Protein AF-A0A4Y3WCU3-F1 (afdb_monomer)

Structure (mmCIF, N/CA/C/O backbone):
data_AF-A0A4Y3WCU3-F1
#
_entry.id   AF-A0A4Y3WCU3-F1
#
loop_
_atom_site.group_PDB
_atom_site.id
_atom_site.type_symbol
_atom_site.label_atom_id
_atom_site.label_alt_id
_atom_site.label_comp_id
_atom_site.label_asym_id
_atom_site.label_entity_id
_atom_site.label_seq_id
_atom_site.pdbx_PDB_ins_code
_atom_site.Cartn_x
_atom_site.Cartn_y
_atom_site.Cartn_z
_atom_site.occupancy
_atom_site.B_iso_or_equiv
_atom_site.auth_seq_id
_atom_site.auth_comp_id
_atom_site.auth_asym_id
_atom_site.auth_atom_id
_atom_site.pdbx_PDB_model_num
ATOM 1 N N . MET A 1 1 ? 32.885 -6.978 3.818 1.00 36.19 1 MET A N 1
ATOM 2 C CA . MET A 1 1 ? 31.767 -7.140 2.863 1.00 36.19 1 MET A CA 1
ATOM 3 C C . MET A 1 1 ? 32.339 -7.003 1.463 1.00 36.19 1 MET A C 1
ATOM 5 O O . MET A 1 1 ? 32.889 -5.951 1.172 1.00 36.19 1 MET A O 1
ATOM 9 N N . ASN A 1 2 ? 32.282 -8.049 0.634 1.00 45.94 2 ASN A N 1
ATOM 10 C CA . ASN A 1 2 ? 32.631 -7.925 -0.784 1.00 45.94 2 ASN A CA 1
ATOM 11 C C . ASN A 1 2 ? 31.620 -6.977 -1.430 1.00 45.94 2 ASN A C 1
ATOM 13 O O . ASN A 1 2 ? 30.430 -7.285 -1.441 1.00 45.94 2 ASN A O 1
ATOM 17 N N . ILE A 1 3 ? 32.080 -5.837 -1.942 1.00 50.31 3 ILE A N 1
ATOM 18 C CA . ILE A 1 3 ? 31.280 -5.012 -2.847 1.00 50.31 3 ILE A CA 1
ATOM 19 C C . ILE A 1 3 ? 30.937 -5.924 -4.034 1.00 50.31 3 ILE A C 1
ATOM 21 O O . ILE A 1 3 ? 31.865 -6.448 -4.658 1.00 50.31 3 ILE A O 1
ATOM 25 N N . PRO A 1 4 ? 29.653 -6.198 -4.321 1.00 63.81 4 PRO A N 1
ATOM 26 C CA . PRO A 1 4 ? 29.294 -6.975 -5.493 1.00 63.81 4 PRO A CA 1
ATOM 27 C C . PRO A 1 4 ? 29.847 -6.253 -6.715 1.00 63.81 4 PRO A C 1
ATOM 29 O O . PRO A 1 4 ? 29.564 -5.077 -6.933 1.00 63.81 4 PRO A O 1
ATOM 32 N N . ASP A 1 5 ? 30.663 -6.947 -7.493 1.00 84.75 5 ASP A N 1
ATOM 33 C CA . ASP A 1 5 ? 31.116 -6.433 -8.773 1.00 84.75 5 ASP A CA 1
ATOM 34 C C . ASP A 1 5 ? 29.878 -6.267 -9.667 1.00 84.75 5 ASP A C 1
ATOM 36 O O . ASP A 1 5 ? 29.258 -7.250 -10.084 1.00 84.75 5 ASP A O 1
ATOM 40 N N . ASN A 1 6 ? 29.484 -5.015 -9.912 1.00 87.25 6 ASN A N 1
ATOM 41 C CA . ASN A 1 6 ? 28.321 -4.681 -10.731 1.00 87.25 6 ASN A CA 1
ATOM 42 C C . ASN A 1 6 ? 28.407 -5.324 -12.123 1.00 87.25 6 ASN A C 1
ATOM 44 O O . ASN A 1 6 ? 27.367 -5.663 -12.690 1.00 87.25 6 ASN A O 1
ATOM 48 N N . ALA A 1 7 ? 29.618 -5.521 -12.660 1.00 89.69 7 ALA A N 1
ATOM 49 C CA . ALA A 1 7 ? 29.811 -6.215 -13.926 1.00 89.69 7 ALA A CA 1
ATOM 50 C C . ALA A 1 7 ? 29.473 -7.705 -13.793 1.00 89.69 7 ALA A C 1
ATOM 52 O O . ALA A 1 7 ? 28.730 -8.226 -14.619 1.00 89.69 7 ALA A O 1
ATOM 53 N N . LYS A 1 8 ? 29.906 -8.375 -12.715 1.00 92.69 8 LYS A N 1
ATOM 54 C CA . LYS A 1 8 ? 29.525 -9.776 -12.442 1.00 92.69 8 LYS A CA 1
ATOM 55 C C . LYS A 1 8 ? 28.025 -9.938 -12.217 1.00 92.69 8 LYS A C 1
ATOM 57 O O . LYS A 1 8 ? 27.439 -10.896 -12.711 1.00 92.69 8 LYS A O 1
ATOM 62 N N . ALA A 1 9 ? 27.394 -9.016 -11.491 1.00 92.00 9 ALA A N 1
ATOM 63 C CA . ALA A 1 9 ? 25.949 -9.055 -11.272 1.00 92.00 9 ALA A CA 1
ATOM 64 C C . ALA A 1 9 ? 25.177 -8.872 -12.588 1.00 92.00 9 ALA A C 1
ATOM 66 O O . ALA A 1 9 ? 24.221 -9.599 -12.845 1.00 92.00 9 ALA A O 1
ATOM 67 N N . ARG A 1 10 ? 25.609 -7.935 -13.439 1.00 93.31 10 ARG A N 1
ATOM 68 C CA . ARG A 1 10 ? 25.040 -7.736 -14.776 1.00 93.31 10 ARG A CA 1
ATOM 69 C C . ARG A 1 10 ? 25.215 -8.981 -15.649 1.00 93.31 10 ARG A C 1
ATOM 71 O O . ARG A 1 10 ? 24.216 -9.488 -16.150 1.00 93.31 10 ARG A O 1
ATOM 78 N N . ALA A 1 11 ? 26.440 -9.500 -15.745 1.00 94.75 11 ALA A N 1
ATOM 79 C CA . ALA A 1 11 ? 26.754 -10.703 -16.512 1.00 94.75 11 ALA A CA 1
ATOM 80 C C . ALA A 1 11 ? 25.900 -11.896 -16.065 1.00 94.75 11 ALA A C 1
ATOM 82 O O . ALA A 1 11 ? 25.359 -12.611 -16.895 1.00 94.75 11 ALA A O 1
ATOM 83 N N . PHE A 1 12 ? 25.666 -12.060 -14.757 1.00 95.69 12 PHE A N 1
ATOM 84 C CA . PHE A 1 12 ? 24.760 -13.094 -14.258 1.00 95.69 12 PHE A CA 1
ATOM 85 C C . PHE A 1 12 ? 23.353 -12.998 -14.869 1.00 95.69 12 PHE A C 1
ATOM 87 O O . PHE A 1 12 ? 22.810 -14.018 -15.292 1.00 95.69 12 PHE A O 1
ATOM 94 N N . PHE A 1 13 ? 22.748 -11.806 -14.921 1.00 95.62 13 PHE A N 1
ATOM 95 C CA . PHE A 1 13 ? 21.412 -11.657 -15.503 1.00 95.62 13 PHE A CA 1
ATOM 96 C C . PHE A 1 13 ? 21.420 -11.834 -17.025 1.00 95.62 13 PHE A C 1
ATOM 98 O O . PHE A 1 13 ? 20.516 -12.479 -17.550 1.00 95.62 13 PHE A O 1
ATOM 105 N N . GLU A 1 14 ? 22.439 -11.320 -17.714 1.00 95.00 14 GLU A N 1
ATOM 106 C CA . GLU A 1 14 ? 22.597 -11.458 -19.169 1.00 95.00 14 GLU A CA 1
ATOM 107 C C . GLU A 1 14 ? 22.820 -12.925 -19.591 1.00 95.00 14 GLU A C 1
ATOM 109 O O . GLU A 1 14 ? 22.210 -13.391 -20.552 1.00 95.00 14 GLU A O 1
ATOM 114 N N . ASP A 1 15 ? 23.599 -13.694 -18.825 1.00 95.50 15 ASP A N 1
ATOM 115 C CA . ASP A 1 15 ? 23.931 -15.093 -19.129 1.00 95.50 15 ASP A CA 1
ATOM 116 C C . ASP A 1 15 ? 22.826 -16.087 -18.743 1.00 95.50 15 ASP A C 1
ATOM 118 O O . ASP A 1 15 ? 22.749 -17.200 -19.278 1.00 95.50 15 ASP A O 1
ATOM 122 N N . ARG A 1 16 ? 22.014 -15.756 -17.731 1.00 95.56 16 ARG A N 1
ATOM 123 C CA . ARG A 1 16 ? 21.052 -16.699 -17.128 1.00 95.56 16 ARG A CA 1
ATOM 124 C C . ARG A 1 16 ? 19.605 -16.433 -17.508 1.00 95.56 16 ARG A C 1
ATOM 126 O O . ARG A 1 16 ? 18.771 -17.319 -17.293 1.00 95.56 16 ARG A O 1
ATOM 133 N N . PHE A 1 17 ? 19.301 -15.270 -18.074 1.00 95.50 17 PHE A N 1
ATOM 134 C CA . PHE A 1 17 ? 17.937 -14.873 -18.387 1.00 95.50 17 PHE A CA 1
ATOM 135 C C . PHE A 1 17 ? 17.804 -14.361 -19.817 1.00 95.50 17 PHE A C 1
ATOM 137 O O . PHE A 1 17 ? 18.711 -13.766 -20.388 1.00 95.50 17 PHE A O 1
ATOM 144 N N . ARG A 1 18 ? 16.603 -14.530 -20.362 1.00 93.88 18 ARG A N 1
ATOM 145 C CA . ARG A 1 18 ? 16.161 -13.923 -21.608 1.00 93.88 18 ARG A CA 1
ATOM 146 C C . ARG A 1 18 ? 15.233 -12.755 -21.304 1.00 93.88 18 ARG A C 1
ATOM 148 O O . ARG A 1 18 ? 14.260 -12.894 -20.563 1.00 93.88 18 ARG A O 1
ATOM 155 N N . ALA A 1 19 ? 15.526 -11.614 -21.916 1.00 94.88 19 ALA A N 1
ATOM 156 C CA . ALA A 1 19 ? 14.687 -10.428 -21.856 1.00 94.88 19 ALA A CA 1
ATOM 157 C C . ALA A 1 19 ? 13.432 -10.601 -22.727 1.00 94.88 19 ALA A C 1
ATOM 159 O O . ALA A 1 19 ? 13.526 -10.886 -23.921 1.00 94.88 19 ALA A O 1
ATOM 160 N N . VAL A 1 20 ? 12.257 -10.404 -22.131 1.00 93.44 20 VAL A N 1
ATOM 161 C CA . VAL A 1 20 ? 10.959 -10.444 -22.810 1.00 93.44 20 VAL A CA 1
ATOM 162 C C . VAL A 1 20 ? 10.220 -9.151 -22.510 1.00 93.44 20 VAL A C 1
ATOM 164 O O . VAL A 1 20 ? 9.850 -8.889 -21.366 1.00 93.44 20 VAL A O 1
ATOM 167 N N . ARG A 1 21 ? 9.987 -8.329 -23.534 1.00 94.19 21 ARG A N 1
ATOM 168 C CA . ARG A 1 21 ? 9.143 -7.140 -23.384 1.00 94.19 21 ARG A CA 1
ATOM 169 C C . ARG A 1 21 ? 7.711 -7.577 -23.102 1.00 94.19 21 ARG A C 1
ATOM 171 O O . ARG A 1 21 ? 7.182 -8.441 -23.798 1.00 94.19 21 ARG A O 1
ATOM 178 N N . ILE A 1 22 ? 7.090 -6.966 -22.100 1.00 93.94 22 ILE A N 1
ATOM 179 C CA . ILE A 1 22 ? 5.699 -7.236 -21.749 1.00 93.94 22 ILE A CA 1
ATOM 180 C C . ILE A 1 22 ? 4.880 -5.956 -21.798 1.00 93.94 22 ILE A C 1
ATOM 182 O O . ILE A 1 22 ? 5.324 -4.881 -21.398 1.00 93.94 22 ILE A O 1
ATOM 186 N N . SER A 1 23 ? 3.653 -6.095 -22.273 1.00 93.00 23 SER A N 1
ATOM 187 C CA . SER A 1 23 ? 2.645 -5.050 -22.258 1.00 93.00 23 SER A CA 1
ATOM 188 C C . SER A 1 23 ? 1.264 -5.690 -22.216 1.00 93.00 23 SER A C 1
ATOM 190 O O . SER A 1 23 ? 1.097 -6.908 -22.351 1.00 93.00 23 SER A O 1
ATOM 192 N N . ARG A 1 24 ? 0.247 -4.868 -21.986 1.00 89.88 24 ARG A N 1
ATOM 193 C CA . ARG A 1 24 ? -1.130 -5.280 -22.229 1.00 89.88 24 ARG A CA 1
ATOM 194 C C . ARG A 1 24 ? -1.367 -5.333 -23.743 1.00 89.88 24 ARG A C 1
ATOM 196 O O . ARG A 1 24 ? -0.827 -4.521 -24.486 1.00 89.88 24 ARG A O 1
ATOM 203 N N . LEU A 1 25 ? -2.173 -6.290 -24.208 1.00 85.75 25 LEU A N 1
ATOM 204 C CA . LEU A 1 25 ? -2.491 -6.419 -25.635 1.00 85.75 25 LEU A CA 1
ATOM 205 C C . LEU A 1 25 ? -3.064 -5.106 -26.188 1.00 85.75 25 LEU A C 1
ATOM 207 O O . LEU A 1 25 ? -4.047 -4.591 -25.656 1.00 85.75 25 LEU A O 1
ATOM 211 N N . GLY A 1 26 ? -2.457 -4.605 -27.264 1.00 86.19 26 GLY A N 1
ATOM 212 C CA . GLY A 1 26 ? -2.822 -3.332 -27.892 1.00 86.19 26 GLY A CA 1
ATOM 213 C C . GLY A 1 26 ? -2.169 -2.092 -27.269 1.00 86.19 26 GLY A C 1
ATOM 214 O O . GLY A 1 26 ? -2.410 -0.992 -27.752 1.00 86.19 26 GLY A O 1
ATOM 215 N N . GLU A 1 27 ? -1.338 -2.250 -26.237 1.00 89.62 27 GLU A N 1
ATOM 216 C CA . GLU A 1 27 ? -0.590 -1.169 -25.588 1.00 89.62 27 GLU A CA 1
ATOM 217 C C . GLU A 1 27 ? 0.922 -1.412 -25.743 1.00 89.62 27 GLU A C 1
ATOM 219 O O . GLU A 1 27 ? 1.386 -2.556 -25.757 1.00 89.62 27 GLU A O 1
ATOM 224 N N . THR A 1 28 ? 1.708 -0.342 -25.875 1.00 87.00 28 THR A N 1
ATOM 225 C CA . THR A 1 28 ? 3.183 -0.409 -25.979 1.00 87.00 28 THR A CA 1
ATOM 226 C C . THR A 1 28 ? 3.882 -0.281 -24.629 1.00 87.00 28 THR A C 1
ATOM 228 O O . THR A 1 28 ? 5.028 -0.723 -24.469 1.00 87.00 28 THR A O 1
ATOM 231 N N . ASP A 1 29 ? 3.177 0.318 -23.672 1.00 92.44 29 ASP A N 1
ATOM 232 C CA . ASP A 1 29 ? 3.700 0.737 -22.384 1.00 92.44 29 ASP A CA 1
ATOM 233 C C . ASP A 1 29 ? 2.959 0.005 -21.270 1.00 92.44 29 ASP A C 1
ATOM 235 O O . ASP A 1 29 ? 1.789 -0.359 -21.388 1.00 92.44 29 ASP A O 1
ATOM 239 N N . GLY A 1 30 ? 3.672 -0.217 -20.177 1.00 95.69 30 GLY A N 1
ATOM 240 C CA . GLY A 1 30 ? 3.087 -0.518 -18.888 1.00 95.69 30 GLY A CA 1
ATOM 241 C C . GLY A 1 30 ? 2.844 0.744 -18.075 1.00 95.69 30 GLY A C 1
ATOM 242 O O . GLY A 1 30 ? 3.032 1.868 -18.538 1.00 95.69 30 GLY A O 1
ATOM 243 N N . PHE A 1 31 ? 2.456 0.551 -16.821 1.00 96.88 31 PHE A N 1
ATOM 244 C CA . PHE A 1 31 ? 2.104 1.640 -15.924 1.00 96.88 31 PHE A CA 1
ATOM 245 C C . PHE A 1 31 ? 2.661 1.429 -14.521 1.00 96.88 31 PHE A C 1
ATOM 247 O O . PHE A 1 31 ? 2.491 0.363 -13.914 1.00 96.88 31 PHE A O 1
ATOM 254 N N . VAL A 1 32 ? 3.277 2.475 -13.976 1.00 97.31 32 VAL A N 1
ATOM 255 C CA . VAL A 1 32 ? 3.838 2.469 -12.627 1.00 97.31 32 VAL A CA 1
ATOM 256 C C . VAL A 1 32 ? 3.186 3.493 -11.712 1.00 97.31 32 VAL A C 1
ATOM 258 O O . VAL A 1 32 ? 2.860 4.619 -12.099 1.00 97.31 32 VAL A O 1
ATOM 261 N N . THR A 1 33 ? 3.055 3.086 -10.458 1.00 95.81 33 THR A N 1
ATOM 262 C CA . THR A 1 33 ? 2.801 3.956 -9.306 1.00 95.81 33 THR A CA 1
ATOM 263 C C . THR A 1 33 ? 3.929 3.759 -8.292 1.00 95.81 33 THR A C 1
ATOM 265 O O . THR A 1 33 ? 4.859 2.991 -8.556 1.00 95.81 33 THR A O 1
ATOM 268 N N . GLY A 1 34 ? 3.897 4.473 -7.168 1.00 95.56 34 GLY A N 1
ATOM 269 C CA . GLY A 1 34 ? 4.806 4.219 -6.057 1.00 95.56 34 GLY A CA 1
ATOM 270 C C . GLY A 1 34 ? 4.063 3.990 -4.746 1.00 95.56 34 GLY A C 1
ATOM 271 O O . GLY A 1 34 ? 3.011 4.587 -4.508 1.00 95.56 34 GLY A O 1
ATOM 272 N N . TYR A 1 35 ? 4.696 3.227 -3.858 1.00 96.50 35 TYR A N 1
ATOM 273 C CA . TYR A 1 35 ? 4.263 3.013 -2.480 1.00 96.50 35 TYR A CA 1
ATOM 274 C C . TYR A 1 35 ? 5.455 3.063 -1.512 1.00 96.50 35 TYR A C 1
ATOM 276 O O . TYR A 1 35 ? 6.623 3.057 -1.919 1.00 96.50 35 TYR A O 1
ATOM 284 N N . TYR A 1 36 ? 5.162 3.183 -0.221 1.00 96.81 36 TYR A N 1
ATOM 285 C CA . TYR A 1 36 ? 6.156 3.378 0.832 1.00 96.81 36 TYR A CA 1
ATOM 286 C C . TYR A 1 36 ? 5.628 2.896 2.186 1.00 96.81 36 TYR A C 1
ATOM 288 O O . TYR A 1 36 ? 4.433 2.676 2.355 1.00 96.81 36 TYR A O 1
ATOM 296 N N . GLU A 1 37 ? 6.511 2.770 3.175 1.00 96.31 37 GLU A N 1
ATOM 297 C CA . GLU A 1 37 ? 6.118 2.510 4.561 1.00 96.31 37 GLU A CA 1
ATOM 298 C C . GLU A 1 37 ? 5.968 3.846 5.328 1.00 96.31 37 GLU A C 1
ATOM 300 O O . GLU A 1 37 ? 6.967 4.515 5.621 1.00 96.31 37 GLU A O 1
ATOM 305 N N . PRO A 1 38 ? 4.741 4.292 5.652 1.00 95.75 38 PRO A N 1
ATOM 306 C CA . PRO A 1 38 ? 4.526 5.526 6.390 1.00 95.75 38 PRO A CA 1
ATOM 307 C C . PRO A 1 38 ? 5.018 5.421 7.834 1.00 95.75 38 PRO A C 1
ATOM 309 O O . PRO A 1 38 ? 4.886 4.385 8.485 1.00 95.75 38 PRO A O 1
ATOM 312 N N . ILE A 1 39 ? 5.533 6.541 8.342 1.00 95.31 39 ILE A N 1
ATOM 313 C CA . ILE A 1 39 ? 5.825 6.745 9.762 1.00 95.31 39 ILE A CA 1
ATOM 314 C C . ILE A 1 39 ? 4.730 7.657 10.313 1.00 95.31 39 ILE A C 1
ATOM 316 O O . ILE A 1 39 ? 4.568 8.778 9.828 1.00 95.31 39 ILE A O 1
ATOM 320 N N . ILE A 1 40 ? 3.963 7.164 11.281 1.00 96.00 40 ILE A N 1
ATOM 321 C CA . ILE A 1 40 ? 2.797 7.847 11.858 1.00 96.00 40 ILE A CA 1
ATOM 322 C C . ILE A 1 40 ? 2.864 7.823 13.382 1.00 96.00 40 ILE A C 1
ATOM 324 O O . ILE A 1 40 ? 3.465 6.921 13.954 1.00 96.00 40 ILE A O 1
ATOM 328 N N . ASP A 1 41 ? 2.228 8.786 14.041 1.00 97.50 41 ASP A N 1
ATOM 329 C CA . ASP A 1 41 ? 2.108 8.772 15.501 1.00 97.50 41 ASP A CA 1
ATOM 330 C C . ASP A 1 41 ? 0.937 7.893 15.946 1.00 97.50 41 ASP A C 1
ATOM 332 O O . ASP A 1 41 ? -0.134 7.899 15.327 1.00 97.50 41 ASP A O 1
ATOM 336 N N . GLY A 1 42 ? 1.105 7.206 17.072 1.00 97.69 42 GLY A N 1
ATOM 337 C CA . GLY A 1 42 ? 0.040 6.448 17.711 1.00 97.69 42 GLY A CA 1
ATOM 338 C C . GLY A 1 42 ? 0.246 6.275 19.210 1.00 97.69 42 GLY A C 1
ATOM 339 O O . GLY A 1 42 ? 1.256 6.685 19.774 1.00 97.69 42 GLY A O 1
ATOM 340 N N . SER A 1 43 ? -0.714 5.618 19.852 1.00 97.94 43 SER A N 1
ATOM 341 C CA . SER A 1 43 ? -0.619 5.215 21.255 1.00 97.94 43 SER A CA 1
ATOM 342 C C . SER A 1 43 ? -1.002 3.748 21.437 1.00 97.94 43 SER A C 1
ATOM 344 O O . SER A 1 43 ? -1.801 3.202 20.674 1.00 97.94 43 SER A O 1
ATOM 346 N N . ARG A 1 44 ? -0.432 3.092 22.455 1.00 96.56 44 ARG A N 1
ATOM 347 C CA . ARG A 1 44 ? -0.836 1.743 22.901 1.00 96.56 44 ARG A CA 1
ATOM 348 C C . ARG A 1 44 ? -2.105 1.749 23.744 1.00 96.56 44 ARG A C 1
ATOM 350 O O . ARG A 1 44 ? -2.567 0.680 24.126 1.00 96.56 44 ARG A O 1
ATOM 357 N N . ILE A 1 45 ? -2.649 2.918 24.055 1.00 96.06 45 ILE A N 1
ATOM 358 C CA . ILE A 1 45 ? -3.913 3.065 24.765 1.00 96.06 45 ILE A CA 1
ATOM 359 C C . ILE A 1 45 ? -4.760 4.122 24.067 1.00 96.06 45 ILE A C 1
ATOM 361 O O . ILE A 1 45 ? -4.244 5.056 23.457 1.00 96.06 45 ILE A O 1
ATOM 365 N N . ARG A 1 46 ? -6.082 3.976 24.150 1.00 97.44 46 ARG A N 1
ATOM 366 C CA . ARG A 1 46 ? -6.999 5.006 23.665 1.00 97.44 46 ARG A CA 1
ATOM 367 C C . ARG A 1 46 ? -6.870 6.251 24.541 1.00 97.44 46 ARG A C 1
ATOM 369 O O . ARG A 1 46 ? -6.980 6.141 25.761 1.00 97.44 46 ARG A O 1
ATOM 376 N N . THR A 1 47 ? -6.724 7.415 23.920 1.00 97.00 47 THR A N 1
ATOM 377 C CA . THR A 1 47 ? -6.754 8.720 24.600 1.00 97.00 47 THR A CA 1
ATOM 378 C C . THR A 1 47 ? -7.791 9.638 23.948 1.00 97.00 47 THR A C 1
ATOM 380 O O . THR A 1 47 ? -8.548 9.216 23.070 1.00 97.00 47 THR A O 1
ATOM 383 N N . ASP A 1 48 ? -7.863 10.886 24.400 1.00 96.62 48 ASP A N 1
ATOM 384 C CA . ASP A 1 48 ? -8.617 11.965 23.759 1.00 96.62 48 ASP A CA 1
ATOM 385 C C . ASP A 1 48 ? -8.036 12.358 22.387 1.00 96.62 48 ASP A C 1
ATOM 387 O O . ASP A 1 48 ? -8.788 12.714 21.481 1.00 96.62 48 ASP A O 1
ATOM 391 N N . VAL A 1 49 ? -6.719 12.221 22.210 1.00 96.81 49 VAL A N 1
ATOM 392 C CA . VAL A 1 49 ? -6.005 12.471 20.947 1.00 96.81 49 VAL A CA 1
ATOM 393 C C . VAL A 1 49 ? -5.985 11.232 20.043 1.00 96.81 49 VAL A C 1
ATOM 395 O O . VAL A 1 49 ? -6.277 11.321 18.849 1.00 96.81 49 VAL A O 1
ATOM 398 N N . TYR A 1 50 ? -5.659 10.059 20.590 1.00 97.94 50 TYR A N 1
ATOM 399 C CA . TYR A 1 50 ? -5.544 8.802 19.847 1.00 97.94 50 TYR A CA 1
ATOM 400 C C . TYR A 1 50 ? -6.824 7.985 19.996 1.00 97.94 50 TYR A C 1
ATOM 402 O O . TYR A 1 50 ? -6.973 7.160 20.901 1.00 97.94 50 TYR A O 1
ATOM 410 N N . THR A 1 51 ? -7.768 8.229 19.092 1.00 97.56 51 THR A N 1
ATOM 411 C CA . THR A 1 51 ? -9.128 7.679 19.176 1.00 97.56 51 THR A CA 1
ATOM 412 C C . THR A 1 51 ? -9.413 6.588 18.149 1.00 97.56 51 THR A C 1
ATOM 414 O O . THR A 1 51 ? -10.376 5.842 18.319 1.00 97.56 51 THR A O 1
ATOM 417 N N . VAL A 1 52 ? -8.582 6.456 17.110 1.00 98.25 52 VAL A N 1
ATOM 418 C CA . VAL A 1 52 ? -8.855 5.606 15.945 1.00 98.25 52 VAL A CA 1
ATOM 419 C C . VAL A 1 52 ? -8.137 4.259 16.064 1.00 98.25 52 VAL A C 1
ATOM 421 O O . VAL A 1 52 ? -6.916 4.222 15.934 1.00 98.25 52 VAL A O 1
ATOM 424 N N . PRO A 1 53 ? -8.842 3.139 16.280 1.00 98.38 53 PRO A N 1
ATOM 425 C CA . PRO A 1 53 ? -8.202 1.848 16.514 1.00 98.38 53 PRO A CA 1
ATOM 426 C C . PRO A 1 53 ? -7.617 1.227 15.236 1.00 98.38 53 PRO A C 1
ATOM 428 O O . PRO A 1 53 ? -8.285 1.109 14.207 1.00 98.38 53 PRO A O 1
ATOM 431 N N . VAL A 1 54 ? -6.383 0.731 15.327 1.00 98.62 54 VAL A N 1
ATOM 432 C CA . VAL A 1 54 ? -5.786 -0.179 14.341 1.00 98.62 54 VAL A CA 1
ATOM 433 C C . VAL A 1 54 ? -6.101 -1.606 14.762 1.00 98.62 54 VAL A C 1
ATOM 435 O O . VAL A 1 54 ? -5.655 -2.057 15.814 1.00 98.62 54 VAL A O 1
ATOM 438 N N . TYR A 1 55 ? -6.866 -2.340 13.957 1.00 98.62 55 TYR A N 1
ATOM 439 C CA . TYR A 1 55 ? -7.327 -3.675 14.335 1.00 98.62 55 TYR A CA 1
ATOM 440 C C . TYR A 1 55 ? -6.445 -4.798 13.804 1.00 98.62 55 TYR A C 1
ATOM 442 O O . TYR A 1 55 ? -6.046 -4.804 12.634 1.00 98.62 55 TYR A O 1
ATOM 450 N N . ARG A 1 56 ? -6.252 -5.813 14.650 1.00 97.12 56 ARG A N 1
ATOM 451 C CA . ARG A 1 56 ? -5.766 -7.123 14.225 1.00 97.12 56 ARG A CA 1
ATOM 452 C C . ARG A 1 56 ? -6.864 -7.975 13.603 1.00 97.12 56 ARG A C 1
ATOM 454 O O . ARG A 1 56 ? -8.051 -7.693 13.788 1.00 97.12 56 ARG A O 1
ATOM 461 N N . ARG A 1 57 ? -6.479 -9.036 12.887 1.00 94.94 57 ARG A N 1
ATOM 462 C CA . ARG A 1 57 ? -7.441 -9.964 12.274 1.00 94.94 57 ARG A CA 1
ATOM 463 C C . ARG A 1 57 ? -8.399 -10.542 13.324 1.00 94.94 57 ARG A C 1
ATOM 465 O O . ARG A 1 57 ? -7.955 -11.178 14.283 1.00 94.94 57 ARG A O 1
ATOM 472 N N . PRO A 1 58 ? -9.716 -10.364 13.145 1.00 94.25 58 PRO A N 1
ATOM 473 C CA . PRO A 1 58 ? -10.703 -10.925 14.057 1.00 94.25 58 PRO A CA 1
ATOM 474 C C . PRO A 1 58 ? -10.762 -12.455 13.960 1.00 94.25 58 PRO A C 1
ATOM 476 O O . PRO A 1 58 ? -10.808 -13.009 12.868 1.00 94.25 58 PRO A O 1
ATOM 479 N N . SER A 1 59 ? -10.884 -13.151 15.093 1.00 90.56 59 SER A N 1
ATOM 480 C CA . SER A 1 59 ? -10.977 -14.628 15.146 1.00 90.56 59 SER A CA 1
ATOM 481 C C . SER A 1 59 ? -12.232 -15.224 14.489 1.00 90.56 59 SER A C 1
ATOM 483 O O . SER A 1 59 ? -12.341 -16.435 14.306 1.00 90.56 59 SER A O 1
ATOM 485 N N . ASN A 1 60 ? -13.213 -14.380 14.161 1.00 90.38 60 ASN A N 1
ATOM 486 C CA . ASN A 1 60 ? -14.438 -14.758 13.462 1.00 90.38 60 ASN A CA 1
ATOM 487 C C . ASN A 1 60 ? -14.426 -14.363 11.975 1.00 90.38 60 ASN A C 1
ATOM 489 O O . ASN A 1 60 ? -15.493 -14.371 11.361 1.00 90.38 60 ASN A O 1
ATOM 493 N N . LEU A 1 61 ? -13.268 -13.991 11.421 1.00 92.94 61 LEU A N 1
ATOM 494 C CA . LEU A 1 61 ? -13.068 -13.690 10.005 1.00 92.94 61 LEU A CA 1
ATOM 495 C C . LEU A 1 61 ? -12.691 -14.970 9.261 1.00 92.94 61 LEU A C 1
ATOM 497 O O . LEU A 1 61 ? -11.622 -15.521 9.476 1.00 92.94 61 LEU A O 1
ATOM 501 N N . PHE A 1 62 ? -13.545 -15.445 8.361 1.00 92.25 62 PHE A N 1
ATOM 502 C CA . PHE A 1 62 ? -13.388 -16.718 7.660 1.00 92.25 62 PHE A CA 1
ATOM 503 C C . PHE A 1 62 ? -13.220 -16.525 6.158 1.00 92.25 62 PHE A C 1
ATOM 505 O O . PHE A 1 62 ? -13.983 -15.799 5.525 1.00 92.25 62 PHE A O 1
ATOM 512 N N . VAL A 1 63 ? -12.286 -17.272 5.576 1.00 92.44 63 VAL A N 1
ATOM 513 C CA . VAL A 1 63 ? -12.104 -17.380 4.126 1.00 92.44 63 VAL A CA 1
ATOM 514 C C . VAL A 1 63 ? -12.288 -18.840 3.732 1.00 92.44 63 VAL A C 1
ATOM 516 O O . VAL A 1 63 ? -11.765 -19.737 4.393 1.00 92.44 63 VAL A O 1
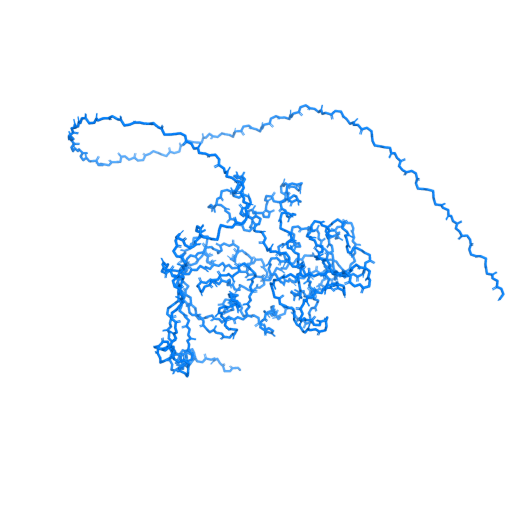ATOM 519 N N . ARG A 1 64 ? -13.076 -19.107 2.686 1.00 89.62 64 ARG A N 1
ATOM 520 C CA . ARG A 1 64 ? -13.325 -20.486 2.235 1.00 89.62 64 ARG A CA 1
ATOM 521 C C . ARG A 1 64 ? -12.021 -21.124 1.756 1.00 89.62 64 ARG A C 1
ATOM 523 O O . ARG A 1 64 ? -11.294 -20.507 0.991 1.00 89.62 64 ARG A O 1
ATOM 530 N N . GLY A 1 65 ? -11.755 -22.353 2.197 1.00 88.44 65 GLY A N 1
ATOM 531 C CA . GLY A 1 65 ? -10.538 -23.092 1.846 1.00 88.44 65 GLY A CA 1
ATOM 532 C C . GLY A 1 65 ? -9.301 -22.739 2.679 1.00 88.44 65 GLY A C 1
ATOM 533 O O . GLY A 1 65 ? -8.267 -23.364 2.491 1.00 88.44 65 GLY A O 1
ATOM 534 N N . PHE A 1 66 ? -9.400 -21.795 3.623 1.00 89.06 66 PHE A N 1
ATOM 535 C CA . PHE A 1 66 ? -8.286 -21.401 4.487 1.00 89.06 66 PHE A CA 1
ATOM 536 C C . PHE A 1 66 ? -8.639 -21.602 5.962 1.00 89.06 66 PHE A C 1
ATOM 538 O O . PHE A 1 66 ? -9.734 -21.256 6.419 1.00 89.06 66 PHE A O 1
ATOM 545 N N . SER A 1 67 ? -7.699 -22.159 6.727 1.00 85.88 67 SER A N 1
ATOM 546 C CA . SER A 1 67 ? -7.813 -22.235 8.183 1.00 85.88 67 SER A CA 1
ATOM 547 C C . SER A 1 67 ? -7.508 -20.875 8.823 1.00 85.88 67 SER A C 1
ATOM 549 O O . SER A 1 67 ? -6.849 -20.019 8.235 1.00 85.88 67 SER A O 1
ATOM 551 N N . GLN A 1 68 ? -7.955 -20.672 10.066 1.00 79.75 68 GLN A N 1
ATOM 552 C CA . GLN A 1 68 ? -7.597 -19.469 10.834 1.00 79.75 68 GLN A CA 1
ATOM 553 C C . GLN A 1 68 ? -6.090 -19.373 11.106 1.00 79.75 68 GLN A C 1
ATOM 555 O O . GLN A 1 68 ? -5.538 -18.277 11.132 1.00 79.75 68 GLN A O 1
ATOM 560 N N . SER A 1 69 ? -5.430 -20.521 11.270 1.00 81.00 69 SER A N 1
ATOM 561 C CA . SER A 1 69 ? -3.992 -20.631 11.519 1.00 81.00 69 SER A CA 1
ATOM 562 C C . SER A 1 69 ? -3.133 -20.516 10.260 1.00 81.00 69 SER A C 1
ATOM 564 O O . SER A 1 69 ? -1.913 -20.612 10.367 1.00 81.00 69 SER A O 1
ATOM 566 N N . ALA A 1 70 ? -3.736 -20.339 9.079 1.00 82.56 70 ALA A N 1
ATOM 567 C CA . ALA A 1 70 ? -2.982 -20.170 7.846 1.00 82.56 70 ALA A CA 1
ATOM 568 C C . ALA A 1 70 ? -1.988 -18.997 7.998 1.00 82.56 70 ALA A C 1
ATOM 570 O O . ALA A 1 70 ? -2.406 -17.922 8.449 1.00 82.56 70 ALA A O 1
ATOM 571 N N . PRO A 1 71 ? -0.702 -19.179 7.625 1.00 75.19 71 PRO A N 1
ATOM 572 C CA . PRO A 1 71 ? 0.315 -18.130 7.737 1.00 75.19 71 PRO A CA 1
ATOM 573 C C . PRO A 1 71 ? -0.032 -16.863 6.951 1.00 75.19 71 PRO A C 1
ATOM 575 O O . PRO A 1 71 ? 0.374 -15.767 7.321 1.00 75.19 71 PRO A O 1
ATOM 578 N N . SER A 1 72 ? -0.788 -17.020 5.864 1.00 77.50 72 SER A N 1
ATOM 579 C CA . SER A 1 72 ? -1.341 -15.928 5.077 1.00 77.50 72 SER A CA 1
ATOM 580 C C . SER A 1 72 ? -2.722 -16.301 4.542 1.00 77.50 72 SER A C 1
ATOM 582 O O . SER A 1 72 ? -3.052 -17.474 4.348 1.00 77.50 72 SER A O 1
ATOM 584 N N . LEU A 1 73 ? -3.546 -15.279 4.327 1.00 84.06 73 LEU A N 1
ATOM 585 C CA . LEU A 1 73 ? -4.831 -15.390 3.644 1.00 84.06 73 LEU A CA 1
ATOM 586 C C . LEU A 1 73 ? -4.685 -14.922 2.188 1.00 84.06 73 LEU A C 1
ATOM 588 O O . LEU A 1 73 ? -3.742 -14.190 1.869 1.00 84.06 73 LEU A O 1
ATOM 592 N N . PRO A 1 74 ? -5.590 -15.332 1.280 1.00 83.81 74 PRO A N 1
ATOM 593 C CA . PRO A 1 74 ? -5.596 -14.777 -0.067 1.00 83.81 74 PRO A CA 1
ATOM 594 C C . PRO A 1 74 ? -5.806 -13.262 0.004 1.00 83.81 74 PRO A C 1
ATOM 596 O O . PRO A 1 74 ? -6.467 -12.764 0.907 1.00 83.81 74 PRO A O 1
ATOM 599 N N . ASN A 1 75 ? -5.266 -12.530 -0.963 1.00 79.56 75 ASN A N 1
ATOM 600 C CA . ASN A 1 75 ? -5.354 -11.067 -1.037 1.00 79.56 75 ASN A CA 1
ATOM 601 C C . ASN A 1 75 ? -6.605 -10.569 -1.792 1.00 79.56 75 ASN A C 1
ATOM 603 O O . ASN A 1 75 ? -6.753 -9.369 -2.023 1.00 79.56 75 ASN A O 1
ATOM 607 N N . SER A 1 76 ? -7.479 -11.483 -2.221 1.00 85.75 76 SER A N 1
ATOM 608 C CA . SER A 1 76 ? -8.711 -11.200 -2.960 1.00 85.75 76 SER A CA 1
ATOM 609 C C . SER A 1 76 ? -9.744 -12.317 -2.777 1.00 85.75 76 SER A C 1
ATOM 611 O O . SER A 1 76 ? -9.409 -13.430 -2.355 1.00 85.75 76 SER A O 1
ATOM 613 N N . GLY A 1 77 ? -11.011 -11.995 -3.048 1.00 89.38 77 GLY A N 1
ATOM 614 C CA . GLY A 1 77 ? -12.145 -12.901 -2.872 1.00 89.38 77 GLY A CA 1
ATOM 615 C C . GLY A 1 77 ? -13.052 -12.575 -1.675 1.00 89.38 77 GLY A C 1
ATOM 616 O O . GLY A 1 77 ? -12.868 -11.577 -0.979 1.00 89.38 77 GLY A O 1
ATOM 617 N N . PRO A 1 78 ? -14.099 -13.387 -1.459 1.00 93.25 78 PRO A N 1
ATOM 618 C CA . PRO A 1 78 ? -15.077 -13.142 -0.411 1.00 93.25 78 PRO A CA 1
ATOM 619 C C . PRO A 1 78 ? -14.570 -13.577 0.969 1.00 93.25 78 PRO A C 1
ATOM 621 O O . PRO A 1 78 ? -13.977 -14.645 1.138 1.00 93.25 78 PRO A O 1
ATOM 624 N N . VAL A 1 79 ? -14.900 -12.771 1.976 1.00 96.00 79 VAL A N 1
ATOM 625 C CA . VAL A 1 79 ? -14.595 -13.017 3.389 1.00 96.00 79 VAL A CA 1
ATOM 626 C C . VAL A 1 79 ? -15.896 -12.998 4.183 1.00 96.00 79 VAL A C 1
ATOM 628 O O . VAL A 1 79 ? -16.803 -12.210 3.910 1.00 96.00 79 VAL A O 1
ATOM 631 N N . TYR A 1 80 ? -16.001 -13.886 5.166 1.00 95.62 80 TYR A N 1
ATOM 632 C CA . TYR A 1 80 ? -17.236 -14.163 5.885 1.00 95.62 80 TYR A CA 1
ATOM 633 C C . TYR A 1 80 ? -17.067 -14.033 7.393 1.00 95.62 80 TYR A C 1
ATOM 635 O O . TYR A 1 80 ? -15.993 -14.259 7.937 1.00 95.62 80 TYR A O 1
ATOM 643 N N . ARG A 1 81 ? -18.165 -13.761 8.092 1.00 94.38 81 ARG A N 1
ATOM 644 C CA . ARG A 1 81 ? -18.295 -13.936 9.541 1.00 94.38 81 ARG A CA 1
ATOM 645 C C . ARG A 1 81 ? -19.359 -14.973 9.858 1.00 94.38 81 ARG A C 1
ATOM 647 O O . ARG A 1 81 ? -20.322 -15.145 9.109 1.00 94.38 81 ARG A O 1
ATOM 654 N N . LYS A 1 82 ? -19.200 -15.651 10.992 1.00 88.69 82 LYS A N 1
ATOM 655 C CA . LYS A 1 82 ? -20.226 -16.557 11.523 1.00 88.69 82 LYS A CA 1
ATOM 656 C C . LYS A 1 82 ? -21.282 -15.772 12.300 1.00 88.69 82 LYS A C 1
ATOM 658 O O . LYS A 1 82 ? -20.941 -14.965 13.160 1.00 88.69 82 LYS A O 1
ATOM 663 N N . ILE A 1 83 ? -22.551 -16.061 12.022 1.00 84.56 83 ILE A N 1
ATOM 664 C CA . ILE A 1 83 ? -23.702 -15.699 12.855 1.00 84.56 83 ILE A CA 1
ATOM 665 C C . ILE A 1 83 ? -24.340 -17.001 13.353 1.00 84.56 83 ILE A C 1
ATOM 667 O O . ILE A 1 83 ? -24.728 -17.867 12.561 1.00 84.56 83 ILE A O 1
ATOM 671 N N . GLY A 1 84 ? -24.436 -17.155 14.675 1.00 82.81 84 GLY A N 1
ATOM 672 C CA . GLY A 1 84 ? -24.884 -18.400 15.301 1.00 82.81 84 GLY A CA 1
ATOM 673 C C . GLY A 1 84 ? -23.935 -19.571 15.018 1.00 82.81 84 GLY A C 1
ATOM 674 O O . GLY A 1 84 ? -22.729 -19.391 14.859 1.00 82.81 84 GLY A O 1
ATOM 675 N N . ARG A 1 85 ? -24.474 -20.796 14.956 1.00 77.62 85 ARG A N 1
ATOM 676 C CA . ARG A 1 85 ? -23.655 -22.018 14.827 1.00 77.62 85 ARG A CA 1
ATOM 677 C C . ARG A 1 85 ? -23.171 -22.328 13.408 1.00 77.62 85 ARG A C 1
ATOM 679 O O . ARG A 1 85 ? -22.134 -22.970 13.269 1.00 77.62 85 ARG A O 1
ATOM 686 N N . ARG A 1 86 ? -23.905 -21.935 12.358 1.00 79.50 86 ARG A N 1
ATOM 687 C CA . ARG A 1 86 ? -23.622 -22.403 10.981 1.00 79.50 86 ARG A CA 1
ATOM 688 C C . ARG A 1 86 ? -23.747 -21.355 9.875 1.00 79.50 86 ARG A C 1
ATOM 690 O O . ARG A 1 86 ? -23.272 -21.611 8.773 1.00 79.50 86 ARG A O 1
ATOM 697 N N . LYS A 1 87 ? -24.358 -20.190 10.117 1.00 90.00 87 LYS A N 1
ATOM 698 C CA . LYS A 1 87 ? -24.600 -19.223 9.039 1.00 90.00 87 LYS A CA 1
ATOM 699 C C . LYS A 1 87 ? -23.350 -18.383 8.794 1.00 90.00 87 LYS A C 1
ATOM 701 O O . LYS A 1 87 ? -22.919 -17.642 9.674 1.00 90.00 87 LYS A O 1
ATOM 706 N N . LEU A 1 88 ? -22.788 -18.497 7.595 1.00 91.81 88 LEU A N 1
ATOM 707 C CA . LEU A 1 88 ? -21.771 -17.579 7.094 1.00 91.81 88 LEU A CA 1
ATOM 708 C C . LEU A 1 88 ? -22.459 -16.444 6.343 1.00 91.81 88 LEU A C 1
ATOM 710 O O . LEU A 1 88 ? -23.265 -16.686 5.448 1.00 91.81 88 LEU A O 1
ATOM 714 N N . VAL A 1 89 ? -22.129 -15.215 6.710 1.00 95.25 89 VAL A N 1
ATOM 715 C CA . VAL A 1 89 ? -22.542 -14.002 5.995 1.00 95.25 89 VAL A CA 1
ATOM 716 C C . VAL A 1 89 ? -21.299 -13.194 5.634 1.00 95.25 89 VAL A C 1
ATOM 718 O O . VAL A 1 89 ? -20.263 -13.421 6.264 1.00 95.25 89 VAL A O 1
ATOM 721 N N . PRO A 1 90 ? -21.355 -12.280 4.650 1.00 96.88 90 PRO A N 1
ATOM 722 C CA . PRO A 1 90 ? -20.239 -11.383 4.364 1.00 96.88 90 PRO A CA 1
ATOM 723 C C . PRO A 1 90 ? -19.708 -10.700 5.629 1.00 96.88 90 PRO A C 1
ATOM 725 O O . PRO A 1 90 ? -20.466 -10.418 6.567 1.00 96.88 90 PRO A O 1
ATOM 728 N N . TYR A 1 91 ? -18.395 -10.479 5.675 1.00 97.69 91 TYR A N 1
ATOM 729 C CA . TYR A 1 91 ? -17.791 -9.716 6.761 1.00 97.69 91 TYR A CA 1
ATOM 730 C C . TYR A 1 91 ? -18.310 -8.268 6.765 1.00 97.69 91 TYR A C 1
ATOM 732 O O . TYR A 1 91 ? -18.925 -7.814 5.797 1.00 97.69 91 TYR A O 1
ATOM 740 N N . TYR A 1 92 ? -18.080 -7.561 7.870 1.00 98.25 92 TYR A N 1
ATOM 741 C CA . TYR A 1 92 ? -18.449 -6.153 7.988 1.00 98.25 92 TYR A CA 1
ATOM 742 C C . TYR A 1 92 ? -17.678 -5.303 6.979 1.00 98.25 92 TYR A C 1
ATOM 744 O O . TYR A 1 92 ? -16.472 -5.505 6.781 1.00 98.25 92 TYR A O 1
ATOM 752 N N . ASP A 1 93 ? -18.362 -4.356 6.347 1.00 98.38 93 ASP A N 1
ATOM 753 C CA . ASP A 1 93 ? -17.691 -3.362 5.526 1.00 98.38 93 ASP A CA 1
ATOM 754 C C . ASP A 1 93 ? -17.028 -2.267 6.372 1.00 98.38 93 ASP A C 1
ATOM 756 O O . ASP A 1 93 ? -17.090 -2.260 7.604 1.00 98.38 93 ASP A O 1
ATOM 760 N N . ARG A 1 94 ? -16.306 -1.370 5.700 1.00 98.38 94 ARG A N 1
ATOM 761 C CA . ARG A 1 94 ? -15.599 -0.272 6.354 1.00 98.38 94 ARG A CA 1
ATOM 762 C C . ARG A 1 94 ? -16.513 0.573 7.248 1.00 98.38 94 ARG A C 1
ATOM 764 O O . ARG A 1 94 ? -16.104 0.886 8.361 1.00 98.38 94 ARG A O 1
ATOM 771 N N . ALA A 1 95 ? -17.700 0.955 6.776 1.00 98.25 95 ALA A N 1
ATOM 772 C CA . ALA A 1 95 ? -18.581 1.841 7.531 1.00 98.25 95 ALA A CA 1
ATOM 773 C C . ALA A 1 95 ? -19.079 1.144 8.802 1.00 98.25 95 ALA A C 1
ATOM 775 O O . ALA A 1 95 ? -18.973 1.711 9.882 1.00 98.25 95 ALA A O 1
ATOM 776 N N . GLU A 1 96 ? -19.498 -0.120 8.691 1.00 98.50 96 GLU A N 1
ATOM 777 C CA . GLU A 1 96 ? -19.913 -0.924 9.847 1.00 98.50 96 GLU A CA 1
ATOM 778 C C . GLU A 1 96 ? -18.783 -1.083 10.883 1.00 98.50 96 GLU A C 1
ATOM 780 O O . GLU A 1 96 ? -19.024 -0.998 12.087 1.00 98.50 96 GLU A O 1
ATOM 785 N N . ILE A 1 97 ? -17.540 -1.308 10.437 1.00 98.44 97 ILE A N 1
ATOM 786 C CA . ILE A 1 97 ? -16.373 -1.420 11.330 1.00 98.44 97 ILE A CA 1
ATOM 787 C C . ILE A 1 97 ? -16.098 -0.094 12.043 1.00 98.44 97 ILE A C 1
ATOM 789 O O . ILE A 1 97 ? -15.848 -0.095 13.246 1.00 98.44 97 ILE A O 1
ATOM 793 N N . GLU A 1 98 ? -16.155 1.021 11.319 1.00 97.75 98 GLU A N 1
ATOM 794 C CA . GLU A 1 98 ? -15.972 2.364 11.880 1.00 97.75 98 GLU A CA 1
ATOM 795 C C . GLU A 1 98 ? -17.090 2.783 12.834 1.00 97.75 98 GLU A C 1
ATOM 797 O O . GLU A 1 98 ? -16.836 3.563 13.744 1.00 97.75 98 GLU A O 1
ATOM 802 N N . ASP A 1 99 ? -18.302 2.264 12.632 1.00 97.88 99 ASP A N 1
ATOM 803 C CA . ASP A 1 99 ? -19.454 2.448 13.522 1.00 97.88 99 ASP A CA 1
ATOM 804 C C . ASP A 1 99 ? -19.421 1.497 14.736 1.00 97.88 99 ASP A C 1
ATOM 806 O O . ASP A 1 99 ? -20.359 1.454 15.533 1.00 97.88 99 ASP A O 1
ATOM 810 N N . GLY A 1 100 ? -18.341 0.725 14.890 1.00 97.44 100 GLY A N 1
ATOM 811 C CA . GLY A 1 100 ? -18.061 -0.055 16.088 1.00 97.44 100 GLY A CA 1
ATOM 812 C C . GLY A 1 100 ? -18.499 -1.519 16.037 1.00 97.44 100 GLY A C 1
ATOM 813 O O . GLY A 1 100 ? -18.512 -2.188 17.070 1.00 97.44 100 GLY A O 1
ATOM 814 N N . ALA A 1 101 ? -18.799 -2.087 14.860 1.00 97.50 101 ALA A N 1
ATOM 815 C CA . ALA A 1 101 ? -19.265 -3.480 14.735 1.00 97.50 101 ALA A CA 1
ATOM 816 C C . ALA A 1 101 ? -18.299 -4.547 15.300 1.00 97.50 101 ALA A C 1
ATOM 818 O O . ALA A 1 101 ? -18.679 -5.714 15.471 1.00 97.50 101 ALA A O 1
ATOM 819 N N . ILE A 1 102 ? -17.042 -4.176 15.563 1.00 97.00 102 ILE A N 1
ATOM 820 C CA . ILE A 1 102 ? -16.022 -5.043 16.166 1.00 97.00 102 ILE A CA 1
ATOM 821 C C . ILE A 1 102 ? -15.363 -4.450 17.422 1.00 97.00 102 ILE A C 1
ATOM 823 O O . ILE A 1 102 ? -14.378 -5.018 17.898 1.00 97.00 102 ILE A O 1
ATOM 827 N N . GLU A 1 103 ? -15.903 -3.361 17.975 1.00 96.56 103 GLU A N 1
ATOM 828 C CA . GLU A 1 103 ? -15.414 -2.747 19.215 1.00 96.56 103 GLU A CA 1
ATOM 829 C C . GLU A 1 103 ? -15.592 -3.657 20.438 1.00 96.56 103 GLU A C 1
ATOM 831 O O . GLU A 1 103 ? -16.434 -4.557 20.467 1.00 96.56 103 GLU A O 1
ATOM 836 N N . GLY A 1 104 ? -14.767 -3.437 21.469 1.00 95.19 104 GLY A N 1
ATOM 837 C CA . GLY A 1 104 ? -14.864 -4.159 22.745 1.00 95.19 104 GLY A CA 1
ATOM 838 C C . GLY A 1 104 ? -14.425 -5.624 22.676 1.00 95.19 104 GLY A C 1
ATOM 839 O O . GLY A 1 104 ? -14.557 -6.366 23.645 1.00 95.19 104 GLY A O 1
ATOM 840 N N . ARG A 1 105 ? -13.875 -6.054 21.537 1.00 95.69 105 ARG A N 1
ATOM 841 C CA . ARG A 1 105 ? -13.335 -7.406 21.328 1.00 95.69 105 ARG A CA 1
ATOM 842 C C . ARG A 1 105 ? -11.846 -7.506 21.662 1.00 95.69 105 ARG A C 1
ATOM 844 O O . ARG A 1 105 ? -11.248 -8.560 21.449 1.00 95.69 105 ARG A O 1
ATOM 851 N N . GLY A 1 106 ? -11.264 -6.402 22.135 1.00 96.69 106 GLY A N 1
ATOM 852 C CA . GLY A 1 106 ? -9.860 -6.283 22.491 1.00 96.69 106 GLY A CA 1
ATOM 853 C C . GLY A 1 106 ? -8.944 -6.540 21.307 1.00 96.69 106 GLY A C 1
ATOM 854 O O . GLY A 1 106 ? -7.931 -7.182 21.528 1.00 96.69 106 GLY A O 1
ATOM 855 N N . LEU A 1 107 ? -9.325 -6.141 20.083 1.00 97.50 107 LEU A N 1
ATOM 856 C CA . LEU A 1 107 ? -8.624 -6.382 18.806 1.00 97.50 107 LEU A CA 1
ATOM 857 C C . LEU A 1 107 ? -7.621 -5.275 18.435 1.00 97.50 107 LEU A C 1
ATOM 859 O O . LEU A 1 107 ? -6.911 -5.390 17.436 1.00 97.50 107 LEU A O 1
ATOM 863 N N . GLU A 1 108 ? -7.576 -4.202 19.206 1.00 98.25 108 GLU A N 1
ATOM 864 C CA . GLU A 1 108 ? -6.787 -3.003 18.959 1.00 98.25 108 GLU A CA 1
ATOM 865 C C . GLU A 1 108 ? -5.286 -3.297 19.141 1.00 98.25 108 GLU A C 1
ATOM 867 O O . GLU A 1 108 ? -4.869 -3.856 20.154 1.00 98.25 108 GLU A O 1
ATOM 872 N N . ILE A 1 109 ? -4.465 -2.987 18.139 1.00 98.00 109 ILE A N 1
ATOM 873 C CA . ILE A 1 109 ? -2.994 -3.052 18.210 1.00 98.00 109 ILE A CA 1
ATOM 874 C C . ILE A 1 109 ? -2.464 -1.748 18.816 1.00 98.00 109 ILE A C 1
ATOM 876 O O . ILE A 1 109 ? -1.623 -1.757 19.711 1.00 98.00 109 ILE A O 1
ATOM 880 N N . CYS A 1 110 ? -2.980 -0.630 18.311 1.00 98.12 110 CYS A N 1
ATOM 881 C CA . CYS A 1 110 ? -2.689 0.730 18.739 1.00 98.12 110 CYS A CA 1
ATOM 882 C C . CYS A 1 110 ? -3.826 1.659 18.284 1.00 98.12 110 CYS A C 1
ATOM 884 O O . CYS A 1 110 ? -4.751 1.228 17.587 1.00 98.12 110 CYS A O 1
ATOM 886 N N . TRP A 1 111 ? -3.753 2.929 18.669 1.00 98.50 111 TRP A N 1
ATOM 887 C CA . TRP A 1 111 ? -4.695 3.974 18.289 1.00 98.50 111 TRP A CA 1
ATOM 888 C C . TRP A 1 111 ? -3.973 5.102 17.555 1.00 98.50 111 TRP A C 1
ATOM 890 O O . TRP A 1 111 ? -2.898 5.526 17.968 1.00 98.50 111 TRP A O 1
ATOM 900 N N . LEU A 1 112 ? -4.571 5.593 16.473 1.00 98.25 112 LEU A N 1
ATOM 901 C CA . LEU A 1 112 ? -4.095 6.708 15.658 1.00 98.25 112 LEU A CA 1
ATOM 902 C C . LEU A 1 112 ? -4.928 7.968 15.927 1.00 98.25 112 LEU A C 1
ATOM 904 O O . LEU A 1 112 ? -6.040 7.901 16.459 1.00 98.25 112 LEU A O 1
ATOM 908 N N . LYS A 1 113 ? -4.395 9.121 15.513 1.00 96.25 113 LYS A N 1
ATOM 909 C CA . LYS A 1 113 ? -5.073 10.426 15.614 1.00 96.25 113 LYS A CA 1
ATOM 910 C C . LYS A 1 113 ? -6.221 10.573 14.618 1.00 96.25 113 LYS A C 1
ATOM 912 O O . LYS A 1 113 ? -7.222 11.217 14.905 1.00 96.25 113 LYS A O 1
ATOM 917 N N . SER A 1 114 ? -6.060 10.001 13.424 1.00 95.31 114 SER A N 1
ATOM 918 C CA . SER A 1 114 ? -6.944 10.264 12.293 1.00 95.31 114 SER A CA 1
ATOM 919 C C . SER A 1 114 ? -7.321 9.001 11.537 1.00 95.31 114 SER A C 1
ATOM 921 O O . SER A 1 114 ? -6.499 8.137 11.229 1.00 95.31 114 SER A O 1
ATOM 923 N N . GLN A 1 115 ? -8.591 8.948 11.156 1.00 96.31 115 GLN A N 1
ATOM 924 C CA . GLN A 1 115 ? -9.126 7.937 10.259 1.00 96.31 115 GLN A CA 1
ATOM 925 C C . GLN A 1 115 ? -8.536 8.026 8.845 1.00 96.31 115 GLN A C 1
ATOM 927 O O . GLN A 1 115 ? -8.460 7.023 8.132 1.00 96.31 115 GLN A O 1
ATOM 932 N N . THR A 1 116 ? -8.104 9.220 8.439 1.00 95.38 116 THR A N 1
ATOM 933 C CA . THR A 1 116 ? -7.395 9.434 7.177 1.00 95.38 116 THR A CA 1
ATOM 934 C C . THR A 1 116 ? -6.044 8.728 7.210 1.00 95.38 116 THR A C 1
ATOM 936 O O . THR A 1 116 ? -5.719 7.998 6.275 1.00 95.38 116 THR A O 1
ATOM 939 N N . ASP A 1 117 ? -5.287 8.856 8.303 1.00 95.50 117 ASP A N 1
ATOM 940 C CA . ASP A 1 117 ? -4.014 8.145 8.454 1.00 95.50 117 ASP A CA 1
ATOM 941 C C . ASP A 1 117 ? -4.211 6.636 8.437 1.00 95.50 117 ASP A C 1
ATOM 943 O O . ASP A 1 117 ? -3.489 5.945 7.721 1.00 95.50 117 ASP A O 1
ATOM 947 N N . LEU A 1 118 ? -5.244 6.130 9.119 1.00 97.88 118 LEU A N 1
ATOM 948 C CA . LEU A 1 118 ? -5.586 4.714 9.052 1.00 97.88 118 LEU A CA 1
ATOM 949 C C . LEU A 1 118 ? -5.897 4.265 7.617 1.00 97.88 118 LEU A C 1
ATOM 951 O O . LEU A 1 118 ? -5.349 3.261 7.168 1.00 97.88 118 LEU A O 1
ATOM 955 N N . LEU A 1 119 ? -6.735 5.001 6.875 1.00 96.88 119 LEU A N 1
ATOM 956 C CA . LEU A 1 119 ? -7.060 4.671 5.483 1.00 96.88 119 LEU A CA 1
ATOM 957 C C . LEU A 1 119 ? -5.797 4.574 4.622 1.00 96.88 119 LEU A C 1
ATOM 959 O O . LEU A 1 119 ? -5.641 3.618 3.865 1.00 96.88 119 LEU A O 1
ATOM 963 N N . PHE A 1 120 ? -4.902 5.553 4.717 1.00 94.75 120 PHE A N 1
ATOM 964 C CA . PHE A 1 120 ? -3.688 5.554 3.909 1.00 94.75 120 PHE A CA 1
ATOM 965 C C . PHE A 1 120 ? -2.704 4.469 4.340 1.00 94.75 120 PHE A C 1
ATOM 967 O O . PHE A 1 120 ? -2.142 3.813 3.473 1.00 94.75 120 PHE A O 1
ATOM 974 N N . THR A 1 121 ? -2.563 4.196 5.634 1.00 96.75 121 THR A N 1
ATOM 975 C CA . THR A 1 121 ? -1.794 3.047 6.133 1.00 96.75 121 THR A CA 1
ATOM 976 C C . THR A 1 121 ? -2.350 1.723 5.605 1.00 96.75 121 THR A C 1
ATOM 978 O O . THR A 1 121 ? -1.594 0.855 5.183 1.00 96.75 121 THR A O 1
ATOM 981 N N . GLN A 1 122 ? -3.675 1.576 5.528 1.00 96.81 122 GLN A N 1
ATOM 982 C CA . GLN A 1 122 ? -4.326 0.411 4.916 1.00 96.81 122 GLN A CA 1
ATOM 983 C C . GLN A 1 122 ? -4.075 0.303 3.408 1.00 96.81 122 GLN A C 1
ATOM 985 O O . GLN A 1 122 ? -3.991 -0.811 2.899 1.00 96.81 122 GLN A O 1
ATOM 990 N N . ILE A 1 123 ? -3.951 1.430 2.700 1.00 93.75 123 ILE A N 1
ATOM 991 C CA . ILE A 1 123 ? -3.588 1.454 1.275 1.00 93.75 123 ILE A CA 1
ATOM 992 C C . ILE A 1 123 ? -2.129 1.027 1.077 1.00 93.75 123 ILE A C 1
ATOM 994 O O . ILE A 1 123 ? -1.856 0.266 0.156 1.00 93.75 123 ILE A O 1
ATOM 998 N N . GLN A 1 124 ? -1.214 1.497 1.931 1.00 94.94 124 GLN A N 1
ATOM 999 C CA . GLN A 1 124 ? 0.210 1.148 1.855 1.00 94.94 124 GLN A CA 1
ATOM 1000 C C . GLN A 1 124 ? 0.488 -0.296 2.305 1.00 94.94 124 GLN A C 1
ATOM 1002 O O . GLN A 1 124 ? 1.414 -0.929 1.813 1.00 94.94 124 GLN A O 1
ATOM 1007 N N . GLY A 1 125 ? -0.318 -0.833 3.227 1.00 94.19 125 GLY A N 1
ATOM 1008 C CA . GLY A 1 125 ? -0.224 -2.219 3.695 1.00 94.19 125 GLY A CA 1
ATOM 1009 C C . GLY A 1 125 ? 0.760 -2.446 4.847 1.00 94.19 125 GLY A C 1
ATOM 1010 O O . GLY A 1 125 ? 0.716 -3.502 5.476 1.00 94.19 125 GLY A O 1
ATOM 1011 N N . SER A 1 126 ? 1.586 -1.465 5.198 1.00 95.50 126 SER A N 1
ATOM 1012 C CA . SER A 1 126 ? 2.423 -1.471 6.403 1.00 95.50 126 SER A CA 1
ATOM 1013 C C . SER A 1 126 ? 2.576 -0.061 6.973 1.00 95.50 126 SER A C 1
ATOM 1015 O O . SER A 1 126 ? 2.201 0.913 6.321 1.00 95.50 126 SER A O 1
ATOM 1017 N N . ALA A 1 127 ? 3.076 0.054 8.206 1.00 97.00 127 ALA A N 1
ATOM 1018 C CA . ALA A 1 127 ? 3.474 1.326 8.809 1.00 97.00 127 ALA A CA 1
ATOM 1019 C C . ALA A 1 127 ? 4.428 1.138 9.995 1.00 97.00 127 ALA A C 1
ATOM 1021 O O . ALA A 1 127 ? 4.426 0.102 10.670 1.00 97.00 127 ALA A O 1
ATOM 1022 N N . ARG A 1 128 ? 5.162 2.210 10.305 1.00 96.44 128 ARG A N 1
ATOM 1023 C CA . ARG A 1 128 ? 5.856 2.410 11.581 1.00 96.44 128 ARG A CA 1
ATOM 1024 C C . ARG A 1 128 ? 5.038 3.370 12.438 1.00 96.44 128 ARG A C 1
ATOM 1026 O O . ARG A 1 128 ? 4.832 4.519 12.053 1.00 96.44 128 ARG A O 1
ATOM 1033 N N . VAL A 1 129 ? 4.558 2.902 13.580 1.00 97.19 129 VAL A N 1
ATOM 1034 C CA . VAL A 1 129 ? 3.787 3.705 14.531 1.00 97.19 129 VAL A CA 1
ATOM 1035 C C . VAL A 1 129 ? 4.716 4.150 15.651 1.00 97.19 129 VAL A C 1
ATOM 1037 O O . VAL A 1 129 ? 5.106 3.337 16.484 1.00 97.19 129 VAL A O 1
ATOM 1040 N N . ARG A 1 130 ? 5.076 5.430 15.662 1.00 96.69 130 ARG A N 1
ATOM 1041 C CA . ARG A 1 130 ? 5.853 6.057 16.730 1.00 96.69 130 ARG A CA 1
ATOM 1042 C C . ARG A 1 130 ? 4.947 6.321 17.928 1.00 96.69 130 ARG A C 1
ATOM 1044 O O . ARG A 1 130 ? 3.901 6.955 17.784 1.00 96.69 130 ARG A O 1
ATOM 1051 N N . LEU A 1 131 ? 5.351 5.821 19.085 1.00 96.38 131 LEU A N 1
ATOM 1052 C CA . LEU A 1 131 ? 4.647 5.986 20.348 1.00 96.38 131 LEU A CA 1
ATOM 1053 C C . LEU A 1 131 ? 5.155 7.210 21.114 1.00 96.38 131 LEU A C 1
ATOM 1055 O O . LEU A 1 131 ? 6.233 7.739 20.843 1.00 96.38 131 LEU A O 1
ATOM 1059 N N . GLU A 1 132 ? 4.369 7.648 22.095 1.00 92.44 132 GLU A N 1
ATOM 1060 C CA . GLU A 1 132 ? 4.694 8.800 22.948 1.00 92.44 132 GLU A CA 1
ATOM 1061 C C . GLU A 1 132 ? 5.938 8.573 23.821 1.00 92.44 132 GLU A C 1
ATOM 1063 O O . GLU A 1 132 ? 6.621 9.532 24.166 1.00 92.44 132 GLU A O 1
ATOM 1068 N N . ASP A 1 133 ? 6.267 7.316 24.134 1.00 91.88 133 ASP A N 1
ATOM 1069 C CA . ASP A 1 133 ? 7.477 6.933 24.875 1.00 91.88 133 ASP A CA 1
ATOM 1070 C C . ASP A 1 133 ? 8.746 6.882 24.000 1.00 91.88 133 ASP A C 1
ATOM 1072 O O . ASP A 1 133 ? 9.823 6.532 24.482 1.00 91.88 133 ASP A O 1
ATOM 1076 N N . GLY A 1 134 ? 8.628 7.226 22.712 1.00 91.62 134 GLY A N 1
ATOM 1077 C CA . GLY A 1 134 ? 9.717 7.209 21.737 1.00 91.62 134 GLY A CA 1
ATOM 1078 C C . GLY A 1 134 ? 9.966 5.849 21.083 1.00 91.62 134 GLY A C 1
ATOM 1079 O O . GLY A 1 134 ? 10.756 5.779 20.143 1.00 91.62 134 GLY A O 1
ATOM 1080 N N . SER A 1 135 ? 9.294 4.782 21.522 1.00 93.19 135 SER A N 1
ATOM 1081 C CA . SER A 1 135 ? 9.395 3.469 20.882 1.00 93.19 135 SER A CA 1
ATOM 1082 C C . SER A 1 135 ? 8.535 3.372 19.614 1.00 93.19 135 SER A C 1
ATOM 1084 O O . SER A 1 135 ? 7.635 4.181 19.372 1.00 93.19 135 SER A O 1
ATOM 1086 N N . THR A 1 136 ? 8.809 2.365 18.781 1.00 94.69 136 THR A N 1
ATOM 1087 C CA . THR A 1 136 ? 8.117 2.147 17.503 1.00 94.69 136 THR A CA 1
ATOM 1088 C C . THR A 1 136 ? 7.407 0.795 17.492 1.00 94.69 136 THR A C 1
ATOM 1090 O O . THR A 1 136 ? 8.003 -0.236 17.801 1.00 94.69 136 THR A O 1
ATOM 1093 N N . ILE A 1 137 ? 6.144 0.774 17.060 1.00 95.19 137 ILE A N 1
ATOM 1094 C CA . ILE A 1 137 ? 5.428 -0.450 16.675 1.00 95.19 137 ILE A CA 1
ATOM 1095 C C . ILE A 1 137 ? 5.487 -0.597 15.157 1.00 95.19 137 ILE A C 1
ATOM 1097 O O . ILE A 1 137 ? 5.121 0.318 14.420 1.00 95.19 137 ILE A O 1
ATOM 1101 N N . ARG A 1 138 ? 5.880 -1.772 14.669 1.00 95.75 138 ARG A N 1
ATOM 1102 C CA . ARG A 1 138 ? 5.828 -2.112 13.242 1.00 95.75 138 ARG A CA 1
ATOM 1103 C C . ARG A 1 138 ? 4.574 -2.928 12.959 1.00 95.75 138 ARG A C 1
ATOM 1105 O O . ARG A 1 138 ? 4.360 -3.969 13.581 1.00 95.75 138 ARG A O 1
ATOM 1112 N N . ILE A 1 139 ? 3.747 -2.465 12.024 1.00 96.75 139 ILE A N 1
ATOM 1113 C CA . ILE A 1 139 ? 2.530 -3.168 11.604 1.00 96.75 139 ILE A CA 1
ATOM 1114 C C . ILE A 1 139 ? 2.591 -3.522 10.120 1.00 96.75 139 ILE A C 1
ATOM 1116 O O . ILE A 1 139 ? 2.897 -2.675 9.286 1.00 96.75 139 ILE A O 1
ATOM 1120 N N . ASN A 1 140 ? 2.242 -4.766 9.791 1.00 94.94 140 ASN A N 1
ATOM 1121 C CA . ASN A 1 140 ? 2.137 -5.255 8.416 1.00 94.94 140 ASN A CA 1
ATOM 1122 C C . ASN A 1 140 ? 0.750 -5.834 8.152 1.00 94.94 140 ASN A C 1
ATOM 1124 O O . ASN A 1 140 ? 0.058 -6.276 9.073 1.00 94.94 140 ASN A O 1
ATOM 1128 N N . TYR A 1 141 ? 0.364 -5.844 6.879 1.00 95.19 141 TYR A N 1
ATOM 1129 C CA . TYR A 1 141 ? -0.837 -6.495 6.382 1.00 95.19 141 TYR A CA 1
ATOM 1130 C C . TYR A 1 141 ? -0.942 -7.926 6.924 1.00 95.19 141 TYR A C 1
ATOM 1132 O O . TYR A 1 141 ? 0.017 -8.705 6.885 1.00 95.19 141 TYR A O 1
ATOM 1140 N N . ASP A 1 142 ? -2.133 -8.271 7.408 1.00 93.81 142 ASP A N 1
ATOM 1141 C CA . ASP A 1 142 ? -2.488 -9.638 7.791 1.00 93.81 142 ASP A CA 1
ATOM 1142 C C . ASP A 1 142 ? -3.663 -10.154 6.955 1.00 93.81 142 ASP A C 1
ATOM 1144 O O . ASP A 1 142 ? -3.627 -11.261 6.419 1.00 93.81 142 ASP A O 1
ATOM 1148 N N . SER A 1 143 ? -4.724 -9.350 6.836 1.00 94.12 143 SER A N 1
ATOM 1149 C CA . SER A 1 143 ? -5.936 -9.741 6.113 1.00 94.12 143 SER A CA 1
ATOM 1150 C C . SER A 1 143 ? -6.814 -8.546 5.739 1.00 94.12 143 SER A C 1
ATOM 1152 O O . SER A 1 143 ? -6.465 -7.389 5.957 1.00 94.12 143 SER A O 1
ATOM 1154 N N . TYR A 1 144 ? -7.979 -8.827 5.161 1.00 95.62 144 TYR A N 1
ATOM 1155 C CA . TYR A 1 144 ? -8.944 -7.845 4.677 1.00 95.62 144 TYR A CA 1
ATOM 1156 C C . TYR A 1 144 ? -10.374 -8.369 4.866 1.00 95.62 144 TYR A C 1
ATOM 1158 O O . TYR A 1 144 ? -10.588 -9.547 5.155 1.00 95.62 144 TYR A O 1
ATOM 1166 N N . ASN A 1 145 ? -11.365 -7.499 4.699 1.00 96.56 145 ASN A N 1
ATOM 1167 C CA . ASN A 1 145 ? -12.777 -7.806 4.941 1.00 96.56 145 ASN A CA 1
ATOM 1168 C C . ASN A 1 145 ? -13.555 -8.363 3.730 1.00 96.56 145 ASN A C 1
ATOM 1170 O O . ASN A 1 145 ? -14.773 -8.505 3.812 1.00 96.56 145 ASN A O 1
ATOM 1174 N N . GLY A 1 146 ? -12.895 -8.681 2.613 1.00 95.31 146 GLY A N 1
ATOM 1175 C CA . GLY A 1 146 ? -13.546 -9.295 1.447 1.00 95.31 146 GLY A CA 1
ATOM 1176 C C . GLY A 1 146 ? -14.150 -8.330 0.428 1.00 95.31 146 GLY A C 1
ATOM 1177 O O . GLY A 1 146 ? -14.618 -8.780 -0.615 1.00 95.31 146 GLY A O 1
ATOM 1178 N N . TYR A 1 147 ? -14.145 -7.021 0.693 1.00 95.69 147 TYR A N 1
ATOM 1179 C CA . TYR A 1 147 ? -14.661 -6.031 -0.254 1.00 95.69 147 TYR A CA 1
ATOM 1180 C C . TYR A 1 147 ? -13.560 -5.490 -1.173 1.00 95.69 147 TYR A C 1
ATOM 1182 O O . TYR A 1 147 ? -12.429 -5.271 -0.715 1.00 95.69 147 TYR A O 1
ATOM 1190 N N . PRO A 1 148 ? -13.879 -5.231 -2.456 1.00 92.25 148 PRO A N 1
ATOM 1191 C CA . PRO A 1 148 ? -12.926 -4.668 -3.400 1.00 92.25 148 PRO A CA 1
ATOM 1192 C C . PRO A 1 148 ? -12.537 -3.244 -3.000 1.00 92.25 148 PRO A C 1
ATOM 1194 O O . PRO A 1 148 ? -13.353 -2.466 -2.496 1.00 92.25 148 PRO A O 1
ATOM 1197 N N . TYR A 1 149 ? -11.279 -2.897 -3.259 1.00 91.81 149 TYR A N 1
ATOM 1198 C CA . TYR A 1 149 ? -10.776 -1.550 -3.036 1.00 91.81 149 TYR A CA 1
ATOM 1199 C C . TYR A 1 149 ? -11.447 -0.551 -3.983 1.00 91.81 149 TYR A C 1
ATOM 1201 O O . TYR A 1 149 ? -11.471 -0.747 -5.200 1.00 91.81 149 TYR A O 1
ATOM 1209 N N . THR A 1 150 ? -11.943 0.553 -3.423 1.00 93.19 150 THR A N 1
ATOM 1210 C CA . THR A 1 150 ? -12.438 1.692 -4.204 1.00 93.19 150 THR A CA 1
ATOM 1211 C C . THR A 1 150 ? -11.515 2.888 -4.010 1.00 93.19 150 THR A C 1
ATOM 1213 O O . THR A 1 150 ? -11.324 3.373 -2.896 1.00 93.19 150 THR A O 1
ATOM 1216 N N . ALA A 1 151 ? -10.939 3.376 -5.110 1.00 91.81 151 ALA A N 1
ATOM 1217 C CA . ALA A 1 151 ? -10.001 4.491 -5.090 1.00 91.81 151 ALA A CA 1
ATOM 1218 C C . ALA A 1 151 ? -10.717 5.821 -4.808 1.00 91.81 151 ALA A C 1
ATOM 1220 O O . ALA A 1 151 ? -11.410 6.351 -5.676 1.00 91.81 151 ALA A O 1
ATOM 1221 N N . VAL A 1 152 ? -10.486 6.401 -3.629 1.00 93.69 152 VAL A N 1
ATOM 1222 C CA . VAL A 1 152 ? -11.079 7.690 -3.219 1.00 93.69 152 VAL A CA 1
ATOM 1223 C C . VAL A 1 152 ? -10.734 8.838 -4.175 1.00 93.69 152 VAL A C 1
ATOM 1225 O O . VAL A 1 152 ? -11.588 9.664 -4.479 1.00 93.69 152 VAL A O 1
ATOM 1228 N N . GLY A 1 153 ? -9.526 8.843 -4.751 1.00 92.75 153 GLY A N 1
ATOM 1229 C CA . GLY A 1 153 ? -9.137 9.834 -5.761 1.00 92.75 153 GLY A CA 1
ATOM 1230 C C . GLY A 1 153 ? -10.004 9.772 -7.024 1.00 92.75 153 GLY A C 1
ATOM 1231 O O . GLY A 1 153 ? -10.342 10.803 -7.594 1.00 92.75 153 GLY A O 1
ATOM 1232 N N . ARG A 1 154 ? -10.449 8.576 -7.439 1.00 93.25 154 ARG A N 1
ATOM 1233 C CA . ARG A 1 154 ? -11.354 8.433 -8.592 1.00 93.25 154 ARG A CA 1
ATOM 1234 C C . ARG A 1 154 ? -12.700 9.102 -8.325 1.00 93.25 154 ARG A C 1
ATOM 1236 O O . ARG A 1 154 ? -13.225 9.756 -9.216 1.00 93.25 154 ARG A O 1
ATOM 1243 N N . ILE A 1 155 ? -13.225 8.958 -7.111 1.00 95.50 155 ILE A N 1
ATOM 1244 C CA . ILE A 1 155 ? -14.498 9.564 -6.705 1.00 95.50 155 ILE A CA 1
ATOM 1245 C C . ILE A 1 155 ? -14.377 11.091 -6.687 1.00 95.50 155 ILE A C 1
ATOM 1247 O O . ILE A 1 155 ? -15.260 11.776 -7.189 1.00 95.50 155 ILE A O 1
ATOM 1251 N N . LEU A 1 156 ? -13.266 11.626 -6.176 1.00 96.56 156 LEU A N 1
ATOM 1252 C CA . LEU A 1 156 ? -13.004 13.069 -6.174 1.00 96.56 156 LEU A CA 1
ATOM 1253 C C . LEU A 1 156 ? -12.929 13.663 -7.590 1.00 96.56 156 LEU A C 1
ATOM 1255 O O . LEU A 1 156 ? -13.450 14.753 -7.805 1.00 96.56 156 LEU A O 1
ATOM 1259 N N . ILE A 1 157 ? -12.353 12.935 -8.554 1.00 95.62 157 ILE A N 1
ATOM 1260 C CA . ILE A 1 157 ? -12.378 13.323 -9.978 1.00 95.62 157 ILE A CA 1
ATOM 1261 C C . ILE A 1 157 ? -13.800 13.266 -10.535 1.00 95.62 157 ILE A C 1
ATOM 1263 O O . ILE A 1 157 ? -14.242 14.198 -11.190 1.00 95.62 157 ILE A O 1
ATOM 1267 N N . GLN A 1 158 ? -14.527 12.175 -10.284 1.00 96.00 158 GLN A N 1
ATOM 1268 C CA . GLN A 1 158 ? -15.889 11.990 -10.802 1.00 96.00 158 GLN A CA 1
ATOM 1269 C C . GLN A 1 158 ? -16.875 13.037 -10.279 1.00 96.00 158 GLN A C 1
ATOM 1271 O O . GLN A 1 158 ? -17.851 13.343 -10.954 1.00 96.00 158 GLN A O 1
ATOM 1276 N N . ARG A 1 159 ? -16.626 13.565 -9.079 1.00 96.31 159 ARG A N 1
ATOM 1277 C CA . ARG A 1 159 ? -17.414 14.636 -8.462 1.00 96.31 159 ARG A CA 1
ATOM 1278 C C . ARG A 1 159 ? -16.927 16.040 -8.822 1.00 96.31 159 ARG A C 1
ATOM 1280 O O . ARG A 1 159 ? -17.456 16.993 -8.268 1.00 96.31 159 ARG A O 1
ATOM 1287 N N . ASP A 1 160 ? -15.921 16.155 -9.689 1.00 96.56 160 ASP A N 1
ATOM 1288 C CA . ASP A 1 160 ? -15.314 17.425 -10.105 1.00 96.56 160 ASP A CA 1
ATOM 1289 C C . ASP A 1 160 ? -14.754 18.265 -8.936 1.00 96.56 160 ASP A C 1
ATOM 1291 O O . ASP A 1 160 ? -14.732 19.490 -8.956 1.00 96.56 160 ASP A O 1
ATOM 1295 N N . ILE A 1 161 ? -14.298 17.593 -7.872 1.00 95.94 161 ILE A N 1
ATOM 1296 C CA . ILE A 1 161 ? -13.742 18.243 -6.672 1.00 95.94 161 ILE A CA 1
ATOM 1297 C C . ILE A 1 161 ? -12.236 18.471 -6.829 1.00 95.94 161 ILE A C 1
ATOM 1299 O O . ILE A 1 161 ? -11.696 19.487 -6.392 1.00 95.94 161 ILE A O 1
ATOM 1303 N N . ILE A 1 162 ? -11.535 17.496 -7.417 1.00 94.06 162 ILE A N 1
ATOM 1304 C CA . ILE A 1 162 ? -10.102 17.587 -7.709 1.00 94.06 162 ILE A CA 1
ATOM 1305 C C . ILE A 1 162 ? -9.878 17.160 -9.162 1.00 94.06 162 ILE A C 1
ATOM 1307 O O . ILE A 1 162 ? -10.124 15.992 -9.489 1.00 94.06 162 ILE A O 1
ATOM 1311 N N . PRO A 1 163 ? -9.352 18.056 -10.013 1.00 93.62 163 PRO A N 1
ATOM 1312 C CA . PRO A 1 163 ? -8.986 17.731 -11.384 1.00 93.62 163 PRO A CA 1
ATOM 1313 C C . PRO A 1 163 ? -7.986 16.567 -11.483 1.00 93.62 163 PRO A C 1
ATOM 1315 O O . PRO A 1 163 ? -7.118 16.370 -10.627 1.00 93.62 163 PRO A O 1
ATOM 1318 N N . LYS A 1 164 ? -8.090 15.766 -12.551 1.00 90.44 164 LYS A N 1
ATOM 1319 C CA . LYS A 1 164 ? -7.284 14.542 -12.743 1.00 90.44 164 LYS A CA 1
ATOM 1320 C C . LYS A 1 164 ? -5.775 14.810 -12.820 1.00 90.44 164 LYS A C 1
ATOM 1322 O O . LYS A 1 164 ? -4.980 13.946 -12.433 1.00 90.44 164 LYS A O 1
ATOM 1327 N N . ASP A 1 165 ? -5.387 15.952 -13.364 1.00 88.69 165 ASP A N 1
ATOM 1328 C CA . ASP A 1 165 ? -4.015 16.453 -13.496 1.00 88.69 165 ASP A CA 1
ATOM 1329 C C . ASP A 1 165 ? -3.423 16.906 -12.153 1.00 88.69 165 ASP A C 1
ATOM 1331 O O . ASP A 1 165 ? -2.230 16.733 -11.927 1.00 88.69 165 ASP A O 1
ATOM 1335 N N . GLN A 1 166 ? -4.261 17.370 -11.224 1.00 88.12 166 GLN A N 1
ATOM 1336 C CA . GLN A 1 166 ? -3.856 17.773 -9.869 1.00 88.12 166 GLN A CA 1
ATOM 1337 C C . GLN A 1 166 ? -3.952 16.635 -8.838 1.00 88.12 166 GLN A C 1
ATOM 1339 O O . GLN A 1 166 ? -3.645 16.819 -7.657 1.00 88.12 166 GLN A O 1
ATOM 1344 N N . MET A 1 167 ? -4.412 15.454 -9.256 1.00 88.94 167 MET A N 1
ATOM 1345 C CA . MET A 1 167 ? -4.667 14.336 -8.356 1.00 88.94 167 MET A CA 1
ATOM 1346 C C . MET A 1 167 ? -3.367 13.729 -7.816 1.00 88.94 167 MET A C 1
ATOM 1348 O O . MET A 1 167 ? -2.635 13.060 -8.545 1.00 88.94 167 MET A O 1
ATOM 1352 N N . SER A 1 168 ? -3.142 13.883 -6.511 1.00 86.38 168 SER A N 1
ATOM 1353 C CA . SER A 1 168 ? -2.030 13.284 -5.769 1.00 86.38 168 SER A CA 1
ATOM 1354 C C . SER A 1 168 ? -2.465 12.849 -4.370 1.00 86.38 168 SER A C 1
ATOM 1356 O O . SER A 1 168 ? -3.478 13.315 -3.840 1.00 86.38 168 SER A O 1
ATOM 1358 N N . MET A 1 169 ? -1.682 11.974 -3.733 1.00 85.69 169 MET A N 1
ATOM 1359 C CA . MET A 1 169 ? -1.939 11.552 -2.351 1.00 85.69 169 MET A CA 1
ATOM 1360 C C . MET A 1 169 ? -1.948 12.744 -1.383 1.00 85.69 169 MET A C 1
ATOM 1362 O O . MET A 1 169 ? -2.800 12.812 -0.497 1.00 85.69 169 MET A O 1
ATOM 1366 N N . GLN A 1 170 ? -1.053 13.713 -1.587 1.00 87.38 170 GLN A N 1
ATOM 1367 C CA . GLN A 1 170 ? -0.987 14.944 -0.802 1.00 87.38 170 GLN A CA 1
ATOM 1368 C C . GLN A 1 170 ? -2.249 15.789 -0.989 1.00 87.38 170 GLN A C 1
ATOM 1370 O O . GLN A 1 170 ? -2.832 16.239 -0.006 1.00 87.38 170 GLN A O 1
ATOM 1375 N N . ARG A 1 171 ? -2.724 15.949 -2.232 1.00 91.38 171 ARG A N 1
ATOM 1376 C CA . ARG A 1 171 ? -3.929 16.736 -2.519 1.00 91.38 171 ARG A CA 1
ATOM 1377 C C . ARG A 1 171 ? -5.183 16.106 -1.911 1.00 91.38 171 ARG A C 1
ATOM 1379 O O . ARG A 1 171 ? -6.012 16.834 -1.370 1.00 91.38 171 ARG A O 1
ATOM 1386 N N . ILE A 1 172 ? -5.297 14.773 -1.947 1.00 93.12 172 ILE A N 1
ATOM 1387 C CA . ILE A 1 172 ? -6.394 14.035 -1.298 1.00 93.12 172 ILE A CA 1
ATOM 1388 C C . ILE A 1 172 ? -6.347 14.235 0.220 1.00 93.12 172 ILE A C 1
ATOM 1390 O O . ILE A 1 172 ? -7.371 14.553 0.819 1.00 93.12 172 ILE A O 1
ATOM 1394 N N . ARG A 1 173 ? -5.170 14.071 0.844 1.00 92.38 173 ARG A N 1
ATOM 1395 C CA . ARG A 1 173 ? -4.996 14.276 2.292 1.00 92.38 173 ARG A CA 1
ATOM 1396 C C . ARG A 1 173 ? -5.366 15.694 2.710 1.00 92.38 173 ARG A C 1
ATOM 1398 O O . ARG A 1 173 ? -6.104 15.846 3.676 1.00 92.38 17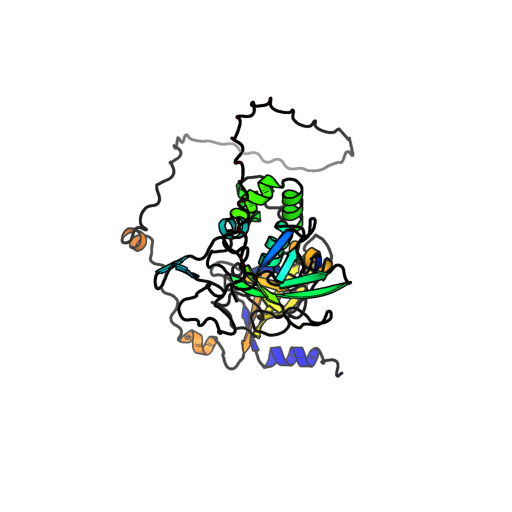3 ARG A O 1
ATOM 1405 N N . GLN A 1 174 ? -4.905 16.694 1.960 1.00 94.31 174 GLN A N 1
ATOM 1406 C CA . GLN A 1 174 ? -5.236 18.094 2.207 1.00 94.31 174 GLN A CA 1
ATOM 1407 C C . GLN A 1 174 ? -6.749 18.315 2.143 1.00 94.31 174 GLN A C 1
ATOM 1409 O O . GLN A 1 174 ? -7.340 18.806 3.094 1.00 94.31 174 GLN A O 1
ATOM 1414 N N . TRP A 1 175 ? -7.401 17.852 1.071 1.00 96.56 175 TRP A N 1
ATOM 1415 C CA . TRP A 1 175 ? -8.851 17.987 0.939 1.00 96.56 175 TRP A CA 1
ATOM 1416 C C . TRP A 1 175 ? -9.613 17.308 2.087 1.00 96.56 175 TRP A C 1
ATOM 1418 O O . TRP A 1 175 ? -10.574 17.880 2.597 1.00 96.56 175 TRP A O 1
ATOM 1428 N N . MET A 1 176 ? -9.178 16.118 2.519 1.00 96.25 176 MET A N 1
ATOM 1429 C CA . MET A 1 176 ? -9.793 15.402 3.641 1.00 96.25 176 MET A CA 1
ATOM 1430 C C . MET A 1 176 ? -9.603 16.122 4.984 1.00 96.25 176 MET A C 1
ATOM 1432 O O . MET A 1 176 ? -10.481 16.040 5.838 1.00 96.25 176 MET A O 1
ATOM 1436 N N . ALA A 1 177 ? -8.474 16.807 5.180 1.00 94.81 177 ALA A N 1
ATOM 1437 C CA . ALA A 1 177 ? -8.234 17.625 6.367 1.00 94.81 177 ALA A CA 1
ATOM 1438 C C . ALA A 1 177 ? -9.128 18.877 6.374 1.00 94.81 177 ALA A C 1
ATOM 1440 O O . ALA A 1 177 ? -9.720 19.198 7.400 1.00 94.81 177 ALA A O 1
ATOM 1441 N N . ASP A 1 178 ? -9.283 19.519 5.214 1.00 96.62 178 ASP A N 1
ATOM 1442 C CA . ASP A 1 178 ? -10.092 20.733 5.054 1.00 96.62 178 ASP A CA 1
ATOM 1443 C C . ASP A 1 178 ? -11.608 20.451 5.080 1.00 96.62 178 ASP A C 1
ATOM 1445 O O . ASP A 1 178 ? -12.404 21.358 5.310 1.00 96.62 178 ASP A O 1
ATOM 1449 N N . ASN A 1 179 ? -12.031 19.200 4.841 1.00 96.62 179 ASN A N 1
ATOM 1450 C CA . ASN A 1 179 ? -13.442 18.806 4.735 1.00 96.62 179 ASN A CA 1
ATOM 1451 C C . ASN A 1 179 ? -13.752 17.539 5.561 1.00 96.62 179 ASN A C 1
ATOM 1453 O O . ASN A 1 179 ? -14.012 16.489 4.969 1.00 96.62 179 ASN A O 1
ATOM 1457 N N . PRO A 1 180 ? -13.770 17.590 6.908 1.00 94.75 180 PRO A N 1
ATOM 1458 C CA . PRO A 1 180 ? -13.882 16.389 7.749 1.00 94.75 180 PRO A CA 1
ATOM 1459 C C . PRO A 1 180 ? -15.135 15.532 7.494 1.00 94.75 180 PRO A C 1
ATOM 1461 O O . PRO A 1 180 ? -15.044 14.305 7.408 1.00 94.75 180 PRO A O 1
ATOM 1464 N N . ASP A 1 181 ? -16.301 16.156 7.307 1.00 95.12 181 ASP A N 1
ATOM 1465 C CA . ASP A 1 181 ? -17.549 15.431 7.021 1.00 95.12 181 ASP A CA 1
ATOM 1466 C C . ASP A 1 181 ? -17.515 14.770 5.637 1.00 95.12 181 ASP A C 1
ATOM 1468 O O . ASP A 1 181 ? -17.879 13.601 5.477 1.00 95.12 181 ASP A O 1
ATOM 1472 N N . GLY A 1 182 ? -16.995 15.493 4.640 1.00 96.00 182 GLY A N 1
ATOM 1473 C CA . GLY A 1 182 ? -16.770 14.966 3.295 1.00 96.00 182 GLY A CA 1
ATOM 1474 C C . GLY A 1 182 ? -15.730 13.846 3.279 1.00 96.00 182 GLY A C 1
ATOM 1475 O O . GLY A 1 182 ? -15.892 12.864 2.560 1.00 96.00 182 GLY A O 1
ATOM 1476 N N . ALA A 1 183 ? -14.690 13.942 4.107 1.00 95.94 183 ALA A N 1
ATOM 1477 C CA . ALA A 1 183 ? -13.677 12.908 4.270 1.00 95.94 183 ALA A CA 1
ATOM 1478 C C . ALA A 1 183 ? -14.269 11.623 4.851 1.00 95.94 183 ALA A C 1
ATOM 1480 O O . ALA A 1 183 ? -13.926 10.533 4.392 1.00 95.94 183 ALA A O 1
ATOM 1481 N N . ASN A 1 184 ? -15.175 11.738 5.825 1.00 95.75 184 ASN A N 1
ATOM 1482 C CA . ASN A 1 184 ? -15.879 10.595 6.398 1.00 95.75 184 ASN A CA 1
ATOM 1483 C C . ASN A 1 184 ? -16.735 9.873 5.357 1.00 95.75 184 ASN A C 1
ATOM 1485 O O . ASN A 1 184 ? -16.611 8.657 5.205 1.00 95.75 184 ASN A O 1
ATOM 1489 N N . GLU A 1 185 ? -17.550 10.612 4.608 1.00 96.56 185 GLU A N 1
ATOM 1490 C CA . GLU A 1 185 ? -18.370 10.047 3.536 1.00 96.56 185 GLU A CA 1
ATOM 1491 C C . GLU A 1 185 ? -17.501 9.415 2.438 1.00 96.56 185 GLU A C 1
ATOM 1493 O O . GLU A 1 185 ? -17.682 8.241 2.108 1.00 96.56 185 GLU A O 1
ATOM 1498 N N . LEU A 1 186 ? -16.498 10.143 1.939 1.00 96.69 186 LEU A N 1
ATOM 1499 C CA . LEU A 1 186 ? -15.612 9.686 0.871 1.00 96.69 186 LEU A CA 1
ATOM 1500 C C . LEU A 1 186 ? -14.854 8.417 1.262 1.00 96.69 186 LEU A C 1
ATOM 1502 O O . LEU A 1 186 ? -14.750 7.476 0.475 1.00 96.69 186 LEU A O 1
ATOM 1506 N N . ARG A 1 187 ? -14.305 8.379 2.478 1.00 96.62 187 ARG A N 1
ATOM 1507 C CA . ARG A 1 187 ? -13.575 7.220 2.997 1.00 96.62 187 ARG A CA 1
ATOM 1508 C C . ARG A 1 187 ? -14.475 5.993 3.071 1.00 96.62 187 ARG A C 1
ATOM 1510 O O . ARG A 1 187 ? -14.036 4.917 2.673 1.00 96.62 187 ARG A O 1
ATOM 1517 N N . ARG A 1 188 ? -15.733 6.152 3.497 1.00 97.31 188 ARG A N 1
ATOM 1518 C CA . ARG A 1 188 ? -16.723 5.064 3.595 1.00 97.31 188 ARG A CA 1
ATOM 1519 C C . ARG A 1 188 ? -17.180 4.513 2.243 1.00 97.31 188 ARG A C 1
ATOM 1521 O O . ARG A 1 188 ? -17.621 3.368 2.194 1.00 97.31 188 ARG A O 1
ATOM 1528 N N . GLN A 1 189 ? -16.980 5.242 1.142 1.00 97.31 189 GLN A N 1
ATOM 1529 C CA . GLN A 1 189 ? -17.148 4.684 -0.209 1.00 97.31 189 GLN A CA 1
ATOM 1530 C C . GLN A 1 189 ? -16.165 3.532 -0.481 1.00 97.31 189 GLN A C 1
ATOM 1532 O O . GLN A 1 189 ? -16.479 2.590 -1.211 1.00 97.31 189 GLN A O 1
ATOM 1537 N N . ASN A 1 190 ? -14.980 3.550 0.141 1.00 96.81 190 ASN A N 1
ATOM 1538 C CA . ASN A 1 190 ? -14.073 2.410 0.122 1.00 96.81 190 ASN A CA 1
ATOM 1539 C C . ASN A 1 190 ? -14.495 1.353 1.147 1.00 96.81 190 ASN A C 1
ATOM 1541 O O . ASN A 1 190 ? -13.944 1.274 2.240 1.00 96.81 190 ASN A O 1
ATOM 1545 N N . ARG A 1 191 ? -15.424 0.474 0.767 1.00 97.62 191 ARG A N 1
ATOM 1546 C CA . ARG A 1 191 ? -15.918 -0.624 1.621 1.00 97.62 191 ARG A CA 1
ATOM 1547 C C . ARG A 1 191 ? -14.826 -1.597 2.088 1.00 97.62 191 ARG A C 1
ATOM 1549 O O . ARG A 1 191 ? -15.025 -2.309 3.073 1.00 97.62 191 ARG A O 1
ATOM 1556 N N . SER A 1 192 ? -13.683 -1.627 1.399 1.00 96.88 192 SER A N 1
ATOM 1557 C CA . SER A 1 192 ? -12.522 -2.443 1.754 1.00 96.88 192 SER A CA 1
ATOM 1558 C C . SER A 1 192 ? -11.872 -1.974 3.056 1.00 96.88 192 SER A C 1
ATOM 1560 O O . SER A 1 192 ? -11.611 -0.782 3.231 1.00 96.88 192 SER A O 1
ATOM 1562 N N . TYR A 1 193 ? -11.564 -2.913 3.949 1.00 97.81 193 TYR A N 1
ATOM 1563 C CA . TYR A 1 193 ? -10.885 -2.673 5.224 1.00 97.81 193 TYR A CA 1
ATOM 1564 C C . TYR A 1 193 ? -9.763 -3.692 5.418 1.00 97.81 193 TYR A C 1
ATOM 1566 O O . TYR A 1 193 ? -9.986 -4.889 5.232 1.00 97.81 193 TYR A O 1
ATOM 1574 N N . VAL A 1 194 ? -8.577 -3.215 5.802 1.00 97.19 194 VAL A N 1
ATOM 1575 C CA . VAL A 1 194 ? -7.380 -4.036 6.040 1.00 97.19 194 VAL A CA 1
ATOM 1576 C C . VAL A 1 194 ? -7.145 -4.185 7.540 1.00 97.19 194 VAL A C 1
ATOM 1578 O O . VAL A 1 194 ? -7.214 -3.207 8.288 1.00 97.19 194 VAL A O 1
ATOM 1581 N N . PHE A 1 195 ? -6.856 -5.414 7.955 1.00 97.44 195 PHE A N 1
ATOM 1582 C CA . PHE A 1 195 ? -6.419 -5.767 9.298 1.00 97.44 195 PHE A CA 1
ATOM 1583 C C . PHE A 1 195 ? -4.916 -6.023 9.301 1.00 97.44 195 PHE A C 1
ATOM 1585 O O . PHE A 1 195 ? -4.363 -6.575 8.345 1.00 97.44 195 PHE A O 1
ATOM 1592 N N . PHE A 1 196 ? -4.278 -5.659 10.405 1.00 97.31 196 PHE A N 1
ATOM 1593 C CA . PHE A 1 196 ? -2.832 -5.726 10.552 1.00 97.31 196 PHE A CA 1
ATOM 1594 C C . PHE A 1 196 ? -2.402 -6.803 11.545 1.00 97.31 196 PHE A C 1
ATOM 1596 O O . PHE A 1 196 ? -3.199 -7.366 12.294 1.00 97.31 196 PHE A O 1
ATOM 1603 N N . ARG A 1 197 ? -1.103 -7.058 11.577 1.00 95.31 197 ARG A N 1
ATOM 1604 C CA . ARG A 1 197 ? -0.412 -7.752 12.660 1.00 95.31 197 ARG A CA 1
ATOM 1605 C C . ARG A 1 197 ? 0.823 -6.95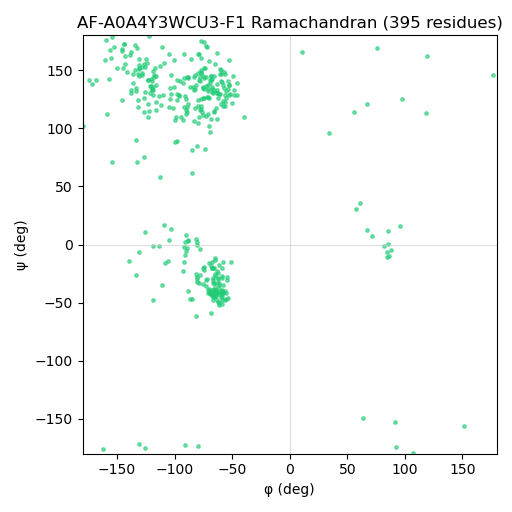3 13.042 1.00 95.31 197 ARG A C 1
ATOM 1607 O O . ARG A 1 197 ? 1.444 -6.326 12.185 1.00 95.31 197 ARG A O 1
ATOM 1614 N N . GLU A 1 198 ? 1.175 -6.994 14.319 1.00 95.38 198 GLU A N 1
ATOM 1615 C CA . GLU A 1 198 ? 2.459 -6.477 14.792 1.00 95.38 198 GLU A CA 1
ATOM 1616 C C . GLU A 1 198 ? 3.577 -7.417 14.324 1.00 95.38 198 GLU A C 1
ATOM 1618 O O . GLU A 1 198 ? 3.431 -8.645 14.353 1.00 95.38 198 GLU A O 1
ATOM 1623 N N . VAL A 1 199 ? 4.679 -6.845 13.850 1.00 93.38 199 VAL A N 1
ATOM 1624 C CA . VAL A 1 199 ? 5.859 -7.590 13.408 1.00 93.38 199 VAL A CA 1
ATOM 1625 C C . VAL A 1 199 ? 7.071 -7.179 14.226 1.00 93.38 199 VAL A C 1
ATOM 1627 O O . VAL A 1 199 ? 7.244 -6.015 14.571 1.00 93.38 199 VAL A O 1
ATOM 1630 N N . LYS A 1 200 ? 7.923 -8.154 14.543 1.00 91.25 200 LYS A N 1
ATOM 1631 C CA . LYS A 1 200 ? 9.180 -7.915 15.255 1.00 91.25 200 LYS A CA 1
ATOM 1632 C C . LYS A 1 200 ? 10.256 -7.535 14.243 1.00 91.25 200 LYS A C 1
ATOM 1634 O O . LYS A 1 200 ? 11.009 -8.393 13.797 1.00 91.25 200 LYS A O 1
ATOM 1639 N N . LEU A 1 201 ? 10.254 -6.270 13.849 1.00 89.06 201 LEU A N 1
ATOM 1640 C CA . LEU A 1 201 ? 11.268 -5.653 12.999 1.00 89.06 201 LEU A CA 1
ATOM 1641 C C . LEU A 1 201 ? 11.909 -4.509 13.781 1.00 89.06 201 LEU A C 1
ATOM 1643 O O . LEU A 1 201 ? 11.210 -3.787 14.493 1.00 89.06 201 LEU A O 1
ATOM 1647 N N . SER A 1 202 ? 13.220 -4.353 13.652 1.00 86.88 202 SER A N 1
ATOM 1648 C CA . SER A 1 202 ? 13.933 -3.190 14.170 1.00 86.88 202 SER A CA 1
ATOM 1649 C C . SER A 1 202 ? 13.623 -1.938 13.341 1.00 86.88 202 SER A C 1
ATOM 1651 O O . SER A 1 202 ? 13.043 -2.004 12.252 1.00 86.88 202 SER A O 1
ATOM 1653 N N . ASP A 1 203 ? 14.045 -0.774 13.831 1.00 79.00 203 ASP A N 1
ATOM 1654 C CA . ASP A 1 203 ? 13.907 0.485 13.093 1.00 79.00 203 ASP A CA 1
ATOM 1655 C C . ASP A 1 203 ? 14.769 0.530 11.820 1.00 79.00 203 ASP A C 1
ATOM 1657 O O . ASP A 1 203 ? 14.462 1.283 10.897 1.00 79.00 203 ASP A O 1
ATOM 1661 N N . ASN A 1 204 ? 15.807 -0.301 11.723 1.00 85.00 204 ASN A N 1
ATOM 1662 C CA . ASN A 1 204 ? 16.666 -0.373 10.539 1.00 85.00 204 ASN A CA 1
ATOM 1663 C C . ASN A 1 204 ? 16.181 -1.403 9.509 1.00 85.00 204 ASN A C 1
ATOM 1665 O O . ASN A 1 204 ? 16.700 -1.439 8.396 1.00 85.00 204 ASN A O 1
ATOM 1669 N N . ASP A 1 205 ? 15.190 -2.227 9.859 1.00 91.06 205 ASP A N 1
ATOM 1670 C CA . ASP A 1 205 ? 14.645 -3.231 8.951 1.00 91.06 205 ASP A CA 1
ATOM 1671 C C . ASP A 1 205 ? 13.607 -2.628 8.000 1.00 91.06 20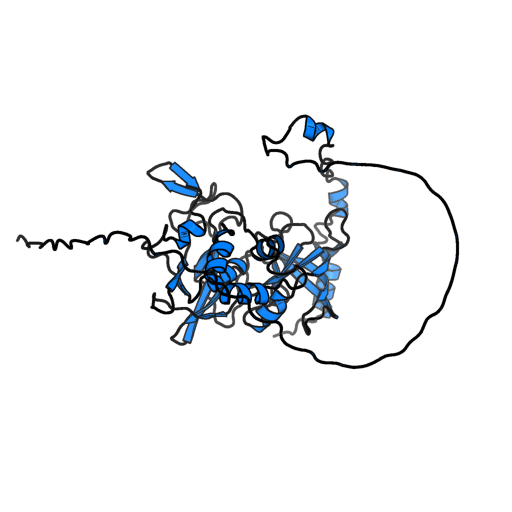5 ASP A C 1
ATOM 1673 O O . ASP A 1 205 ? 12.804 -1.761 8.362 1.00 91.06 205 ASP A O 1
ATOM 1677 N N . GLU A 1 206 ? 13.557 -3.147 6.780 1.00 92.81 206 GLU A N 1
ATOM 1678 C CA . GLU A 1 206 ? 12.546 -2.778 5.791 1.00 92.81 206 GLU A CA 1
ATOM 1679 C C . GLU A 1 206 ? 11.260 -3.594 5.950 1.00 92.81 206 GLU A C 1
ATOM 1681 O O . GLU A 1 206 ? 11.237 -4.662 6.569 1.00 92.81 206 GLU A O 1
ATOM 1686 N N . ALA A 1 207 ? 10.158 -3.079 5.402 1.00 92.31 207 ALA A N 1
ATOM 1687 C CA . ALA A 1 207 ? 8.869 -3.759 5.478 1.00 92.31 207 ALA A CA 1
ATOM 1688 C C . ALA A 1 207 ? 8.929 -5.148 4.818 1.00 92.31 207 ALA A C 1
ATOM 1690 O O . ALA A 1 207 ? 9.524 -5.320 3.758 1.00 92.31 207 ALA A O 1
ATOM 1691 N N . ILE A 1 208 ? 8.269 -6.142 5.417 1.00 93.69 208 ILE A N 1
ATOM 1692 C CA . ILE A 1 208 ? 8.101 -7.464 4.799 1.00 93.69 208 ILE A CA 1
ATOM 1693 C C . ILE A 1 208 ? 7.006 -7.411 3.727 1.00 93.69 208 ILE A C 1
ATOM 1695 O O . ILE A 1 208 ? 5.844 -7.150 4.051 1.00 93.69 208 ILE A O 1
ATOM 1699 N N . GLY A 1 209 ? 7.368 -7.704 2.477 1.00 93.31 209 GLY A N 1
ATOM 1700 C CA . GLY A 1 209 ? 6.433 -7.806 1.355 1.00 93.31 209 GLY A CA 1
ATOM 1701 C C . GLY A 1 209 ? 5.601 -9.086 1.382 1.00 93.31 209 GLY A C 1
ATOM 1702 O O . GLY A 1 209 ? 5.845 -10.000 2.175 1.00 93.31 209 GLY A O 1
ATOM 1703 N N . ALA A 1 210 ? 4.641 -9.207 0.466 1.00 92.06 210 ALA A N 1
ATOM 1704 C CA . ALA A 1 210 ? 3.780 -10.386 0.366 1.00 92.06 210 ALA A CA 1
ATOM 1705 C C . ALA A 1 210 ? 4.521 -11.706 0.057 1.00 92.06 210 ALA A C 1
ATOM 1707 O O . ALA A 1 210 ? 3.971 -12.780 0.310 1.00 92.06 210 ALA A O 1
ATOM 1708 N N . GLN A 1 211 ? 5.764 -11.656 -0.443 1.00 91.94 211 GLN A N 1
ATOM 1709 C CA . GLN A 1 211 ? 6.635 -12.833 -0.569 1.00 91.94 211 GLN A CA 1
ATOM 1710 C C . GLN A 1 211 ? 7.125 -13.371 0.793 1.00 91.94 211 GLN A C 1
ATOM 1712 O O . GLN A 1 211 ? 7.607 -14.498 0.871 1.00 91.94 211 GLN A O 1
ATOM 1717 N N . GLY A 1 212 ? 7.006 -12.590 1.870 1.00 90.94 212 GLY A N 1
ATOM 1718 C CA . GLY A 1 212 ? 7.539 -12.934 3.191 1.00 90.94 212 GLY A CA 1
ATOM 1719 C C . GLY A 1 212 ? 9.006 -12.543 3.391 1.00 90.94 212 GLY A C 1
ATOM 1720 O O . GLY A 1 212 ? 9.606 -12.951 4.381 1.00 90.94 212 GLY A O 1
ATOM 1721 N N . LEU A 1 213 ? 9.575 -11.747 2.480 1.00 92.81 213 LEU A N 1
ATOM 1722 C CA . LEU A 1 213 ? 10.941 -11.223 2.556 1.00 92.81 213 LEU A CA 1
ATOM 1723 C C . LEU A 1 213 ? 10.937 -9.699 2.764 1.00 92.81 213 LEU A C 1
ATOM 1725 O O . LEU A 1 213 ? 9.980 -9.044 2.336 1.00 92.81 213 LEU A O 1
ATOM 1729 N N . PRO A 1 214 ? 11.990 -9.124 3.377 1.00 94.31 214 PRO A N 1
ATOM 1730 C CA . PRO A 1 214 ? 12.172 -7.678 3.425 1.00 94.31 214 PRO A CA 1
ATOM 1731 C C . PRO A 1 214 ? 12.217 -7.071 2.023 1.00 94.31 214 PRO A C 1
ATOM 1733 O O . PRO A 1 214 ? 12.893 -7.580 1.124 1.00 94.31 214 PRO A O 1
ATOM 1736 N N . LEU A 1 215 ? 11.491 -5.973 1.847 1.00 96.69 215 LEU A N 1
ATOM 1737 C CA . LEU A 1 215 ? 11.538 -5.163 0.643 1.00 96.69 215 LEU A CA 1
ATOM 1738 C C . LEU A 1 215 ? 12.845 -4.364 0.601 1.00 96.69 215 LEU A C 1
ATOM 1740 O O . LEU A 1 215 ? 13.441 -4.034 1.617 1.00 96.69 215 LEU A O 1
ATOM 1744 N N . THR A 1 216 ? 13.302 -4.048 -0.600 1.00 97.31 216 THR A N 1
ATOM 1745 C CA . THR A 1 216 ? 14.497 -3.254 -0.865 1.00 97.31 216 THR A CA 1
ATOM 1746 C C . THR A 1 216 ? 14.076 -1.963 -1.572 1.00 97.31 216 THR A C 1
ATOM 1748 O O . THR A 1 216 ? 13.564 -2.024 -2.699 1.00 97.31 216 THR A O 1
ATOM 1751 N N . PRO A 1 217 ? 14.280 -0.786 -0.953 1.00 96.69 217 PRO A N 1
ATOM 1752 C CA . PRO A 1 217 ? 13.927 0.500 -1.545 1.00 96.69 217 PRO A CA 1
ATOM 1753 C C . PRO A 1 217 ? 14.507 0.676 -2.954 1.00 96.69 217 PRO A C 1
ATOM 1755 O O . PRO A 1 217 ? 15.690 0.447 -3.209 1.00 96.69 217 PRO A O 1
ATOM 1758 N N . GLY A 1 218 ? 13.658 1.060 -3.906 1.00 95.62 218 GLY A N 1
ATOM 1759 C CA . GLY A 1 218 ? 14.031 1.275 -5.302 1.00 95.62 218 GLY A CA 1
ATOM 1760 C C . GLY A 1 218 ? 14.445 0.011 -6.063 1.00 95.62 218 GLY A C 1
ATOM 1761 O O . GLY A 1 218 ? 15.012 0.143 -7.154 1.00 95.62 218 GLY A O 1
ATOM 1762 N N . ARG A 1 219 ? 14.189 -1.184 -5.509 1.00 97.50 219 ARG A N 1
ATOM 1763 C CA . ARG A 1 219 ? 14.449 -2.493 -6.133 1.00 97.50 219 ARG A CA 1
ATOM 1764 C C . ARG A 1 219 ? 13.286 -3.470 -6.010 1.00 97.50 219 ARG A C 1
ATOM 1766 O O . ARG A 1 219 ? 13.162 -4.319 -6.881 1.00 97.50 219 ARG A O 1
ATOM 1773 N N . SER A 1 220 ? 12.424 -3.356 -5.007 1.00 98.44 220 SER A N 1
ATOM 1774 C CA . SER A 1 220 ? 11.212 -4.175 -4.922 1.00 98.44 220 SER A CA 1
ATOM 1775 C C . SER A 1 220 ? 10.036 -3.526 -5.639 1.00 98.44 220 SER A C 1
ATOM 1777 O O . SER A 1 220 ? 9.862 -2.305 -5.599 1.00 98.44 220 SER A O 1
ATOM 1779 N N . ILE A 1 221 ? 9.208 -4.362 -6.259 1.00 98.50 221 ILE A N 1
ATOM 1780 C CA . ILE A 1 221 ? 7.927 -3.958 -6.833 1.00 98.50 221 ILE A CA 1
ATOM 1781 C C . ILE A 1 221 ? 6.789 -4.855 -6.352 1.00 98.50 221 ILE A C 1
ATOM 1783 O O . ILE A 1 221 ? 6.967 -6.064 -6.154 1.00 98.50 221 ILE A O 1
ATOM 1787 N N . ALA A 1 222 ? 5.606 -4.256 -6.233 1.00 98.00 222 ALA A N 1
ATOM 1788 C CA . ALA A 1 222 ? 4.349 -4.978 -6.166 1.00 98.00 222 ALA A CA 1
ATOM 1789 C C . ALA A 1 222 ? 3.833 -5.255 -7.580 1.00 98.00 222 ALA A C 1
ATOM 1791 O O . ALA A 1 222 ? 3.840 -4.359 -8.425 1.00 98.00 222 ALA A O 1
ATOM 1792 N N . VAL A 1 223 ? 3.366 -6.479 -7.829 1.00 97.69 223 VAL A N 1
ATOM 1793 C CA . VAL A 1 223 ? 2.855 -6.923 -9.137 1.00 97.69 223 VAL A CA 1
ATOM 1794 C C . VAL A 1 223 ? 1.519 -7.658 -9.003 1.00 97.69 223 VAL A C 1
ATOM 1796 O O . VAL A 1 223 ? 1.092 -8.017 -7.900 1.00 97.69 223 VAL A O 1
ATOM 1799 N N . ASP A 1 224 ? 0.864 -7.908 -10.135 1.00 95.31 224 ASP A N 1
ATOM 1800 C CA . ASP A 1 224 ? -0.317 -8.768 -10.204 1.00 95.31 224 ASP A CA 1
ATOM 1801 C C . ASP A 1 224 ? 0.059 -10.236 -9.935 1.00 95.31 224 ASP A C 1
ATOM 1803 O O . ASP A 1 224 ? 0.664 -10.907 -10.773 1.00 95.31 224 ASP A O 1
ATOM 1807 N N . LYS A 1 225 ? -0.331 -10.750 -8.763 1.00 91.00 225 LYS A N 1
ATOM 1808 C CA . LYS A 1 225 ? -0.039 -12.126 -8.327 1.00 91.00 225 LYS A CA 1
ATOM 1809 C C . LYS A 1 225 ? -0.728 -13.196 -9.184 1.00 91.00 225 LYS A C 1
ATOM 1811 O O . LYS A 1 225 ? -0.320 -14.352 -9.155 1.00 91.00 225 LYS A O 1
ATOM 1816 N N . SER A 1 226 ? -1.791 -12.847 -9.912 1.00 90.31 226 SER A N 1
ATOM 1817 C CA . SER A 1 226 ? -2.469 -13.802 -10.797 1.00 90.31 226 SER A CA 1
ATOM 1818 C C . SER A 1 226 ? -1.692 -14.066 -12.088 1.00 90.31 226 SER A C 1
ATOM 1820 O O . SER A 1 226 ? -1.903 -15.096 -12.724 1.00 90.31 226 SER A O 1
ATOM 1822 N N . LEU A 1 227 ? -0.784 -13.156 -12.456 1.00 92.81 227 LEU A N 1
ATOM 1823 C CA . LEU A 1 227 ? -0.004 -13.217 -13.691 1.00 92.81 227 LEU A CA 1
ATOM 1824 C C . LEU A 1 227 ? 1.479 -13.488 -13.434 1.00 92.81 227 LEU A C 1
ATOM 1826 O O . LEU A 1 227 ? 2.119 -14.177 -14.225 1.00 92.81 227 LEU A O 1
ATOM 1830 N N . HIS A 1 228 ? 2.019 -12.960 -12.334 1.00 94.94 228 HIS A N 1
ATOM 1831 C CA . HIS A 1 228 ? 3.449 -12.983 -12.044 1.00 94.94 228 HIS A CA 1
ATOM 1832 C C . HIS A 1 228 ? 3.778 -13.792 -10.796 1.00 94.94 228 HIS A C 1
ATOM 1834 O O . HIS A 1 228 ? 3.057 -13.772 -9.799 1.00 94.94 228 HIS A O 1
ATOM 1840 N N . VAL A 1 229 ? 4.928 -14.463 -10.835 1.00 93.94 229 VAL A N 1
ATOM 1841 C CA . VAL A 1 229 ? 5.475 -15.216 -9.702 1.00 93.94 229 VAL A CA 1
ATOM 1842 C C . VAL A 1 229 ? 6.423 -14.319 -8.908 1.00 93.94 229 VAL A C 1
ATOM 1844 O O . VAL A 1 229 ? 7.216 -13.573 -9.491 1.00 93.94 229 VAL A O 1
ATOM 1847 N N . TYR A 1 230 ? 6.381 -14.394 -7.577 1.00 96.31 230 TYR A N 1
ATOM 1848 C CA . TYR A 1 230 ? 7.348 -13.675 -6.746 1.00 96.31 230 TYR A CA 1
ATOM 1849 C C . TYR A 1 230 ? 8.791 -14.099 -7.050 1.00 96.31 230 TYR A C 1
ATOM 1851 O O . TYR A 1 230 ? 9.063 -15.249 -7.382 1.00 96.31 230 TYR A O 1
ATOM 1859 N N . GLY A 1 231 ? 9.723 -13.159 -6.924 1.00 96.44 231 GLY A N 1
ATOM 1860 C CA . GLY A 1 231 ? 11.122 -13.308 -7.311 1.00 96.44 231 GLY A CA 1
ATOM 1861 C C . GLY A 1 231 ? 11.398 -13.020 -8.788 1.00 96.44 231 GLY A C 1
ATOM 1862 O O . GLY A 1 231 ? 12.564 -12.890 -9.152 1.00 96.44 231 GLY A O 1
ATOM 1863 N N . THR A 1 232 ? 10.368 -12.877 -9.632 1.00 97.19 232 THR A N 1
ATOM 1864 C CA . THR A 1 232 ? 10.565 -12.562 -11.056 1.00 97.19 232 THR A CA 1
ATOM 1865 C C . THR A 1 232 ? 11.260 -11.200 -11.207 1.00 97.19 232 THR A C 1
ATOM 1867 O O . THR A 1 232 ? 10.764 -10.212 -10.648 1.00 97.19 232 THR A O 1
ATOM 1870 N N . PRO A 1 233 ? 12.388 -11.116 -11.940 1.00 98.06 233 PRO A N 1
ATOM 1871 C CA . PRO A 1 233 ? 13.050 -9.848 -12.209 1.00 98.06 233 PRO A CA 1
ATOM 1872 C C . PRO A 1 233 ? 12.391 -9.095 -13.371 1.00 98.06 233 PRO A C 1
ATOM 1874 O O . PRO A 1 233 ? 12.100 -9.666 -14.423 1.00 98.06 233 PRO A O 1
ATOM 1877 N N . PHE A 1 234 ? 12.218 -7.790 -13.195 1.00 98.38 234 PHE A N 1
ATOM 1878 C CA . PHE A 1 234 ? 11.707 -6.861 -14.196 1.00 98.38 234 PHE A CA 1
ATOM 1879 C C . PHE A 1 234 ? 12.679 -5.707 -14.365 1.00 98.38 234 PHE A C 1
ATOM 1881 O O . PHE A 1 234 ? 13.024 -5.030 -13.401 1.00 98.38 234 PHE A O 1
ATOM 1888 N N . PHE A 1 235 ? 13.103 -5.455 -15.591 1.00 98.19 235 PHE A N 1
ATOM 1889 C CA . PHE A 1 235 ? 13.758 -4.215 -15.949 1.00 98.19 235 PHE A CA 1
ATOM 1890 C C . PHE A 1 235 ? 12.689 -3.205 -16.373 1.00 98.19 235 PHE A C 1
ATOM 1892 O O . PHE A 1 235 ? 11.925 -3.453 -17.307 1.00 98.19 235 PHE A O 1
ATOM 1899 N N . ILE A 1 236 ? 12.599 -2.101 -15.634 1.00 98.00 236 ILE A N 1
ATOM 1900 C CA . ILE A 1 236 ? 11.642 -1.020 -15.883 1.00 98.00 236 ILE A CA 1
ATOM 1901 C C . ILE A 1 236 ? 12.421 0.193 -16.376 1.00 98.00 236 ILE A C 1
ATOM 1903 O O . ILE A 1 236 ? 13.394 0.606 -15.732 1.00 98.00 236 ILE A O 1
ATOM 1907 N N . GLU A 1 237 ? 11.976 0.751 -17.501 1.00 97.06 237 GLU A N 1
ATOM 1908 C CA . GLU A 1 237 ? 12.621 1.892 -18.146 1.00 97.06 237 GLU A CA 1
ATOM 1909 C C . GLU A 1 237 ? 11.660 3.031 -18.511 1.00 97.06 237 GLU A C 1
ATOM 1911 O O . GLU A 1 237 ? 10.501 2.797 -18.862 1.00 97.06 237 GLU A O 1
ATOM 1916 N N . GLY A 1 238 ? 12.151 4.268 -18.398 1.00 96.00 238 GLY A N 1
ATOM 1917 C CA . GLY A 1 238 ? 11.425 5.499 -18.716 1.00 96.00 238 GLY A CA 1
ATOM 1918 C C . GLY A 1 238 ? 11.906 6.682 -17.871 1.00 96.00 238 GLY A C 1
ATOM 1919 O O . GLY A 1 238 ? 13.023 6.669 -17.354 1.00 96.00 238 GLY A O 1
ATOM 1920 N N . GLU A 1 239 ? 11.054 7.689 -17.690 1.00 96.31 239 GLU A N 1
ATOM 1921 C CA . GLU A 1 239 ? 11.354 8.885 -16.893 1.00 96.31 239 GLU A CA 1
ATOM 1922 C C . GLU A 1 239 ? 10.384 9.016 -15.716 1.00 96.31 239 GLU A C 1
ATOM 1924 O O . GLU A 1 239 ? 9.171 8.853 -15.863 1.00 96.31 239 GLU A O 1
ATOM 1929 N N . LEU A 1 240 ? 10.911 9.328 -14.528 1.00 94.94 240 LEU A N 1
ATOM 1930 C CA . LEU A 1 240 ? 10.119 9.468 -13.304 1.00 94.94 240 LEU A CA 1
ATOM 1931 C C . LEU A 1 240 ? 10.395 10.800 -12.588 1.00 94.94 240 LEU A C 1
ATOM 1933 O O . LEU A 1 240 ? 11.495 11.345 -12.685 1.00 94.94 240 LEU A O 1
ATOM 1937 N N . PRO A 1 241 ? 9.427 11.336 -11.820 1.00 92.25 241 PRO A N 1
ATOM 1938 C CA . PRO A 1 241 ? 9.599 12.558 -11.037 1.00 92.25 241 PRO A CA 1
ATOM 1939 C C . PRO A 1 241 ? 10.243 12.252 -9.678 1.00 92.25 241 PRO A C 1
ATOM 1941 O O . PRO A 1 241 ? 9.635 12.439 -8.620 1.00 92.25 241 PRO A O 1
ATOM 1944 N N . ILE A 1 242 ? 11.468 11.720 -9.688 1.00 90.81 242 ILE A N 1
ATOM 1945 C CA . ILE A 1 242 ? 12.180 11.353 -8.455 1.00 90.81 242 ILE A CA 1
ATOM 1946 C C . ILE A 1 242 ? 12.826 12.601 -7.851 1.00 90.81 242 ILE A C 1
ATOM 1948 O O . ILE A 1 242 ? 12.440 13.028 -6.758 1.00 90.81 242 ILE A O 1
ATOM 1952 N N . GLU A 1 243 ? 13.740 13.226 -8.593 1.00 89.31 243 GLU A N 1
ATOM 1953 C CA . GLU A 1 243 ? 14.529 14.377 -8.133 1.00 89.31 243 GLU A CA 1
ATOM 1954 C C . GLU A 1 243 ? 13.705 15.671 -8.107 1.00 89.31 243 GLU A C 1
ATOM 1956 O O . GLU A 1 243 ? 13.855 16.491 -7.206 1.00 89.31 243 GLU A O 1
ATOM 1961 N N . SER A 1 244 ? 12.771 15.828 -9.050 1.00 89.19 244 SER A N 1
ATOM 1962 C CA . SER A 1 244 ? 11.892 16.999 -9.168 1.00 89.19 244 SER A CA 1
ATOM 1963 C C . SER A 1 244 ? 10.439 16.588 -9.411 1.00 89.19 244 SER A C 1
ATOM 1965 O O . SER A 1 244 ? 10.144 15.406 -9.579 1.00 89.19 244 SER A O 1
ATOM 1967 N N . ALA A 1 245 ? 9.501 17.539 -9.374 1.00 84.12 245 ALA A N 1
ATOM 1968 C CA . ALA A 1 245 ? 8.093 17.270 -9.686 1.00 84.12 245 ALA A CA 1
ATOM 1969 C C . ALA A 1 245 ? 7.874 16.907 -11.165 1.00 84.12 245 ALA A C 1
ATOM 1971 O O . ALA A 1 245 ? 6.862 16.300 -11.503 1.00 84.12 245 ALA A O 1
ATOM 1972 N N . GLN A 1 246 ? 8.823 17.261 -12.030 1.00 85.44 246 GLN A N 1
ATOM 1973 C CA . GLN A 1 246 ? 8.814 16.921 -13.441 1.00 85.44 246 GLN A CA 1
ATOM 1974 C C . GLN A 1 246 ? 9.401 15.523 -13.642 1.00 85.44 246 GLN A C 1
ATOM 1976 O O . GLN A 1 246 ? 10.445 15.186 -13.083 1.00 85.44 246 GLN A O 1
ATOM 1981 N N . ALA A 1 247 ? 8.743 14.716 -14.473 1.00 88.38 247 ALA A N 1
ATOM 1982 C CA . ALA A 1 247 ? 9.235 13.402 -14.863 1.00 88.38 247 ALA A CA 1
ATOM 1983 C C . ALA A 1 247 ? 10.395 13.553 -15.853 1.00 88.38 247 ALA A C 1
ATOM 1985 O O . ALA A 1 247 ? 10.186 13.537 -17.054 1.00 88.38 247 ALA A O 1
ATOM 1986 N N . LYS A 1 248 ? 11.598 13.798 -15.327 1.00 92.31 248 LYS A N 1
ATOM 1987 C CA . LYS A 1 248 ? 12.833 13.963 -16.110 1.00 92.31 248 LYS A CA 1
ATOM 1988 C C . LYS A 1 248 ? 13.993 13.127 -15.588 1.00 92.31 248 LYS A C 1
ATOM 1990 O O . LYS A 1 248 ? 15.051 13.128 -16.201 1.00 92.31 248 LYS A O 1
ATOM 1995 N N . THR A 1 249 ? 13.837 12.457 -14.444 1.00 94.56 249 THR A N 1
ATOM 1996 C CA 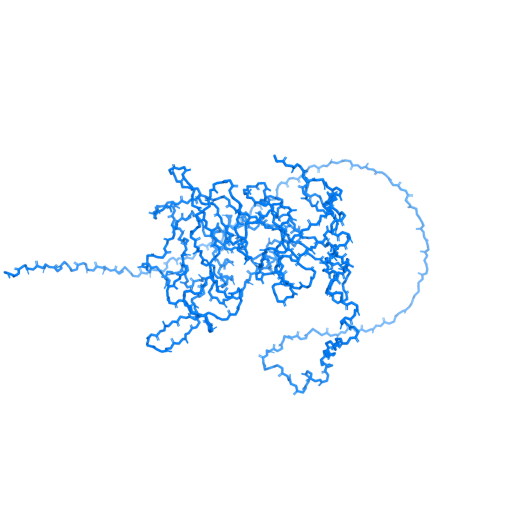. THR A 1 249 ? 14.893 11.594 -13.915 1.00 94.56 249 THR A CA 1
ATOM 1997 C C . THR A 1 249 ? 14.877 10.290 -14.714 1.00 94.56 249 THR A C 1
ATOM 1999 O O . THR A 1 249 ? 13.874 9.567 -14.627 1.00 94.56 249 THR A O 1
ATOM 2002 N N . PRO A 1 250 ? 15.947 9.956 -15.465 1.00 96.19 250 PRO A N 1
ATOM 2003 C CA . PRO A 1 250 ? 16.024 8.691 -16.178 1.00 96.19 250 PRO A CA 1
ATOM 2004 C C . PRO A 1 250 ? 15.972 7.536 -15.184 1.00 96.19 250 PRO A C 1
ATOM 2006 O O . PRO A 1 250 ? 16.708 7.496 -14.192 1.00 96.19 250 PRO A O 1
ATOM 2009 N N . PHE A 1 251 ? 15.093 6.582 -15.442 1.00 96.75 251 PHE A N 1
ATOM 2010 C CA . PHE A 1 251 ? 14.913 5.414 -14.605 1.00 96.75 251 PHE A CA 1
ATOM 2011 C C . PHE A 1 251 ? 15.128 4.176 -15.456 1.00 96.75 251 PHE A C 1
ATOM 2013 O O . PHE A 1 251 ? 14.302 3.864 -16.296 1.00 96.75 251 PHE A O 1
ATOM 2020 N N . HIS A 1 252 ? 16.235 3.474 -15.221 1.00 95.94 252 HIS A N 1
ATOM 2021 C CA . HIS A 1 252 ? 16.579 2.217 -15.882 1.00 95.94 252 HIS A CA 1
ATOM 2022 C C . HIS A 1 252 ? 17.039 1.243 -14.804 1.00 95.94 252 HIS A C 1
ATOM 2024 O O . HIS A 1 252 ? 18.208 1.240 -14.402 1.00 95.94 252 HIS A O 1
ATOM 2030 N N . ARG A 1 253 ? 16.105 0.481 -14.231 1.00 96.50 253 ARG A N 1
ATOM 2031 C CA . ARG A 1 253 ? 16.423 -0.393 -13.097 1.00 96.50 253 ARG A CA 1
ATOM 2032 C C . ARG A 1 253 ? 15.856 -1.780 -13.271 1.00 96.50 253 ARG A C 1
ATOM 2034 O O . ARG A 1 253 ? 14.673 -1.960 -13.531 1.00 96.50 253 ARG A O 1
ATOM 2041 N N . LEU A 1 254 ? 16.718 -2.751 -12.980 1.00 97.81 254 LEU A N 1
ATOM 2042 C CA . LEU A 1 254 ? 16.297 -4.085 -12.598 1.00 97.81 254 LEU A CA 1
ATOM 2043 C C . LEU A 1 254 ? 15.676 -4.044 -11.198 1.00 97.81 254 LEU A C 1
ATOM 2045 O O . LEU A 1 254 ? 16.290 -3.543 -10.246 1.00 97.81 254 LEU A O 1
ATOM 2049 N N . MET A 1 255 ? 14.468 -4.576 -11.106 1.00 98.31 255 MET A N 1
ATOM 2050 C CA . MET A 1 255 ? 13.625 -4.659 -9.925 1.00 98.31 255 MET A CA 1
ATOM 2051 C C . MET A 1 255 ? 13.097 -6.086 -9.764 1.00 98.31 255 MET A C 1
ATOM 2053 O O . MET A 1 255 ? 13.080 -6.851 -10.723 1.00 98.31 255 MET A O 1
ATOM 2057 N N . ILE A 1 256 ? 12.667 -6.459 -8.563 1.00 98.31 256 ILE A N 1
ATOM 2058 C CA . ILE A 1 256 ? 12.221 -7.811 -8.223 1.00 98.31 256 ILE A CA 1
ATOM 2059 C C . ILE A 1 256 ? 10.777 -7.758 -7.728 1.00 98.31 256 ILE A C 1
ATOM 2061 O O . ILE A 1 256 ? 10.441 -6.970 -6.840 1.00 98.31 256 ILE A O 1
ATOM 2065 N N . ALA A 1 257 ? 9.922 -8.619 -8.277 1.00 98.25 257 ALA A N 1
ATOM 2066 C CA . ALA A 1 257 ? 8.558 -8.810 -7.796 1.00 98.25 257 ALA A CA 1
ATOM 2067 C C . ALA A 1 257 ? 8.554 -9.492 -6.424 1.00 98.25 257 ALA A C 1
ATOM 2069 O O . ALA A 1 257 ? 8.642 -10.711 -6.336 1.00 98.25 257 ALA A O 1
ATOM 2070 N N . GLN A 1 258 ? 8.451 -8.720 -5.346 1.00 97.31 258 GLN A N 1
ATOM 2071 C CA . GLN A 1 258 ? 8.489 -9.241 -3.967 1.00 97.31 258 GLN A CA 1
ATOM 2072 C C . GLN A 1 258 ? 7.196 -8.958 -3.200 1.00 97.31 258 GLN A C 1
ATOM 2074 O O . GLN A 1 258 ? 7.043 -9.359 -2.043 1.00 97.31 258 GLN A O 1
ATOM 2079 N N . ASP A 1 259 ? 6.254 -8.279 -3.851 1.00 96.94 259 ASP A N 1
ATOM 2080 C CA . ASP A 1 259 ? 5.024 -7.830 -3.229 1.00 96.94 259 ASP A CA 1
ATOM 2081 C C . ASP A 1 259 ? 3.826 -7.897 -4.183 1.00 96.94 259 ASP A C 1
ATOM 2083 O O . ASP A 1 259 ? 3.954 -8.181 -5.378 1.00 96.94 259 ASP A O 1
ATOM 2087 N N . THR A 1 260 ? 2.630 -7.645 -3.661 1.00 94.50 260 THR A N 1
ATOM 2088 C CA . THR A 1 260 ? 1.407 -7.534 -4.460 1.00 94.50 260 THR A CA 1
ATOM 2089 C C . THR A 1 260 ? 0.418 -6.577 -3.806 1.00 94.50 260 THR A C 1
ATOM 2091 O O . THR A 1 260 ? 0.367 -6.462 -2.586 1.00 94.50 260 THR A O 1
ATOM 2094 N N . GLY A 1 261 ? -0.426 -5.942 -4.613 1.00 89.69 261 GLY A N 1
ATOM 2095 C CA . GLY A 1 261 ? -1.508 -5.089 -4.132 1.00 89.69 261 GLY A CA 1
ATOM 2096 C C . GLY A 1 261 ? -2.792 -5.362 -4.902 1.00 89.69 261 GLY A C 1
ATOM 2097 O O . GLY A 1 261 ? -2.757 -5.644 -6.096 1.00 89.69 261 GLY A O 1
ATOM 2098 N N . SER A 1 262 ? -3.947 -5.247 -4.245 1.00 85.50 262 SER A N 1
ATOM 2099 C CA . SER A 1 262 ? -5.253 -5.513 -4.876 1.00 85.50 262 SER A CA 1
ATOM 2100 C C . SER A 1 262 ? -5.588 -4.555 -6.028 1.00 85.50 262 SER A C 1
ATOM 2102 O O . SER A 1 262 ? -6.384 -4.894 -6.899 1.00 85.50 262 SER A O 1
ATOM 2104 N N . ALA A 1 263 ? -4.974 -3.368 -6.053 1.00 87.12 263 ALA A N 1
ATOM 2105 C CA . ALA A 1 263 ? -5.097 -2.391 -7.135 1.00 87.12 263 ALA A CA 1
ATOM 2106 C C . ALA A 1 263 ? -4.056 -2.578 -8.260 1.00 87.12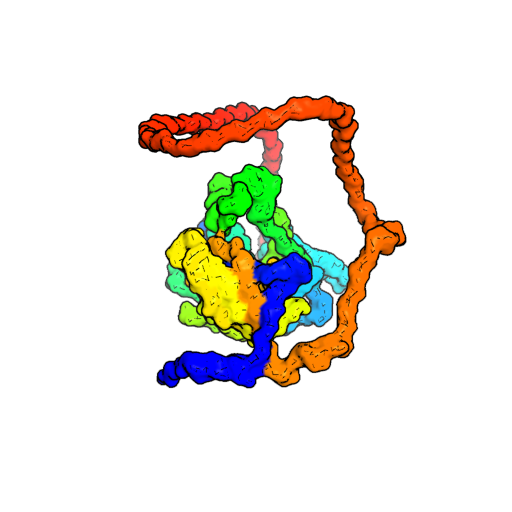 263 ALA A C 1
ATOM 2108 O O . ALA A 1 263 ? -4.074 -1.834 -9.245 1.00 87.12 263 ALA A O 1
ATOM 2109 N N . ILE A 1 264 ? -3.136 -3.535 -8.113 1.00 93.31 264 ILE A N 1
ATOM 2110 C CA . ILE A 1 264 ? -2.047 -3.800 -9.055 1.00 93.31 264 ILE A CA 1
ATOM 2111 C C . ILE A 1 264 ? -2.464 -4.984 -9.923 1.00 93.31 264 ILE A C 1
ATOM 2113 O O . ILE A 1 264 ? -2.228 -6.138 -9.583 1.00 93.31 264 ILE A O 1
ATOM 2117 N N . VAL A 1 265 ? -3.155 -4.674 -11.022 1.00 92.69 265 VAL A N 1
ATOM 2118 C CA . VAL A 1 265 ? -3.756 -5.665 -11.922 1.00 92.69 265 VAL A CA 1
ATOM 2119 C C . VAL A 1 265 ? -3.278 -5.427 -13.349 1.00 92.69 265 VAL A C 1
ATOM 2121 O O . VAL A 1 265 ? -3.359 -4.304 -13.852 1.00 92.69 265 VAL A O 1
ATOM 2124 N N . GLY A 1 266 ? -2.825 -6.489 -14.009 1.00 94.19 266 GLY A N 1
ATOM 2125 C CA . GLY A 1 266 ? -2.387 -6.478 -15.401 1.00 94.19 266 GLY A CA 1
ATOM 2126 C C . GLY A 1 266 ? -0.920 -6.876 -15.609 1.00 94.19 266 GLY A C 1
ATOM 2127 O O . GLY A 1 266 ? -0.119 -6.863 -14.674 1.00 94.19 266 GLY A O 1
ATOM 2128 N N . PRO A 1 267 ? -0.553 -7.233 -16.855 1.00 94.44 267 PRO A N 1
ATOM 2129 C CA . PRO A 1 267 ? 0.749 -7.821 -17.160 1.00 94.44 267 PRO A CA 1
ATOM 2130 C C . PRO A 1 267 ? 1.902 -6.822 -17.010 1.00 94.44 267 PRO A C 1
ATOM 2132 O O . PRO A 1 267 ? 2.933 -7.175 -16.457 1.00 94.44 267 PRO A O 1
ATOM 2135 N N . ALA A 1 268 ? 1.733 -5.570 -17.436 1.00 96.94 268 ALA A N 1
ATOM 2136 C CA . ALA A 1 268 ? 2.748 -4.520 -17.320 1.00 96.94 268 ALA A CA 1
ATOM 2137 C C . ALA A 1 268 ? 2.286 -3.430 -16.341 1.00 96.94 268 ALA A C 1
ATOM 2139 O O . ALA A 1 268 ? 2.114 -2.267 -16.696 1.00 96.94 268 ALA A O 1
ATOM 2140 N N . ARG A 1 269 ? 2.003 -3.830 -15.098 1.00 97.69 269 ARG A N 1
ATOM 2141 C CA . ARG A 1 269 ? 1.556 -2.946 -14.017 1.00 97.69 269 ARG A CA 1
ATOM 2142 C C . ARG A 1 269 ? 2.386 -3.228 -12.769 1.00 97.69 269 ARG A C 1
ATOM 2144 O O . ARG A 1 269 ? 2.397 -4.361 -12.299 1.00 97.69 269 ARG A O 1
ATOM 2151 N N . ALA A 1 270 ? 3.036 -2.203 -12.217 1.00 98.06 270 ALA A N 1
ATOM 2152 C CA . ALA A 1 270 ? 3.807 -2.345 -10.980 1.00 98.06 270 ALA A CA 1
ATOM 2153 C C . ALA A 1 270 ? 3.683 -1.146 -10.040 1.00 98.06 270 ALA A C 1
ATOM 2155 O O . ALA A 1 270 ? 3.547 -0.007 -10.485 1.00 98.06 270 ALA A O 1
ATOM 2156 N N . ASP A 1 271 ? 3.759 -1.406 -8.739 1.00 97.75 271 ASP A N 1
ATOM 2157 C CA . ASP A 1 271 ? 3.944 -0.375 -7.717 1.00 97.75 271 ASP A CA 1
ATOM 2158 C C . ASP A 1 271 ? 5.387 -0.413 -7.219 1.00 97.75 271 ASP A C 1
ATOM 2160 O O . ASP A 1 271 ? 5.870 -1.471 -6.820 1.00 97.75 271 ASP A O 1
ATOM 2164 N N . LEU A 1 272 ? 6.098 0.710 -7.277 1.00 98.25 272 LEU A N 1
ATOM 2165 C CA . LEU A 1 272 ? 7.516 0.783 -6.924 1.00 98.25 272 LEU A CA 1
ATOM 2166 C C . LEU A 1 272 ? 7.670 1.102 -5.440 1.00 98.25 272 LEU A C 1
ATOM 2168 O O . LEU A 1 272 ? 7.150 2.117 -4.973 1.00 98.25 272 LEU A O 1
ATOM 2172 N N . TYR A 1 273 ? 8.414 0.270 -4.711 1.00 98.12 273 TYR A N 1
ATOM 2173 C CA . TYR A 1 273 ? 8.682 0.506 -3.296 1.00 98.12 273 TYR A CA 1
ATOM 2174 C C . TYR A 1 273 ? 9.802 1.533 -3.115 1.00 98.12 273 TYR A C 1
ATOM 2176 O O . TYR A 1 273 ? 10.908 1.329 -3.618 1.00 98.12 273 TYR A O 1
ATOM 2184 N N . PHE A 1 274 ? 9.551 2.612 -2.369 1.00 96.62 274 PHE A N 1
ATOM 2185 C CA . PHE A 1 274 ? 10.540 3.676 -2.120 1.00 96.62 274 PHE A CA 1
ATOM 2186 C C . PHE A 1 274 ? 11.171 3.658 -0.721 1.00 96.62 274 PHE A C 1
ATOM 2188 O O . PHE A 1 274 ? 11.977 4.536 -0.419 1.00 96.62 274 PHE A O 1
ATOM 2195 N N . GLY A 1 275 ? 10.858 2.664 0.113 1.00 95.94 275 GLY A N 1
ATOM 2196 C CA . GLY A 1 275 ? 11.330 2.600 1.499 1.00 95.94 275 GLY A CA 1
ATOM 2197 C C . GLY A 1 275 ? 10.360 3.248 2.477 1.00 95.94 275 GLY A C 1
ATOM 2198 O O . GLY A 1 275 ? 9.154 3.294 2.227 1.00 95.94 275 GLY A O 1
ATOM 2199 N N . ALA A 1 276 ? 10.880 3.736 3.599 1.00 94.12 276 ALA A N 1
ATOM 2200 C CA . ALA A 1 276 ? 10.083 4.296 4.685 1.00 94.12 276 ALA A CA 1
ATOM 2201 C C . ALA A 1 276 ? 10.209 5.823 4.814 1.00 94.12 276 ALA A C 1
ATOM 2203 O O . ALA A 1 276 ? 11.210 6.430 4.434 1.00 94.12 276 ALA A O 1
ATOM 2204 N N . GLY A 1 277 ? 9.192 6.447 5.414 1.00 92.50 277 GLY A N 1
ATOM 2205 C CA . GLY A 1 277 ? 9.243 7.846 5.846 1.00 92.50 277 GLY A CA 1
ATOM 2206 C C . GLY A 1 277 ? 8.733 8.878 4.837 1.00 92.50 277 GLY A C 1
ATOM 2207 O O . GLY A 1 277 ? 8.148 8.560 3.800 1.00 92.50 277 GLY A O 1
ATOM 2208 N N . SER A 1 278 ? 8.899 10.155 5.191 1.00 91.50 278 SER A N 1
ATOM 2209 C CA . SER A 1 278 ? 8.301 11.293 4.480 1.00 91.50 278 SER A CA 1
ATOM 2210 C C . SER A 1 278 ? 8.831 11.458 3.058 1.00 91.50 278 SER A C 1
ATOM 2212 O O . SER A 1 278 ? 8.034 11.668 2.146 1.00 91.50 278 SER A O 1
ATOM 2214 N N . GLU A 1 279 ? 10.141 11.313 2.846 1.00 92.12 279 GLU A N 1
ATOM 2215 C CA . GLU A 1 279 ? 10.742 11.443 1.513 1.00 92.12 279 GLU A CA 1
ATOM 2216 C C . GLU A 1 279 ? 10.289 10.327 0.572 1.00 92.12 279 GLU A C 1
ATOM 2218 O O . GLU A 1 279 ? 9.889 10.601 -0.563 1.00 92.12 279 GLU A O 1
ATOM 2223 N N . ALA A 1 280 ? 10.241 9.084 1.063 1.00 94.19 280 ALA A N 1
ATOM 2224 C CA . ALA A 1 280 ? 9.679 7.967 0.313 1.00 94.19 280 ALA A CA 1
ATOM 2225 C C . ALA A 1 280 ? 8.211 8.237 -0.059 1.00 94.19 280 ALA A C 1
ATOM 2227 O O . ALA A 1 280 ? 7.821 8.041 -1.211 1.00 94.19 280 ALA A O 1
ATOM 2228 N N . GLY A 1 281 ? 7.415 8.779 0.870 1.00 92.69 281 GLY A N 1
ATOM 2229 C CA . GLY A 1 281 ? 6.030 9.196 0.625 1.00 92.69 281 GLY A CA 1
ATOM 2230 C C . GLY A 1 281 ? 5.889 10.339 -0.386 1.00 92.69 281 GLY A C 1
ATOM 2231 O O . GLY A 1 281 ? 4.989 10.333 -1.230 1.00 92.69 281 GLY A O 1
ATOM 2232 N N . ARG A 1 282 ? 6.798 11.318 -0.351 1.00 91.06 282 ARG A N 1
ATOM 2233 C CA . ARG A 1 282 ? 6.827 12.449 -1.287 1.00 91.06 282 ARG A CA 1
ATOM 2234 C C . ARG A 1 282 ? 7.149 11.993 -2.704 1.00 91.06 282 ARG A C 1
ATOM 2236 O O . ARG A 1 282 ? 6.525 12.470 -3.650 1.00 91.06 282 ARG A O 1
ATOM 2243 N N . VAL A 1 283 ? 8.118 11.093 -2.873 1.00 92.44 283 VAL A N 1
ATOM 2244 C CA . VAL A 1 283 ? 8.462 10.526 -4.184 1.00 92.44 283 VAL A CA 1
ATOM 2245 C C . VAL A 1 283 ? 7.336 9.632 -4.687 1.00 92.44 283 VAL A C 1
ATOM 2247 O O . VAL A 1 283 ? 6.743 9.946 -5.716 1.00 92.44 283 VAL A O 1
ATOM 2250 N N . SER A 1 284 ? 6.978 8.590 -3.936 1.00 93.31 284 SER A N 1
ATOM 2251 C CA . SER A 1 284 ? 5.954 7.613 -4.331 1.00 93.31 284 SER A CA 1
ATOM 2252 C C . SER A 1 284 ? 4.601 8.251 -4.671 1.00 93.31 284 SER A C 1
ATOM 2254 O O . SER A 1 284 ? 4.008 7.915 -5.693 1.00 93.31 284 SER A O 1
ATOM 2256 N N . GLY A 1 285 ? 4.151 9.242 -3.893 1.00 89.81 285 GLY A N 1
ATOM 2257 C CA . GLY A 1 285 ? 2.867 9.920 -4.103 1.00 89.81 285 GLY A CA 1
ATOM 2258 C C . GLY A 1 285 ? 2.749 10.721 -5.408 1.00 89.81 285 GLY A C 1
ATOM 2259 O O . GLY A 1 285 ? 1.636 11.098 -5.780 1.00 89.81 285 GLY A O 1
ATOM 2260 N N . ARG A 1 286 ? 3.866 10.974 -6.106 1.00 89.06 286 ARG A N 1
ATOM 2261 C CA . ARG A 1 286 ? 3.904 11.641 -7.419 1.00 89.06 286 ARG A CA 1
ATOM 2262 C C . ARG A 1 286 ? 3.859 10.657 -8.588 1.00 89.06 286 ARG A C 1
ATOM 2264 O O . ARG A 1 286 ? 3.642 11.077 -9.721 1.00 89.06 286 ARG A O 1
ATOM 2271 N N . LEU A 1 287 ? 4.088 9.365 -8.355 1.00 92.00 287 LEU A N 1
ATOM 2272 C CA . LEU A 1 287 ? 4.218 8.396 -9.437 1.00 92.00 287 LEU A CA 1
ATOM 2273 C C . LEU A 1 287 ? 2.856 8.007 -10.017 1.00 92.00 287 LEU A C 1
ATOM 2275 O O . LEU A 1 287 ? 2.033 7.367 -9.364 1.00 92.00 287 LEU A O 1
ATOM 2279 N N . ARG A 1 288 ? 2.665 8.346 -11.293 1.00 91.44 288 ARG A N 1
ATOM 2280 C CA . ARG A 1 288 ? 1.569 7.891 -12.145 1.00 91.44 288 ARG A CA 1
ATOM 2281 C C . ARG A 1 288 ? 2.004 7.938 -13.616 1.00 91.44 288 ARG A C 1
ATOM 2283 O O . ARG A 1 288 ? 1.576 8.828 -14.347 1.00 91.44 288 ARG A O 1
ATOM 2290 N N . HIS A 1 289 ? 2.895 7.035 -14.022 1.00 94.62 289 HIS A N 1
ATOM 2291 C CA . HIS A 1 289 ? 3.633 7.164 -15.287 1.00 94.62 289 HIS A CA 1
ATOM 2292 C C . HIS A 1 289 ? 3.543 5.907 -16.145 1.00 94.62 289 HIS A C 1
ATOM 2294 O O . HIS A 1 289 ? 3.526 4.788 -15.628 1.00 94.62 289 HIS A O 1
ATOM 2300 N N . ASN A 1 290 ? 3.515 6.116 -17.458 1.00 96.25 290 ASN A N 1
ATOM 2301 C CA . ASN A 1 290 ? 3.730 5.053 -18.427 1.00 96.25 290 ASN A CA 1
ATOM 2302 C C . ASN A 1 290 ? 5.223 4.722 -18.463 1.00 96.25 290 ASN A C 1
ATOM 2304 O O . ASN A 1 290 ? 6.047 5.631 -18.456 1.00 96.25 290 ASN A O 1
ATOM 2308 N N . MET A 1 291 ? 5.557 3.436 -18.475 1.00 96.94 291 MET A N 1
ATOM 2309 C CA . MET A 1 291 ? 6.940 2.943 -18.481 1.00 96.94 291 MET A CA 1
ATOM 2310 C C . MET A 1 291 ? 7.025 1.700 -19.353 1.00 96.94 291 MET A C 1
ATOM 2312 O O . MET A 1 291 ? 6.039 0.976 -19.484 1.00 96.94 291 MET A O 1
ATOM 2316 N N . HIS A 1 292 ? 8.194 1.378 -19.895 1.00 97.31 292 HIS A N 1
ATOM 2317 C CA . HIS A 1 292 ? 8.378 0.098 -20.573 1.00 97.31 292 HIS A CA 1
ATOM 2318 C C . HIS A 1 292 ? 8.817 -0.982 -19.583 1.00 97.31 292 HIS A C 1
ATOM 2320 O O . HIS A 1 292 ? 9.567 -0.732 -18.638 1.00 97.31 292 HIS A O 1
ATOM 2326 N N . PHE A 1 293 ? 8.310 -2.195 -19.801 1.00 98.06 293 PHE A N 1
ATOM 2327 C CA . PHE A 1 293 ? 8.553 -3.349 -18.948 1.00 98.06 293 PHE A CA 1
ATOM 2328 C C . PHE A 1 293 ? 9.241 -4.448 -19.744 1.00 98.06 293 PHE A C 1
ATOM 2330 O O . PHE A 1 293 ? 8.746 -4.896 -20.782 1.00 98.06 293 PHE A O 1
ATOM 2337 N N . VAL A 1 294 ? 10.347 -4.938 -19.201 1.00 97.25 294 VAL A N 1
ATOM 2338 C CA . VAL A 1 294 ? 11.048 -6.118 -19.691 1.00 97.25 294 VAL A CA 1
ATOM 2339 C C . VAL A 1 294 ? 11.123 -7.124 -18.553 1.00 97.25 294 VAL A C 1
ATOM 2341 O O . VAL A 1 294 ? 11.757 -6.884 -17.532 1.00 97.25 294 VAL A O 1
ATOM 2344 N N . MET A 1 295 ? 10.461 -8.259 -18.715 1.00 96.88 295 MET A N 1
ATOM 2345 C CA . MET A 1 295 ? 10.560 -9.387 -17.798 1.00 96.88 295 MET A CA 1
ATOM 2346 C C . MET A 1 295 ? 11.806 -10.205 -18.136 1.00 96.88 295 MET A C 1
ATOM 2348 O O . MET A 1 295 ? 12.038 -10.523 -19.303 1.00 96.88 295 MET A O 1
ATOM 2352 N N . LEU A 1 296 ? 12.596 -10.568 -17.128 1.00 96.31 296 LEU A N 1
ATOM 2353 C CA . LEU A 1 296 ? 13.723 -11.481 -17.300 1.00 96.31 296 LEU A CA 1
ATOM 2354 C C . LEU A 1 296 ? 13.272 -12.902 -16.970 1.00 96.31 296 LEU A C 1
ATOM 2356 O O . LEU A 1 296 ? 13.016 -13.238 -15.815 1.00 96.31 296 LEU A O 1
ATOM 2360 N N . VAL A 1 297 ? 13.176 -13.744 -17.995 1.00 93.69 297 VAL A N 1
ATOM 2361 C CA . VAL A 1 297 ? 12.762 -15.144 -17.857 1.00 93.69 297 VAL A CA 1
ATOM 2362 C C . VAL A 1 297 ? 14.007 -16.024 -17.777 1.00 93.69 297 VAL A C 1
ATOM 2364 O O . VAL A 1 297 ? 14.864 -15.894 -18.649 1.00 93.69 297 VAL A O 1
ATOM 2367 N N . PRO A 1 298 ? 14.146 -16.921 -16.783 1.00 93.44 298 PRO A N 1
ATOM 2368 C CA . PRO A 1 298 ? 15.264 -17.860 -16.743 1.00 93.44 298 PRO A CA 1
ATOM 2369 C C . PRO A 1 298 ? 15.393 -18.636 -18.058 1.00 93.44 298 PRO A C 1
ATOM 2371 O O . PRO A 1 298 ? 14.391 -19.114 -18.589 1.00 93.44 298 PRO A O 1
ATOM 2374 N N . ASN A 1 299 ? 16.615 -18.818 -18.560 1.00 89.81 299 ASN A N 1
ATOM 2375 C CA . ASN A 1 299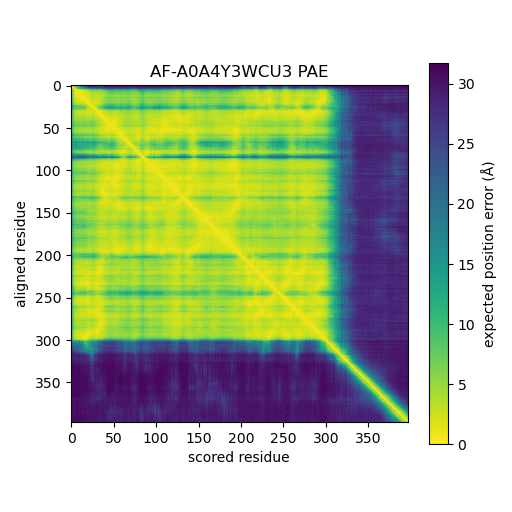 ? 16.856 -19.506 -19.837 1.00 89.81 299 ASN A CA 1
ATOM 2376 C C . ASN A 1 299 ? 16.318 -20.950 -19.855 1.00 89.81 299 ASN A C 1
ATOM 2378 O O . ASN A 1 299 ? 15.919 -21.450 -20.902 1.00 89.81 299 ASN A O 1
ATOM 2382 N N . SER A 1 300 ? 16.229 -21.606 -18.693 1.00 87.38 300 SER A N 1
ATOM 2383 C CA . SER A 1 300 ? 15.618 -22.935 -18.543 1.00 87.38 300 SER A CA 1
ATOM 2384 C C . SER A 1 300 ? 14.101 -22.964 -18.771 1.00 87.38 300 SER A C 1
ATOM 2386 O O . SER A 1 300 ? 13.529 -24.037 -18.946 1.00 87.38 300 SER A O 1
ATOM 2388 N N . LEU A 1 301 ? 13.441 -21.804 -18.766 1.00 82.00 301 LEU A N 1
ATOM 2389 C CA . LEU A 1 301 ? 12.001 -21.644 -18.958 1.00 82.00 301 LEU A CA 1
ATOM 2390 C C . LEU A 1 301 ? 11.661 -20.999 -20.307 1.00 82.00 301 LEU A C 1
ATOM 2392 O O . LEU A 1 301 ? 10.541 -20.511 -20.452 1.00 82.00 301 LEU A O 1
ATOM 2396 N N . ASP A 1 302 ? 12.607 -20.982 -21.261 1.00 68.69 302 ASP A N 1
ATOM 2397 C CA . ASP A 1 302 ? 12.511 -20.243 -22.525 1.00 68.69 302 ASP A CA 1
ATOM 2398 C C . ASP A 1 302 ? 11.098 -20.316 -23.135 1.00 68.69 302 ASP A C 1
ATOM 2400 O O . ASP A 1 302 ? 10.660 -21.376 -23.613 1.00 68.69 302 ASP A O 1
ATOM 2404 N N . PRO A 1 303 ? 10.366 -19.187 -23.129 1.00 66.06 303 PRO A N 1
ATOM 2405 C CA . PRO A 1 303 ? 8.994 -19.164 -23.575 1.00 66.06 303 PRO A CA 1
ATOM 2406 C C . PRO A 1 303 ? 8.906 -19.417 -25.073 1.00 66.06 303 PRO A C 1
ATOM 2408 O O . PRO A 1 303 ? 7.859 -19.847 -25.511 1.00 66.06 303 PRO A O 1
ATOM 2411 N N . VAL A 1 304 ? 9.956 -19.235 -25.880 1.00 66.81 304 VAL A N 1
ATOM 2412 C CA . VAL A 1 304 ? 9.862 -19.479 -27.331 1.00 66.81 304 VAL A CA 1
ATOM 2413 C C . VAL A 1 304 ? 9.671 -20.968 -27.635 1.00 66.81 304 VAL A C 1
ATOM 2415 O O . VAL A 1 304 ? 8.871 -21.324 -28.501 1.00 66.81 304 VAL A O 1
ATOM 2418 N N . ALA A 1 305 ? 10.345 -21.854 -26.898 1.00 63.09 305 ALA A N 1
ATOM 2419 C CA . ALA A 1 305 ? 10.198 -23.296 -27.077 1.00 63.09 305 ALA A CA 1
ATOM 2420 C C . ALA A 1 305 ? 8.833 -23.807 -26.574 1.00 63.09 305 ALA A C 1
ATOM 2422 O O . ALA A 1 305 ? 8.198 -24.608 -27.256 1.00 63.09 305 ALA A O 1
ATOM 2423 N N . ARG A 1 306 ? 8.349 -23.313 -25.419 1.00 59.97 306 ARG A N 1
ATOM 2424 C CA . ARG A 1 306 ? 7.036 -23.702 -24.855 1.00 59.97 306 ARG A CA 1
ATOM 2425 C C . ARG A 1 306 ? 5.842 -22.972 -25.481 1.00 59.97 306 ARG A C 1
ATOM 2427 O O . ARG A 1 306 ? 4.774 -23.559 -25.587 1.00 59.97 306 ARG A O 1
ATOM 2434 N N . ALA A 1 307 ? 5.983 -21.719 -25.907 1.00 60.19 307 ALA A N 1
ATOM 2435 C CA . ALA A 1 307 ? 4.887 -20.924 -26.473 1.00 60.19 307 ALA A CA 1
ATOM 2436 C C . ALA A 1 307 ? 4.528 -21.347 -27.898 1.00 60.19 307 ALA A C 1
ATOM 2438 O O . ALA A 1 307 ? 3.389 -21.147 -28.301 1.00 60.19 307 ALA A O 1
ATOM 2439 N N . ARG A 1 308 ? 5.442 -22.004 -28.633 1.00 61.44 308 ARG A N 1
ATOM 2440 C CA . ARG A 1 308 ? 5.109 -22.670 -29.907 1.00 61.44 308 ARG A CA 1
ATOM 2441 C C . ARG A 1 308 ? 3.958 -23.667 -29.770 1.00 61.44 308 ARG A C 1
ATOM 2443 O O . ARG A 1 308 ? 3.257 -23.906 -30.745 1.00 61.44 308 ARG A O 1
ATOM 2450 N N . THR A 1 309 ? 3.779 -24.249 -28.586 1.00 61.12 309 THR A N 1
ATOM 2451 C CA . THR A 1 309 ? 2.741 -25.245 -28.305 1.00 61.12 309 THR A CA 1
ATOM 2452 C C . THR A 1 309 ? 1.679 -24.750 -27.324 1.00 61.12 309 THR A C 1
ATOM 2454 O O . THR A 1 309 ? 0.733 -25.489 -27.050 1.00 61.12 309 THR A O 1
ATOM 2457 N N . MET A 1 310 ? 1.782 -23.518 -26.800 1.00 61.75 310 MET A N 1
ATOM 2458 C CA . MET A 1 310 ? 0.729 -22.967 -25.944 1.00 61.75 310 MET A CA 1
ATOM 2459 C C . MET A 1 310 ? -0.472 -22.544 -26.796 1.00 61.75 310 MET A C 1
ATOM 2461 O O . MET A 1 310 ? -0.307 -21.740 -27.717 1.00 61.75 310 MET A O 1
ATOM 2465 N N . PRO A 1 311 ? -1.686 -23.026 -26.482 1.00 63.34 311 PRO A N 1
ATOM 2466 C CA . PRO A 1 311 ? -2.884 -22.549 -27.150 1.00 63.34 311 PRO A CA 1
ATOM 2467 C C . PRO A 1 311 ? -3.067 -21.061 -26.845 1.00 63.34 311 PRO A C 1
ATOM 2469 O O . PRO A 1 311 ? -2.993 -20.633 -25.689 1.00 63.34 311 PRO A O 1
ATOM 2472 N N . LEU A 1 312 ? -3.289 -20.265 -27.891 1.00 69.75 312 LEU A N 1
ATOM 2473 C CA . LEU A 1 312 ? -3.675 -18.868 -27.726 1.00 69.75 312 LEU A CA 1
ATOM 2474 C C . LEU A 1 312 ? -5.007 -18.800 -26.960 1.00 69.75 312 LEU A C 1
ATOM 2476 O O . LEU A 1 312 ? -5.848 -19.686 -27.140 1.00 69.75 312 LEU A O 1
ATOM 2480 N N . PRO A 1 313 ? -5.226 -17.767 -26.123 1.00 64.75 313 PRO A N 1
ATOM 2481 C CA . PRO A 1 313 ? -6.524 -17.552 -25.501 1.00 64.75 313 PRO A CA 1
ATOM 2482 C C . PRO A 1 313 ? -7.608 -17.525 -26.573 1.00 64.75 313 PRO A C 1
ATOM 2484 O O . PRO A 1 313 ? -7.424 -16.896 -27.620 1.00 64.75 313 PRO A O 1
ATOM 2487 N N . GLU A 1 314 ? -8.735 -18.187 -26.310 1.00 66.50 314 GLU A N 1
ATOM 2488 C CA . GLU A 1 314 ? -9.873 -18.132 -27.219 1.00 66.50 314 GLU A CA 1
ATOM 2489 C C . GLU A 1 314 ? -10.230 -16.670 -27.491 1.00 66.50 314 GLU A C 1
ATOM 2491 O O . GLU A 1 314 ? -10.280 -15.833 -26.579 1.00 66.50 314 GLU A O 1
ATOM 2496 N N . THR A 1 315 ? -10.448 -16.343 -28.765 1.00 69.62 315 THR A N 1
ATOM 2497 C CA . THR A 1 315 ? -10.895 -15.006 -29.145 1.00 69.62 315 THR A CA 1
ATOM 2498 C C . THR A 1 315 ? -12.136 -14.675 -28.336 1.00 69.62 315 THR A C 1
ATOM 2500 O O . THR A 1 315 ? -13.078 -15.470 -28.305 1.00 69.62 315 THR A O 1
ATOM 2503 N N . ARG A 1 316 ? -12.134 -13.507 -27.684 1.00 56.81 316 ARG A N 1
ATOM 2504 C CA . ARG A 1 316 ? -13.269 -13.043 -26.885 1.00 56.81 316 ARG A CA 1
ATOM 2505 C C . ARG A 1 316 ? -14.556 -13.257 -27.693 1.00 56.81 316 ARG A C 1
ATOM 2507 O O . ARG A 1 316 ? -14.576 -12.829 -28.851 1.00 56.81 316 ARG A O 1
ATOM 2514 N N . PRO A 1 317 ? -15.595 -13.906 -27.131 1.00 59.56 317 PRO A N 1
ATOM 2515 C CA . PRO A 1 317 ? -16.806 -14.212 -27.875 1.00 59.56 317 PRO A CA 1
ATOM 2516 C C . PRO A 1 317 ? -17.301 -12.948 -28.575 1.00 59.56 317 PRO A C 1
ATOM 2518 O O . PRO A 1 317 ? -17.501 -11.918 -27.926 1.00 59.56 317 PRO A O 1
ATOM 2521 N N . SER A 1 318 ? -17.418 -13.002 -29.905 1.00 67.56 318 SER A N 1
ATOM 2522 C CA . SER A 1 318 ? -17.880 -11.863 -30.702 1.00 67.56 318 SER A CA 1
ATOM 2523 C C . SER A 1 318 ? -19.212 -11.338 -30.156 1.00 67.56 318 SER A C 1
ATOM 2525 O O . SER A 1 318 ? -19.963 -12.069 -29.504 1.00 67.56 318 SER A O 1
ATOM 2527 N N . ALA A 1 319 ? -19.555 -10.083 -30.456 1.00 57.41 319 ALA A N 1
ATOM 2528 C CA . ALA A 1 319 ? -20.800 -9.443 -30.011 1.00 57.41 319 ALA A CA 1
ATOM 2529 C C . ALA A 1 319 ? -22.086 -10.259 -30.305 1.00 57.41 319 ALA A C 1
ATOM 2531 O O . ALA A 1 319 ? -23.133 -9.989 -29.721 1.00 57.41 319 ALA A O 1
ATOM 2532 N N . ARG A 1 320 ? -22.020 -11.281 -31.174 1.00 54.12 320 ARG A N 1
ATOM 2533 C CA . ARG A 1 320 ? -23.083 -12.273 -31.393 1.00 54.12 320 ARG A CA 1
ATOM 2534 C C . ARG A 1 320 ? -23.347 -13.189 -30.190 1.00 54.12 320 ARG A C 1
ATOM 2536 O O . ARG A 1 320 ? -24.509 -13.457 -29.916 1.00 54.12 320 ARG A O 1
ATOM 2543 N N . ILE A 1 321 ? -22.327 -13.637 -29.455 1.00 57.19 321 ILE A N 1
ATOM 2544 C CA . ILE A 1 321 ? -22.503 -14.524 -28.284 1.00 57.19 321 ILE A CA 1
ATOM 2545 C C . ILE A 1 321 ? -22.961 -13.723 -27.057 1.00 57.19 321 ILE A C 1
ATOM 2547 O O . ILE A 1 321 ? -23.805 -14.189 -26.298 1.00 57.19 321 ILE A O 1
ATOM 2551 N N . ALA A 1 322 ? -22.515 -12.469 -26.922 1.00 55.94 322 ALA A N 1
ATOM 2552 C CA . ALA A 1 322 ? -23.019 -11.547 -25.898 1.00 55.94 322 ALA A CA 1
ATOM 2553 C C . ALA A 1 322 ? -24.527 -11.238 -26.044 1.00 55.94 322 ALA A C 1
ATOM 2555 O O . ALA A 1 322 ? -25.180 -10.907 -25.060 1.00 55.94 322 ALA A O 1
ATOM 2556 N N . LYS A 1 323 ? -25.094 -11.379 -27.254 1.00 57.84 323 LYS A N 1
ATOM 2557 C CA . LYS A 1 323 ? -26.548 -11.304 -27.490 1.00 57.84 323 LYS A CA 1
ATOM 2558 C C . LYS A 1 323 ? -27.299 -12.583 -27.106 1.00 57.84 323 LYS A C 1
ATOM 2560 O O . LYS A 1 323 ? -28.484 -12.503 -26.812 1.00 57.84 323 LYS A O 1
ATOM 2565 N N . LEU A 1 324 ? -26.631 -13.739 -27.122 1.00 59.00 324 LEU A N 1
ATOM 2566 C CA . LEU A 1 324 ? -27.216 -15.033 -26.744 1.00 59.00 324 LEU A CA 1
ATOM 2567 C C . LEU A 1 324 ? -27.244 -15.235 -25.220 1.00 59.00 324 LEU A C 1
ATOM 2569 O O . LEU A 1 324 ? -28.106 -15.948 -24.720 1.00 59.00 324 LEU A O 1
ATOM 2573 N N . PHE A 1 325 ? -26.347 -14.566 -24.490 1.00 55.03 325 PHE A N 1
ATOM 2574 C CA . PHE A 1 325 ? -26.308 -14.543 -23.026 1.00 55.03 325 PHE A CA 1
ATOM 2575 C C . PHE A 1 325 ? -26.291 -13.092 -22.525 1.00 55.03 325 PHE A C 1
ATOM 2577 O O . PHE A 1 325 ? -25.231 -12.589 -22.137 1.00 55.03 325 PHE A O 1
ATOM 2584 N N . PRO A 1 326 ? -27.431 -12.380 -22.567 1.00 48.75 326 PRO A N 1
ATOM 2585 C CA . PRO A 1 326 ? -27.507 -11.037 -22.016 1.00 48.75 326 PRO A CA 1
ATOM 2586 C C . PRO A 1 326 ? -27.198 -11.084 -20.508 1.00 48.75 326 PRO A C 1
ATOM 2588 O O . PRO A 1 326 ? -27.788 -11.893 -19.787 1.00 48.75 326 PRO A O 1
ATOM 2591 N N . PRO A 1 327 ? -26.281 -10.240 -20.002 1.00 42.94 327 PRO A N 1
ATOM 2592 C CA . PRO A 1 327 ? -26.118 -10.042 -18.569 1.00 42.94 327 PRO A CA 1
ATOM 2593 C C . PRO A 1 327 ? -27.458 -9.605 -17.970 1.00 42.94 327 PRO A C 1
ATOM 2595 O O . PRO A 1 327 ? -28.080 -8.672 -18.473 1.00 42.94 327 PRO A O 1
ATOM 2598 N N . SER A 1 328 ? -27.902 -10.279 -16.911 1.00 42.34 328 SER A N 1
ATOM 2599 C CA . SER A 1 328 ? -29.135 -9.947 -16.198 1.00 42.34 328 SER A CA 1
ATOM 2600 C C . SER A 1 328 ? -29.124 -8.490 -15.716 1.00 42.34 328 SER A C 1
ATOM 2602 O O . SER A 1 328 ? -28.251 -8.103 -14.937 1.00 42.34 328 SER A O 1
ATOM 2604 N N . ASP A 1 329 ? -30.103 -7.732 -16.210 1.00 43.16 329 ASP A N 1
ATOM 2605 C CA . ASP A 1 329 ? -30.642 -6.447 -15.761 1.00 43.16 329 ASP A CA 1
ATOM 2606 C C . ASP A 1 329 ? -29.683 -5.425 -15.128 1.00 43.16 329 ASP A C 1
ATOM 2608 O O . ASP A 1 329 ? -29.507 -5.342 -13.911 1.00 43.16 329 ASP A O 1
ATOM 2612 N N . GLN A 1 330 ? -29.212 -4.498 -15.965 1.00 37.34 330 GLN A N 1
ATOM 2613 C CA . GLN A 1 330 ? -29.019 -3.105 -15.560 1.00 37.34 330 GLN A CA 1
ATOM 2614 C C . GLN A 1 330 ? -29.820 -2.200 -16.506 1.00 37.34 330 GLN A C 1
ATOM 2616 O O . GLN A 1 330 ? -29.644 -2.241 -17.722 1.00 37.34 330 GLN A O 1
ATOM 2621 N N . LYS A 1 331 ? -30.744 -1.420 -15.926 1.00 32.06 331 LYS A N 1
ATOM 2622 C CA . LYS A 1 331 ? -31.631 -0.452 -16.599 1.00 32.06 331 LYS A CA 1
ATOM 2623 C C . LYS A 1 331 ? -30.876 0.438 -17.607 1.00 32.06 331 LYS A C 1
ATOM 2625 O O . LYS A 1 331 ? -29.808 0.940 -17.259 1.00 32.06 331 LYS A O 1
ATOM 2630 N N . PRO A 1 332 ? -31.446 0.730 -18.793 1.00 35.72 332 PRO A N 1
ATOM 2631 C CA . PRO A 1 332 ? -30.797 1.596 -19.768 1.00 35.72 332 PRO A CA 1
ATOM 2632 C C . PRO A 1 332 ? -30.879 3.076 -19.364 1.00 35.72 332 PRO A C 1
ATOM 2634 O O . PRO A 1 332 ? -31.937 3.577 -18.981 1.00 35.72 332 PRO A O 1
ATOM 2637 N N . ALA A 1 333 ? -29.746 3.771 -19.487 1.00 33.62 333 ALA A N 1
ATOM 2638 C CA . ALA A 1 333 ? -29.670 5.226 -19.479 1.00 33.62 333 ALA A CA 1
ATOM 2639 C C . ALA A 1 333 ? -30.107 5.791 -20.845 1.00 33.62 333 ALA A C 1
ATOM 2641 O O . ALA A 1 333 ? -29.858 5.198 -21.894 1.00 33.62 333 ALA A O 1
ATOM 2642 N N . SER A 1 334 ? -30.781 6.934 -20.788 1.00 33.72 334 SER A N 1
ATOM 2643 C CA . SER A 1 334 ? -31.456 7.668 -21.861 1.00 33.72 334 SER A CA 1
ATOM 2644 C C . SER A 1 334 ? -30.565 8.101 -23.035 1.00 33.72 334 SER A C 1
ATOM 2646 O O . SER A 1 334 ? -29.464 8.612 -22.844 1.00 33.72 334 SER A O 1
ATOM 2648 N N . THR A 1 335 ? -31.113 7.974 -24.244 1.00 32.69 335 THR A N 1
ATOM 2649 C CA . THR A 1 335 ? -30.599 8.465 -25.534 1.00 32.69 335 THR A CA 1
ATOM 2650 C C . THR A 1 335 ? -30.653 10.002 -25.634 1.00 32.69 335 THR A C 1
ATOM 2652 O O . THR A 1 335 ? -31.665 10.576 -25.231 1.00 32.69 335 THR A O 1
ATOM 2655 N N . PRO A 1 336 ? -29.658 10.690 -26.230 1.00 34.28 336 PRO A N 1
ATOM 2656 C CA . PRO A 1 336 ? -29.814 12.067 -26.707 1.00 34.28 336 PRO A CA 1
ATOM 2657 C C . PRO A 1 336 ? -30.320 12.099 -28.167 1.00 34.28 336 PRO A C 1
ATOM 2659 O O . PRO A 1 336 ? -29.920 11.242 -28.960 1.00 34.28 336 PRO A O 1
ATOM 2662 N N . PRO A 1 337 ? -31.175 13.064 -28.560 1.00 33.59 337 PRO A N 1
ATOM 2663 C CA . PRO A 1 337 ? -31.734 13.118 -29.908 1.00 33.59 337 PRO A CA 1
ATOM 2664 C C . PRO A 1 337 ? -30.740 13.661 -30.944 1.00 33.59 337 PRO A C 1
ATOM 2666 O O . PRO A 1 337 ? -29.909 14.521 -30.655 1.00 33.59 337 PRO A O 1
ATOM 2669 N N . ALA A 1 338 ? -30.882 13.163 -32.172 1.00 30.50 338 ALA A N 1
ATOM 2670 C CA . ALA A 1 338 ? -30.185 13.609 -33.371 1.00 30.50 338 ALA A CA 1
ATOM 2671 C C . ALA A 1 338 ? -31.051 14.577 -34.195 1.00 30.50 338 ALA A C 1
ATOM 2673 O O . ALA A 1 338 ? -32.246 14.344 -34.356 1.00 30.50 338 ALA A O 1
ATOM 2674 N N . ALA A 1 339 ? -30.423 15.603 -34.769 1.00 31.47 339 ALA A N 1
ATOM 2675 C CA . ALA A 1 339 ? -30.832 16.344 -35.970 1.00 31.47 339 ALA A CA 1
ATOM 2676 C C . ALA A 1 339 ? -29.630 17.224 -36.371 1.00 31.47 339 ALA A C 1
ATOM 2678 O O . ALA A 1 339 ? -28.956 17.744 -35.491 1.00 31.47 339 ALA A O 1
ATOM 2679 N N . GLY A 1 340 ? -29.243 17.454 -37.620 1.00 28.67 340 GLY A N 1
ATOM 2680 C CA . GLY A 1 340 ? -29.744 17.103 -38.943 1.00 28.67 340 GLY A CA 1
ATOM 2681 C C . GLY A 1 340 ? -28.810 17.808 -39.943 1.00 28.67 340 GLY A C 1
ATOM 2682 O O . GLY A 1 340 ? -28.260 18.865 -39.636 1.00 28.67 340 GLY A O 1
ATOM 2683 N N . ALA A 1 341 ? -28.555 17.189 -41.091 1.00 27.80 341 ALA A N 1
ATOM 2684 C CA . ALA A 1 341 ? -27.616 17.670 -42.103 1.00 27.80 341 ALA A CA 1
ATOM 2685 C C . ALA A 1 341 ? -28.209 18.782 -42.989 1.00 27.80 341 ALA A C 1
ATOM 2687 O O . ALA A 1 341 ? -29.386 18.713 -43.332 1.00 27.80 341 ALA A O 1
ATOM 2688 N N . ALA A 1 342 ? -27.368 19.719 -43.450 1.00 27.44 342 ALA A N 1
ATOM 2689 C CA . ALA A 1 342 ? -27.520 20.384 -44.749 1.00 27.44 342 ALA A CA 1
ATOM 2690 C C . ALA A 1 342 ? -26.177 20.954 -45.272 1.00 27.44 342 ALA A C 1
ATOM 2692 O O . ALA A 1 342 ? -25.341 21.436 -44.515 1.00 27.44 342 ALA A O 1
ATOM 2693 N N . SER A 1 343 ? -26.022 20.830 -46.589 1.00 28.47 343 SER A N 1
ATOM 2694 C CA . SER A 1 343 ? -24.923 21.041 -47.553 1.00 28.47 343 SER A CA 1
ATOM 2695 C C . SER A 1 343 ? -24.167 22.393 -47.623 1.00 28.47 343 SER A C 1
ATOM 2697 O O . SER A 1 343 ? -24.794 23.444 -47.586 1.00 28.47 343 SER A O 1
ATOM 2699 N N . THR A 1 344 ? -22.834 22.280 -47.822 1.00 23.84 344 THR A N 1
ATOM 2700 C CA . THR A 1 344 ? -21.832 22.919 -48.754 1.00 23.84 344 THR A CA 1
ATOM 2701 C C . THR A 1 344 ? -22.195 24.158 -49.629 1.00 23.84 344 THR A C 1
ATOM 2703 O O . THR A 1 344 ? -23.380 24.336 -49.889 1.00 23.84 344 THR A O 1
ATOM 2706 N N . PRO A 1 345 ? -21.236 24.921 -50.258 1.00 36.22 345 PRO A N 1
ATOM 2707 C CA . PRO A 1 345 ? -19.755 24.789 -50.306 1.00 36.22 345 PRO A CA 1
ATOM 2708 C C . PRO A 1 345 ? -18.864 26.083 -50.322 1.00 36.22 345 PRO A C 1
ATOM 2710 O O . PRO A 1 345 ? -19.325 27.193 -50.544 1.00 36.22 345 PRO A O 1
ATOM 2713 N N . ALA A 1 346 ? -17.540 25.844 -50.214 1.00 25.39 346 ALA A N 1
ATOM 2714 C CA . ALA A 1 346 ? -16.379 26.537 -50.826 1.00 25.39 346 ALA A CA 1
ATOM 2715 C C . ALA A 1 346 ? -15.983 27.992 -50.454 1.00 25.39 346 ALA A C 1
ATOM 2717 O O . ALA A 1 346 ? -16.671 28.943 -50.806 1.00 25.39 346 ALA A O 1
ATOM 2718 N N . LYS A 1 347 ? -14.740 28.164 -49.958 1.00 26.78 347 LYS A N 1
ATOM 2719 C CA . LYS A 1 347 ? -13.650 28.896 -50.655 1.00 26.78 347 LYS A CA 1
ATOM 2720 C C . LYS A 1 347 ? -12.302 28.813 -49.921 1.00 26.78 347 LYS A C 1
ATOM 2722 O O . LYS A 1 347 ? -12.241 28.871 -48.698 1.00 26.78 347 LYS A O 1
ATOM 2727 N N . GLU A 1 348 ? -11.243 28.685 -50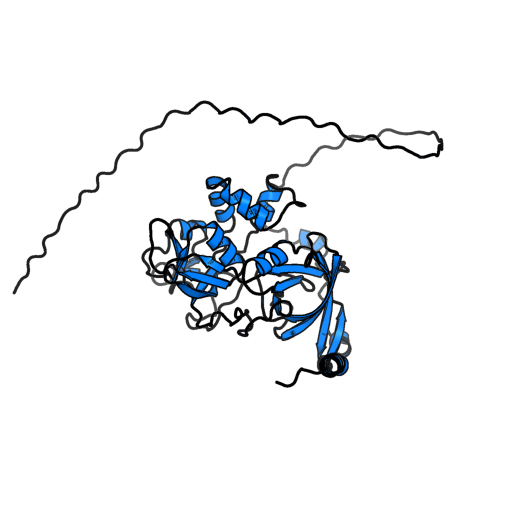.718 1.00 24.86 348 GLU A N 1
ATOM 2728 C CA . GLU A 1 348 ? -9.831 28.861 -50.365 1.00 24.86 348 GLU A CA 1
ATOM 2729 C C . GLU A 1 348 ? -9.551 30.251 -49.775 1.00 24.86 348 GLU A C 1
ATOM 2731 O O . GLU A 1 348 ? -10.117 31.232 -50.254 1.00 24.86 348 GLU A O 1
ATOM 2736 N N . GLN A 1 349 ? -8.582 30.353 -48.857 1.00 26.89 349 GLN A N 1
ATOM 2737 C CA . GLN A 1 349 ? -7.374 31.158 -49.092 1.00 26.89 349 GLN A CA 1
ATOM 2738 C C . GLN A 1 349 ? -6.318 30.968 -47.997 1.00 26.89 349 GLN A C 1
ATOM 2740 O O . GLN A 1 349 ? -6.602 30.903 -46.804 1.00 26.89 349 GLN A O 1
ATOM 2745 N N . ALA A 1 350 ? -5.079 30.871 -48.472 1.00 24.58 350 ALA A N 1
ATOM 2746 C CA . ALA A 1 350 ? -3.836 30.860 -47.724 1.00 24.58 350 ALA A CA 1
ATOM 2747 C C . ALA A 1 350 ? -3.512 32.236 -47.113 1.00 24.58 350 ALA A C 1
ATOM 2749 O O . ALA A 1 350 ? -3.924 33.267 -47.638 1.00 24.58 350 ALA A O 1
ATOM 2750 N N . GLY A 1 351 ? -2.685 32.256 -46.066 1.00 25.94 351 GLY A N 1
ATOM 2751 C CA . GLY A 1 351 ? -2.088 33.490 -45.554 1.00 25.94 351 GLY A CA 1
ATOM 2752 C C . GLY A 1 351 ? -1.182 33.240 -44.356 1.00 25.94 351 GLY A C 1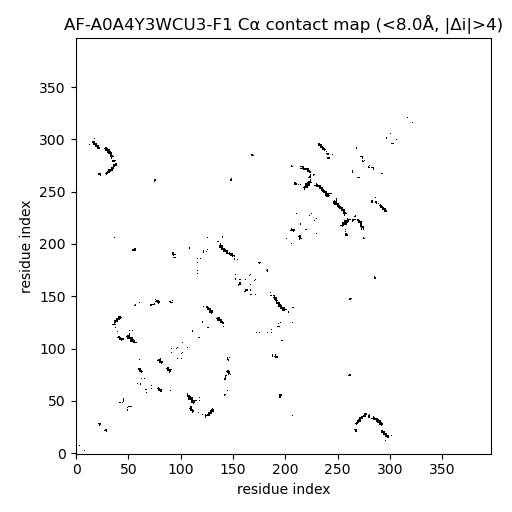
ATOM 2753 O O . GLY A 1 351 ? -1.654 32.998 -43.253 1.00 25.94 351 GLY A O 1
ATOM 2754 N N . ALA A 1 352 ? 0.122 33.251 -44.608 1.00 24.06 352 ALA A N 1
ATOM 2755 C CA . ALA A 1 352 ? 1.198 33.066 -43.647 1.00 24.06 352 ALA A CA 1
ATOM 2756 C C . ALA A 1 352 ? 1.407 34.267 -42.698 1.00 24.06 352 ALA A C 1
ATOM 2758 O O . ALA A 1 352 ? 0.919 35.362 -42.960 1.00 24.06 352 ALA A O 1
ATOM 2759 N N . ALA A 1 353 ? 2.266 34.027 -41.696 1.00 25.41 353 ALA A N 1
ATOM 2760 C CA . ALA A 1 353 ? 3.209 34.950 -41.037 1.00 25.41 353 ALA A CA 1
ATOM 2761 C C . ALA A 1 353 ? 2.992 35.196 -39.526 1.00 25.41 353 ALA A C 1
ATOM 2763 O O . ALA A 1 353 ? 2.037 35.823 -39.082 1.00 25.41 353 ALA A O 1
ATOM 2764 N N . ALA A 1 354 ? 3.970 34.719 -38.749 1.00 24.83 354 ALA A N 1
ATOM 2765 C CA . ALA A 1 354 ? 4.385 35.245 -37.440 1.00 24.83 354 ALA A CA 1
ATOM 2766 C C . ALA A 1 354 ? 5.290 36.502 -37.650 1.00 24.83 354 ALA A C 1
ATOM 2768 O O . ALA A 1 354 ? 5.501 36.840 -38.818 1.00 24.83 354 ALA A O 1
ATOM 2769 N N . PRO A 1 355 ? 5.950 37.143 -36.644 1.00 37.56 355 PRO A N 1
ATOM 2770 C CA . PRO A 1 355 ? 5.918 36.965 -35.177 1.00 37.56 355 PRO A CA 1
ATOM 2771 C C . PRO A 1 355 ? 5.929 38.268 -34.303 1.00 37.56 355 PRO A C 1
ATOM 2773 O O . PRO A 1 355 ? 6.421 39.311 -34.713 1.00 37.56 355 PRO A O 1
ATOM 2776 N N . GLY A 1 356 ? 5.540 38.119 -33.021 1.00 24.02 356 GLY A N 1
ATOM 2777 C CA . GLY A 1 356 ? 6.034 38.859 -31.827 1.00 24.02 356 GLY A CA 1
ATOM 2778 C C . GLY A 1 356 ? 5.561 40.312 -31.582 1.00 24.02 356 GLY A C 1
ATOM 2779 O O . GLY A 1 356 ? 4.998 40.917 -32.485 1.00 24.02 356 GLY A O 1
ATOM 2780 N N . PRO A 1 357 ? 5.818 40.931 -30.398 1.00 33.59 357 PRO A N 1
ATOM 2781 C CA . PRO A 1 357 ? 6.459 40.423 -29.181 1.00 33.59 357 PRO A CA 1
ATOM 2782 C C . PRO A 1 357 ? 5.672 40.713 -27.869 1.00 33.59 357 PRO A C 1
ATOM 2784 O O . PRO A 1 357 ? 4.524 41.140 -27.853 1.00 33.59 357 PRO A O 1
ATOM 2787 N N . ALA A 1 358 ? 6.341 40.411 -26.757 1.00 25.86 358 ALA A N 1
ATOM 2788 C CA . ALA A 1 358 ? 5.899 40.404 -25.368 1.00 25.86 358 ALA A CA 1
ATOM 2789 C C . ALA A 1 358 ? 5.394 41.739 -24.781 1.00 25.86 358 ALA A C 1
ATOM 2791 O O . ALA A 1 358 ? 5.942 42.803 -25.057 1.00 25.86 358 ALA A O 1
ATOM 2792 N N . ALA A 1 359 ? 4.484 41.632 -23.807 1.00 27.61 359 ALA A N 1
ATOM 2793 C CA . ALA A 1 359 ? 4.308 42.616 -22.741 1.00 27.61 359 ALA A CA 1
ATOM 2794 C C . ALA A 1 359 ? 4.091 41.902 -21.395 1.00 27.61 359 ALA A C 1
ATOM 2796 O O . ALA A 1 359 ? 3.305 40.962 -21.276 1.00 27.61 359 ALA A O 1
ATOM 2797 N N . LYS A 1 360 ? 4.860 42.336 -20.394 1.00 24.94 360 LYS A N 1
ATOM 2798 C CA . LYS A 1 360 ? 4.830 41.883 -19.001 1.00 24.94 360 LYS A CA 1
ATOM 2799 C C . LYS A 1 360 ? 3.643 42.489 -18.242 1.00 24.94 360 LYS A C 1
ATOM 2801 O O . LYS A 1 360 ? 3.335 43.656 -18.425 1.00 24.94 360 LYS A O 1
ATOM 2806 N N . ALA A 1 361 ? 3.149 41.685 -17.299 1.00 26.31 361 ALA A N 1
ATOM 2807 C CA . ALA A 1 361 ? 2.672 42.023 -15.954 1.00 26.31 361 ALA A CA 1
ATOM 2808 C C . ALA A 1 361 ? 1.558 43.074 -15.779 1.00 26.31 361 ALA A C 1
ATOM 2810 O O . ALA A 1 361 ? 1.790 44.274 -15.868 1.00 26.31 361 ALA A O 1
ATOM 2811 N N . ALA A 1 362 ? 0.404 42.602 -15.299 1.00 27.67 362 ALA A N 1
ATOM 2812 C CA . ALA A 1 362 ? -0.429 43.344 -14.359 1.00 27.67 362 ALA A CA 1
ATOM 2813 C C . ALA A 1 362 ? -1.124 42.370 -13.394 1.00 27.67 362 ALA A C 1
ATOM 2815 O O . ALA A 1 362 ? -1.790 41.418 -13.796 1.00 27.67 362 ALA A O 1
ATOM 2816 N N . SER A 1 363 ? -0.907 42.615 -12.108 1.00 28.47 363 SER A N 1
ATOM 2817 C CA . SER A 1 363 ? -1.606 42.068 -10.951 1.00 28.47 363 SER A CA 1
ATOM 2818 C C . SER A 1 363 ? -3.059 42.555 -10.882 1.00 28.47 363 SER A C 1
ATOM 2820 O O . SER A 1 363 ? -3.293 43.753 -11.006 1.00 28.47 363 SER A O 1
ATOM 2822 N N . SER A 1 364 ? -4.007 41.664 -10.596 1.00 28.16 364 SER A N 1
ATOM 2823 C CA . SER A 1 364 ? -5.297 41.979 -9.949 1.00 28.16 364 SER A CA 1
ATOM 2824 C C . SER A 1 364 ? -5.826 40.671 -9.342 1.00 28.16 364 SER A C 1
ATOM 2826 O O . SER A 1 364 ? -5.810 39.633 -9.995 1.00 28.16 364 SER A O 1
ATOM 2828 N N . GLU A 1 365 ? -5.885 40.556 -8.020 1.00 28.95 365 GLU A N 1
ATOM 2829 C CA . GLU A 1 365 ? -6.946 41.027 -7.116 1.00 28.95 365 GLU A CA 1
ATOM 2830 C C . GLU A 1 365 ? -7.900 39.867 -6.784 1.00 28.95 365 GLU A C 1
ATOM 2832 O O . GLU A 1 365 ? -8.363 39.124 -7.647 1.00 28.95 365 GLU A O 1
ATOM 2837 N N . ALA A 1 366 ? -8.059 39.631 -5.483 1.00 30.78 366 ALA A N 1
ATOM 2838 C CA . ALA A 1 366 ? -8.667 38.446 -4.902 1.00 30.78 366 ALA A CA 1
ATOM 2839 C C . ALA A 1 366 ? -10.186 38.402 -5.133 1.00 30.78 366 ALA A C 1
ATOM 2841 O O . ALA A 1 366 ? -10.894 39.374 -4.880 1.00 30.78 366 ALA A O 1
ATOM 2842 N N . ALA A 1 367 ? -10.694 37.241 -5.554 1.00 33.25 367 ALA A N 1
ATOM 2843 C CA . ALA A 1 367 ? -12.126 36.988 -5.673 1.00 33.25 367 ALA A CA 1
ATOM 2844 C C . ALA A 1 367 ? -12.767 36.708 -4.288 1.00 33.25 367 ALA A C 1
ATOM 2846 O O . ALA A 1 367 ? -12.154 36.024 -3.463 1.00 33.25 367 ALA A O 1
ATOM 2847 N N . PRO A 1 368 ? -13.990 37.208 -4.017 1.00 34.12 368 PRO A N 1
ATOM 2848 C CA . PRO A 1 368 ? -14.623 37.149 -2.698 1.00 34.12 368 PRO A CA 1
ATOM 2849 C C . PRO A 1 368 ? -15.210 35.769 -2.348 1.00 34.12 368 PRO A C 1
ATOM 2851 O O . PRO A 1 368 ? -15.666 35.019 -3.211 1.00 34.12 368 PRO A O 1
ATOM 2854 N N . LEU A 1 369 ? -15.231 35.459 -1.045 1.00 35.97 369 LEU A N 1
ATOM 2855 C CA . LEU A 1 369 ? -15.834 34.254 -0.459 1.00 35.97 369 LEU A CA 1
ATOM 2856 C C . LEU A 1 369 ? -17.375 34.260 -0.588 1.00 35.97 369 LEU A C 1
ATOM 2858 O O . LEU A 1 369 ? -17.994 35.307 -0.387 1.00 35.97 369 LEU A O 1
ATOM 2862 N N . PRO A 1 370 ? -18.022 33.107 -0.851 1.00 37.28 370 PRO A N 1
ATOM 2863 C CA . PRO A 1 370 ? -19.477 33.019 -0.926 1.00 37.28 370 PRO A CA 1
ATOM 2864 C C . PRO A 1 370 ? -20.153 33.060 0.456 1.00 37.28 370 PRO A C 1
ATOM 2866 O O . PRO A 1 370 ? -19.653 32.525 1.446 1.00 37.28 370 PRO A O 1
ATOM 2869 N N . SER A 1 371 ? -21.325 33.695 0.496 1.00 39.28 371 SER A N 1
ATOM 2870 C CA . SER A 1 371 ? -22.140 33.981 1.679 1.00 39.28 371 SER A CA 1
ATOM 2871 C C . SER A 1 371 ? -22.889 32.767 2.255 1.00 39.28 371 SER A C 1
ATOM 2873 O O . SER A 1 371 ? -23.256 31.816 1.564 1.00 39.28 371 SER A O 1
ATOM 2875 N N . VAL A 1 372 ? -23.129 32.830 3.569 1.00 35.06 372 VAL A N 1
ATOM 2876 C CA . VAL A 1 372 ? -23.772 31.809 4.413 1.00 35.06 372 VAL A CA 1
ATOM 2877 C C . VAL A 1 372 ? -25.276 31.697 4.116 1.00 35.06 372 VAL A C 1
ATOM 2879 O O . VAL A 1 372 ? -25.987 32.701 4.088 1.00 35.06 372 VAL A O 1
ATOM 2882 N N . ARG A 1 373 ? -25.786 30.468 3.941 1.00 34.81 373 ARG A N 1
ATOM 2883 C CA . ARG A 1 373 ? -27.233 30.193 3.819 1.00 34.81 373 ARG A CA 1
ATOM 2884 C C . ARG A 1 373 ? -27.953 30.307 5.180 1.00 34.81 373 ARG A C 1
ATOM 2886 O O . ARG A 1 373 ? -27.389 29.867 6.182 1.00 34.81 373 ARG A O 1
ATOM 2893 N N . PRO A 1 374 ? -29.204 30.813 5.240 1.00 35.59 374 PRO A N 1
ATOM 2894 C CA . PRO A 1 374 ? -29.940 30.990 6.495 1.00 35.59 374 PRO A CA 1
ATOM 2895 C C . PRO A 1 374 ? -30.343 29.667 7.162 1.00 35.59 374 PRO A C 1
ATOM 2897 O O . PRO A 1 374 ? -30.681 28.689 6.495 1.00 35.59 374 PRO A O 1
ATOM 2900 N N . GLY A 1 375 ? -30.317 29.669 8.498 1.00 32.56 375 GLY A N 1
ATOM 2901 C CA . GLY A 1 375 ? -30.480 28.500 9.357 1.00 32.56 375 GLY A CA 1
ATOM 2902 C C . GLY A 1 375 ? -31.871 27.863 9.357 1.00 32.56 375 GLY A C 1
ATOM 2903 O O . GLY A 1 375 ? -32.900 28.537 9.398 1.00 32.56 375 GLY A O 1
ATOM 2904 N N . VAL A 1 376 ? -31.881 26.531 9.410 1.00 33.62 376 VAL A N 1
ATOM 2905 C CA . VAL A 1 376 ? -33.070 25.729 9.713 1.00 33.62 376 VAL A CA 1
ATOM 2906 C C . VAL A 1 376 ? -33.057 25.379 11.201 1.00 33.62 376 VAL A C 1
ATOM 2908 O O . VAL A 1 376 ? -32.064 24.893 11.741 1.00 33.62 376 VAL A O 1
ATOM 2911 N N . ARG A 1 377 ? -34.177 25.676 11.867 1.00 30.22 377 ARG A N 1
ATOM 2912 C CA . ARG A 1 377 ? -34.419 25.478 13.301 1.00 30.22 377 ARG A CA 1
ATOM 2913 C C . ARG A 1 377 ? -34.257 24.012 13.724 1.00 30.22 377 ARG A C 1
ATOM 2915 O O . ARG A 1 377 ? -34.761 23.098 13.079 1.00 30.22 377 ARG A O 1
ATOM 2922 N N . SER A 1 378 ? -33.599 23.838 14.869 1.00 32.66 378 SER A N 1
ATOM 2923 C CA . SER A 1 378 ? -33.383 22.581 15.591 1.00 32.66 378 SER A CA 1
ATOM 2924 C C . SER A 1 378 ? -34.700 21.912 16.007 1.00 32.66 378 SER A C 1
ATOM 2926 O O . SER A 1 378 ? -35.480 22.483 16.772 1.00 32.66 378 SER A O 1
ATOM 2928 N N . ALA A 1 379 ? -34.926 20.682 15.540 1.00 34.09 379 ALA A N 1
ATOM 2929 C CA . ALA A 1 379 ? -35.947 19.791 16.078 1.00 34.09 379 ALA A CA 1
ATOM 2930 C C . ALA A 1 379 ? -35.354 18.973 17.238 1.00 34.09 379 ALA A C 1
ATOM 2932 O O . ALA A 1 379 ? -34.373 18.244 17.082 1.00 34.09 379 ALA A O 1
ATOM 2933 N N . HIS A 1 380 ? -35.966 19.124 18.413 1.00 32.12 380 HIS A N 1
ATOM 2934 C CA . HIS A 1 380 ? -35.671 18.414 19.655 1.00 32.12 380 HIS A CA 1
ATOM 2935 C C . HIS A 1 380 ? -35.557 16.890 19.464 1.00 32.12 380 HIS A C 1
ATOM 2937 O O . HIS A 1 380 ? -36.495 16.250 18.993 1.00 32.12 380 HIS A O 1
ATOM 2943 N N . LYS A 1 381 ? -34.457 16.287 19.941 1.00 34.31 381 LYS A N 1
ATOM 2944 C CA . LYS A 1 381 ? -34.385 14.845 20.240 1.00 34.31 381 LYS A CA 1
ATOM 2945 C C . LYS A 1 381 ? -34.541 14.610 21.751 1.00 34.31 381 LYS A C 1
ATOM 2947 O O . LYS A 1 381 ? -33.911 15.321 22.537 1.00 34.31 381 LYS A O 1
ATOM 2952 N N . PRO A 1 382 ? -35.350 13.626 22.181 1.00 33.91 382 PRO A N 1
ATOM 2953 C CA . PRO A 1 382 ? -35.614 13.375 23.592 1.00 33.91 382 PRO A CA 1
ATOM 2954 C C . PRO A 1 382 ? -34.407 12.752 24.308 1.00 33.91 382 PRO A C 1
ATOM 2956 O O . PRO A 1 382 ? -33.754 11.833 23.811 1.00 33.91 382 PRO A O 1
ATOM 2959 N N . ARG A 1 383 ? -34.136 13.261 25.514 1.00 31.78 383 ARG A N 1
ATOM 2960 C CA . ARG A 1 383 ? -33.120 12.773 26.454 1.00 31.78 383 ARG A CA 1
ATOM 2961 C C . ARG A 1 383 ? -33.487 11.372 26.958 1.00 31.78 383 ARG A C 1
ATOM 2963 O O . ARG A 1 383 ? -34.436 11.226 27.723 1.00 31.78 383 ARG A O 1
ATOM 2970 N N . TYR A 1 384 ? -32.694 10.362 26.610 1.00 33.41 384 TYR A N 1
ATOM 2971 C CA . TYR A 1 384 ? -32.724 9.069 27.296 1.00 33.41 384 TYR A CA 1
ATOM 2972 C C . TYR A 1 384 ? -32.028 9.197 28.660 1.00 33.41 384 TYR A C 1
ATOM 2974 O O . TYR A 1 384 ? -30.817 9.392 28.740 1.00 33.41 384 TYR A O 1
ATOM 2982 N N . ARG A 1 385 ? -32.805 9.104 29.746 1.00 30.59 385 ARG A N 1
ATOM 2983 C CA . ARG A 1 385 ? -32.299 8.941 31.117 1.00 30.59 385 ARG A CA 1
ATOM 2984 C C . ARG A 1 385 ? -31.843 7.493 31.311 1.00 30.59 385 ARG A C 1
ATOM 2986 O O . ARG A 1 385 ? -32.670 6.584 31.315 1.00 30.59 385 ARG A O 1
ATOM 2993 N N . SER A 1 386 ? -30.546 7.273 31.511 1.00 32.56 386 SER A N 1
ATOM 2994 C CA . SER A 1 386 ? -30.012 5.994 31.980 1.00 32.56 386 SER A CA 1
ATOM 2995 C C . SER A 1 386 ? -30.206 5.876 33.498 1.00 32.56 386 SER A C 1
ATOM 2997 O O . SER A 1 386 ? -29.574 6.565 34.297 1.00 32.56 386 SER A O 1
ATOM 2999 N N . HIS A 1 387 ? -31.107 4.991 33.923 1.00 31.30 387 HIS A N 1
ATOM 3000 C CA . HIS A 1 387 ? -31.208 4.589 35.323 1.00 31.30 387 HIS A CA 1
ATOM 3001 C C . HIS A 1 387 ? -30.127 3.547 35.640 1.00 31.30 387 HIS A C 1
ATOM 3003 O O . HIS A 1 387 ? -30.261 2.370 35.306 1.00 31.30 387 HIS A O 1
ATOM 3009 N N . HIS A 1 388 ? -29.067 3.963 36.335 1.00 32.88 388 HIS A N 1
ATOM 3010 C CA . HIS A 1 388 ? -28.138 3.043 36.989 1.00 32.88 388 HIS A CA 1
ATOM 3011 C C . HIS A 1 388 ? -28.826 2.364 38.184 1.00 32.88 388 HIS A C 1
ATOM 3013 O O . HIS A 1 388 ? -28.943 2.945 39.262 1.00 32.88 388 HIS A O 1
ATOM 3019 N N . ARG A 1 389 ? -29.256 1.106 38.025 1.00 34.22 389 ARG A N 1
ATOM 3020 C CA . ARG A 1 389 ? -29.557 0.226 39.165 1.00 34.22 389 ARG A CA 1
ATOM 3021 C C . ARG A 1 389 ? -28.260 -0.419 39.655 1.00 34.22 389 ARG A C 1
ATOM 3023 O O . ARG A 1 389 ? -27.737 -1.332 39.023 1.00 34.22 389 ARG A O 1
ATOM 3030 N N . ARG A 1 390 ? -27.760 0.041 40.806 1.00 31.92 390 ARG A N 1
ATOM 3031 C CA . ARG A 1 390 ? -26.735 -0.658 41.595 1.00 31.92 390 ARG A CA 1
ATOM 3032 C C . ARG A 1 390 ? -27.333 -1.966 42.129 1.00 31.92 390 ARG A C 1
ATOM 3034 O O . ARG A 1 390 ? -28.261 -1.926 42.934 1.00 31.92 390 ARG A O 1
ATOM 3041 N N . ARG A 1 391 ? -26.824 -3.122 41.690 1.00 35.41 391 ARG A N 1
ATOM 3042 C CA . ARG A 1 391 ? -27.082 -4.416 42.343 1.00 35.41 391 ARG A CA 1
ATOM 3043 C C . ARG A 1 391 ? -25.977 -4.679 43.363 1.00 35.41 391 ARG A C 1
ATOM 3045 O O . ARG A 1 391 ? -24.810 -4.782 43.006 1.00 35.41 391 ARG A O 1
ATOM 3052 N N . TRP A 1 392 ? -26.379 -4.777 44.623 1.00 33.41 392 TRP A N 1
ATOM 3053 C CA . TRP A 1 392 ? -25.565 -5.267 45.727 1.00 33.41 392 TRP A CA 1
ATOM 3054 C C . TRP A 1 392 ? -25.383 -6.783 45.598 1.00 33.41 392 TRP A C 1
ATOM 3056 O O . TRP A 1 392 ? -26.373 -7.508 45.509 1.00 33.41 392 TRP A O 1
ATOM 3066 N N . TYR A 1 393 ? -24.139 -7.266 45.622 1.00 38.62 393 TYR A N 1
ATOM 3067 C CA . TYR A 1 393 ? -23.843 -8.676 45.878 1.00 38.62 393 TYR A CA 1
ATOM 3068 C C . TYR A 1 393 ? -23.651 -8.873 47.382 1.00 38.62 393 TYR A C 1
ATOM 3070 O O . TYR A 1 393 ? -22.694 -8.380 47.977 1.00 38.62 393 TYR A O 1
ATOM 3078 N N . ARG A 1 394 ? -24.592 -9.593 47.995 1.00 34.34 394 ARG A N 1
ATOM 3079 C CA . ARG A 1 394 ? -24.492 -10.116 49.358 1.00 34.34 394 ARG A CA 1
ATOM 3080 C C . ARG A 1 394 ? -23.637 -11.387 49.294 1.00 34.34 394 ARG A C 1
ATOM 3082 O O . ARG A 1 394 ? -24.004 -12.325 48.591 1.00 34.34 394 ARG A O 1
ATOM 3089 N N . ARG A 1 395 ? -22.502 -11.405 50.000 1.00 37.09 395 ARG A N 1
ATOM 3090 C CA . ARG A 1 395 ? -21.737 -12.628 50.289 1.00 37.09 395 ARG A CA 1
ATOM 3091 C C . ARG A 1 395 ? -22.604 -13.563 51.136 1.00 37.09 395 ARG A C 1
ATOM 3093 O O . ARG A 1 395 ? -23.147 -13.127 52.150 1.00 37.09 395 ARG A O 1
ATOM 3100 N N . ALA A 1 396 ? -22.699 -14.825 50.735 1.00 42.62 396 ALA A N 1
ATOM 3101 C CA . ALA A 1 396 ? -23.129 -15.918 51.594 1.00 42.62 396 ALA A CA 1
ATOM 3102 C C . ALA A 1 396 ? -21.934 -16.860 51.788 1.00 42.62 396 ALA A C 1
ATOM 3104 O O . ALA A 1 396 ? -21.274 -17.195 50.810 1.00 42.62 396 ALA A O 1
ATOM 3105 N N . ARG A 1 397 ? -21.692 -17.116 53.078 1.00 40.81 397 ARG A N 1
ATOM 3106 C CA . ARG A 1 397 ? -20.842 -18.087 53.787 1.00 40.81 397 ARG A CA 1
ATOM 3107 C C . ARG A 1 397 ? -19.911 -18.985 52.988 1.00 40.81 397 ARG A C 1
ATOM 3109 O O . ARG A 1 397 ? -20.408 -19.736 52.127 1.00 40.81 397 ARG A O 1
#

Foldseek 3Di:
DPPPPVVVVVVCLVVFWDKDWDDDVPDQWFKEFAAEAEEAAWAQDDDPQFHAFAFADDPQKDDPPDDPPPQADDQAAFIWGDDPDDDTDQFAFPVCVVVPVPPPVPGGRITHRDPLVQLVCVQRQWYWYQYPVRDTWTKGFHYKRRDAFDDLLVVCCVVVNAPPVRDWPVVLVVVCVVPVVVVSVSSRVGRMDTHIDTDPDDPPFADQAPLRDHDDAQAEKAADVVADDFQWKKFKWDFFQLVHLDRHHTGTDIHTHRHHHSPHDDDRGIYGYHYYYDSSRVRSRSGTDIIIMIIIHGPVPPCVVVVVPDDDPDDDPPVVVCVVPPDPDDDDDDDDDDDDDDDDDDDDDDDDDDDDDDDDDDDDDDDDDDDDDDDDDDDDDDDDDDDDDDDDDDDDD

Organism: Nitrobacter winogradskyi (NCBI:txid913)

InterPro domains:
  IPR005300 Lytic transglycosylase MltA, domain B [PF03562] (31-197)
  IPR005300 Lytic transglycosylase MltA, domain B [SM00925] (39-197)
  IPR010611 3D domain [PF06725] (219-296)
  IPR026044 Membrane-bound lytic murein transglycosylase A [PTHR30124] (5-301)
  IPR036908 RlpA-like domain superfamily [G3DSA:2.40.40.10] (4-298)
  IPR036908 RlpA-like domain superfamily [SSF50685] (3-301)

Sequence (397 aa):
MNIPDNAKARAFFEDRFRAVRISRLGETDGFVTGYYEPIIDGSRIRTDVYTVPVYRRPSNLFVRGFSQSAPSLPNSGPVYRKIGRRKLVPYYDRAEIEDGAIEGRGLEICWLKSQTDLLFTQIQGSARVRLEDGSTIRINYDSYNGYPYTAVGRILIQRDIIPKDQMSMQRIRQWMADNPDGANELRRQNRSYVFFREVKLSDNDEAIGAQGLPLTPGRSIAVDKSLHVYGTPFFIEGELPIESAQAKTPFHRLMIAQDTGSAIVGPARADLYFGAGSEAGRVSGRLRHNMHFVMLVPNSLDPVARARTMPLPETRPSARIAKLFPPSDQKPASTPPAAGAASTPAKEQAGAAAPGPAAKAASSEAAPLPSVRPGVRSAHKPRYRSHHRRRWYRRAR

Radius of gyration: 27.76 Å; Cα contacts (8 Å, |Δi|>4): 628; chains: 1; bounding box: 69×69×105 Å

pLDDT: mean 80.26, std 24.62, range [23.84, 98.62]

Solvent-accessible surface area (backbone atoms only — not comparable to full-atom values): 24087 Å² total; per-residue (Å²): 131,85,77,76,53,66,65,59,57,50,48,50,51,64,76,47,30,43,83,39,80,41,40,44,93,97,47,85,46,14,42,37,36,34,35,34,33,45,67,42,66,33,28,85,53,79,48,94,64,20,67,35,70,42,41,37,70,58,95,58,62,43,42,89,98,54,63,88,82,48,95,65,63,80,87,70,61,74,24,24,26,71,52,83,94,80,44,73,40,73,34,66,40,31,52,46,46,75,74,43,77,64,63,94,66,80,44,62,70,33,11,22,68,40,67,65,58,50,52,51,36,47,71,49,37,26,32,38,32,39,32,89,87,73,50,72,47,36,36,33,64,53,46,61,33,38,47,71,82,48,65,58,68,58,52,35,37,77,68,71,74,42,57,78,90,68,64,33,58,66,52,52,51,50,50,34,69,78,32,57,72,60,33,52,55,49,53,42,66,21,35,34,41,64,20,30,39,82,47,99,61,61,94,88,54,56,63,68,29,77,69,74,44,68,47,44,60,76,31,25,23,23,26,20,70,94,80,47,62,73,69,43,38,32,38,40,37,47,52,37,38,67,91,42,94,58,61,70,38,80,39,80,42,73,28,30,25,38,29,58,46,89,88,29,68,54,82,26,26,38,32,37,30,44,35,63,33,68,66,16,44,61,34,17,45,66,46,76,40,68,28,40,35,29,38,46,43,49,56,93,64,44,56,72,74,56,50,78,73,51,79,74,80,76,74,75,74,52,78,69,54,52,67,76,57,63,79,84,84,75,85,85,81,84,85,83,88,86,85,82,90,84,84,88,84,90,82,89,83,88,84,86,84,84,84,87,84,90,84,82,88,82,92,81,83,86,82,82,83,86,82,85,80,86,85,81,84,86,80,88,78,85,84,82,82,81,81,83,79,84,79,83,83,80,88,76,134

Mean predicted aligned error: 13.63 Å

Nearest PDB structures (foldseek):
  7esj-assembly1_B-2  TM=7.472E-01  e=4.788E-30  Acinetobacter baumannii
  2g5d-assembly1_A  TM=8.141E-01  e=5.789E-28  Neisseria gonorrhoeae FA 1090
  2g6g-assembly1_A  TM=7.722E-01  e=1.178E-27  Neisseria gonorrhoeae FA 1090
  6qk4-assembly1_B  TM=6.481E-01  e=1.994E-28  Burkholderia pseudomallei
  2ae0-assembly1_X  TM=6.749E-01  e=2.315E-23  Escherichia coli

Secondary structure (DSSP, 8-state):
-PPP-HHHHHHHHHHHEEEEEE--TT-S-EEEEEEEE-EEEEESS--SS--EEEEBPPTTEEETT--TT-SS--SSS-EEEEETTTEEEEPP-HHHHHTTTTTTSS-EEEEES-HHHHHHHHHHSEEEEE-TTS-EEEEEEEEE-SPPP--HHHHHHHTTSS-TTT--HHHHHHHHHH-HHHHHHHHHH----EEEEEE---TTSPPB-TTSSB--TTTEEEE-TTT--TT-EEEEEEEE-SSSSSS-EEEEEEEEEEE--TT--STTEEEEEEEEHHHHHHHHTT-EEEEEEEEEEEGGG-HHHHHTSSPPPPPPPPHHHHHHSPPS--PPPPPPPP---------------------------PPPPPPPPPPPPPPPPP---------------